Protein AF-A0A1C5WJE6-F1 (afdb_monomer_lite)

pLDDT: mean 83.9, std 11.67, range [37.31, 97.31]

Sequence (686 aa):
MDKIEYWVQIIREYILNNNLNVDKATFLTIVIGQITIYGILLTFYQFVASYQGSEIGINRYLGINIKEFFVKKKIKVFNNFISKKGFGIIVILEILYKPFITIYRAVLPIKTISIMNFIWFGFAITYFVLFVIIFYQCTKSVLVIKMLSDAKTQEFVMEDINRIFLKKTVKDRIKYTNIELLRKDFRCLYYAIKDDDNYGLQEKYDKLISFIFEDYRKQKEHEFSLGKKYNIEFKNQKNWIYNTKKEVSLLQEIIDEKYFRVDKENIEKIMNFYLDVCKQNISRAELEGYDQINYNKYISLSLNENNSIFDASGWKEVLLEIYIKMDDERRQSLIHRLYIEICNRQELYASYCDECLKSFITMEVNDIFKEKRKQKDVIDLFGTIINEENFNDYLTEIIRDRIDYYNKIDIEEILKQLSKQNCTYLFTYIVMYYSLYRFRLEWEFFNIKMLRVLWNYHGDMKSDEEAVIQKIKNTNIGHRFEKKMYTKLMEYIDASPNGNLFNTVCKDGILDAFYIWTIKSSVTNSDEVMYCIYQDDYDMASQIAIINEVSKHDELLECQTIAEWLQYMKYKTFAGQTSFPEKLEISLRCLLLTGMHVLVVIAFMREKSYLRADIFGIYILIKINELSHKVQNQDDIKGIVRNAFIARNMNVDEYIDMIERECSICRSEINYVQKEKMKEYLLKTF

Foldseek 3Di:
DVVVVVVVVVVLCCLQPPPQDCDPVNLVVLLVVLVVLVVVVVVLVVCLVPPPPDPPDQQAFLLDGLSVLVLCVLCVVVCVVCVDPVVVVVSVCLNCLVVVCVVCVVPDDSSRVSNSSVVSVVVSVVSVVVSVVVVVSSVVSVVVSVVCVPPVSSVVSNVVVLCVLLDDDPVNVVPDDLLRVLLVSLVSLQVSCVSSVDPVCVVVSLVSVLVSLVVSLVVLVVVLVVCVPPVDPPPDDDPVLVVVVSVLVSLVCVLVQVRHDDDASNLLSSLVSLLSVVVSVQVVCVVVPAPEEDQDPPDDCPDPPPHDYHYCNSSLVSVVSSLVRYDLVVLLVLLVVLVVLLVPDDGNSNVVSLVSNLVVLLVQVVCLLVVNHDLVSSCVSCVVPCLDPVNLLSNLVSVLVSCVPRVPHDPLVVLLSHAQLSLLLSLLLVQLVCQVCVPPDPDQEDNLVSSQSSLVSHDDLVVSLVVSLVVSCPDPCVVVDDSVLSVLLVVLLPDDQEQVSLVVCVVVSSGDSLSSNLCNQRHNCLPPDVVRHLPDDHDPLVVLVNLQSVLSYLPSLPRPSSVVVLVSQQPPPAQPDQADDPSHDLALLSCLSNVHDLVNLVVVCVVVVNVPLLSNLLSCLLCVVVDDPVVLPDPVNLVSVQVNVVVVVDDLVVVLVVSQVSCVSSVNHDDPVSSVSSSVSNVVSD

Structure (mmCIF, N/CA/C/O backbone):
data_AF-A0A1C5WJE6-F1
#
_entry.id   AF-A0A1C5WJE6-F1
#
loop_
_atom_site.group_PDB
_atom_site.id
_atom_site.type_symbol
_atom_site.label_atom_id
_atom_site.label_alt_id
_atom_site.label_comp_id
_atom_site.label_asym_id
_atom_site.label_entity_id
_atom_site.label_seq_id
_atom_site.pdbx_PDB_ins_code
_atom_site.Cartn_x
_atom_site.Cartn_y
_atom_site.Cartn_z
_atom_site.occupancy
_atom_site.B_iso_or_equiv
_atom_site.auth_seq_id
_atom_site.auth_comp_id
_atom_site.auth_asym_id
_atom_site.auth_atom_id
_atom_site.pdbx_PDB_model_num
ATOM 1 N N . MET A 1 1 ? 60.532 17.793 -57.902 1.00 54.84 1 MET A N 1
ATOM 2 C CA . MET A 1 1 ? 59.578 17.537 -59.000 1.00 54.84 1 MET A CA 1
ATOM 3 C C . MET A 1 1 ? 60.173 16.561 -60.017 1.00 54.84 1 MET A C 1
ATOM 5 O O . MET A 1 1 ? 59.498 15.598 -60.347 1.00 54.84 1 MET A O 1
ATOM 9 N N . ASP A 1 2 ? 61.465 16.674 -60.340 1.00 62.00 2 ASP A N 1
ATOM 10 C CA . ASP A 1 2 ? 62.185 15.874 -61.356 1.00 62.00 2 ASP A CA 1
ATOM 11 C C . ASP A 1 2 ? 62.128 14.342 -61.213 1.00 62.00 2 ASP A C 1
ATOM 13 O O . ASP A 1 2 ? 62.055 13.630 -62.209 1.00 62.00 2 ASP A O 1
ATOM 17 N N . LYS A 1 3 ? 62.107 13.790 -59.989 1.00 61.72 3 LYS A N 1
ATOM 18 C CA . LYS A 1 3 ? 62.003 12.327 -59.803 1.00 61.72 3 LYS A CA 1
ATOM 19 C C . LYS A 1 3 ? 60.645 11.770 -60.235 1.00 61.72 3 LYS A C 1
ATOM 21 O O . LYS A 1 3 ? 60.598 10.678 -60.786 1.00 61.72 3 LYS A O 1
ATOM 26 N N . ILE A 1 4 ? 59.551 12.487 -59.975 1.00 70.31 4 ILE A N 1
ATOM 27 C CA . ILE A 1 4 ? 58.205 12.016 -60.334 1.00 70.31 4 ILE A CA 1
ATOM 28 C C . ILE A 1 4 ? 58.032 12.086 -61.851 1.00 70.31 4 ILE A C 1
ATOM 30 O O . ILE A 1 4 ? 57.545 11.132 -62.445 1.00 70.31 4 ILE A O 1
ATOM 34 N N . GLU A 1 5 ? 58.498 13.164 -62.480 1.00 71.56 5 GLU A N 1
ATOM 35 C CA . GLU A 1 5 ? 58.458 13.332 -63.936 1.00 71.56 5 GLU A CA 1
ATOM 36 C C . GLU A 1 5 ? 59.293 12.270 -64.665 1.00 71.56 5 GLU A C 1
ATOM 38 O O . GLU A 1 5 ? 58.804 11.646 -65.605 1.00 71.56 5 GLU A O 1
ATOM 43 N N . TYR A 1 6 ? 60.491 11.966 -64.155 1.00 76.00 6 TYR A N 1
ATOM 44 C CA . TYR A 1 6 ? 61.347 10.889 -64.659 1.00 76.00 6 TYR A CA 1
ATOM 45 C C . TYR A 1 6 ? 60.674 9.509 -64.575 1.00 76.00 6 TYR A C 1
ATOM 47 O O . TYR A 1 6 ? 60.630 8.770 -65.559 1.00 76.00 6 TYR A O 1
ATOM 55 N N . TRP A 1 7 ? 60.081 9.164 -63.426 1.00 75.50 7 TRP A N 1
ATOM 56 C CA . TRP A 1 7 ? 59.356 7.898 -63.271 1.00 75.50 7 TRP A CA 1
ATOM 57 C C . TRP A 1 7 ? 58.101 7.829 -64.147 1.00 75.50 7 TRP A C 1
ATOM 59 O O . TRP A 1 7 ? 57.821 6.782 -64.728 1.00 75.50 7 TRP A O 1
ATOM 69 N N . VAL A 1 8 ? 57.364 8.933 -64.294 1.00 75.75 8 VAL A N 1
ATOM 70 C CA . VAL A 1 8 ? 56.198 9.012 -65.187 1.00 75.75 8 VAL A CA 1
ATOM 71 C C . VAL A 1 8 ? 56.613 8.815 -66.646 1.00 75.75 8 VAL A C 1
ATOM 73 O O . VAL A 1 8 ? 55.915 8.122 -67.386 1.00 75.75 8 VAL A O 1
ATOM 76 N N . GLN A 1 9 ? 57.758 9.361 -67.057 1.00 76.19 9 GLN A N 1
ATOM 77 C CA . GLN A 1 9 ? 58.284 9.195 -68.409 1.00 76.19 9 GLN A CA 1
ATOM 78 C C . GLN A 1 9 ? 58.709 7.745 -68.685 1.00 76.19 9 GLN A C 1
ATOM 80 O O . GLN A 1 9 ? 58.305 7.187 -69.705 1.00 76.19 9 GLN A O 1
ATOM 85 N N . ILE A 1 10 ? 59.398 7.096 -67.738 1.00 77.81 10 ILE A N 1
ATOM 86 C CA . ILE A 1 10 ? 59.740 5.664 -67.813 1.00 77.81 10 ILE A CA 1
ATOM 87 C C . ILE A 1 10 ? 58.483 4.796 -67.914 1.00 77.81 10 ILE A C 1
ATOM 89 O O . ILE A 1 10 ? 58.397 3.916 -68.769 1.00 77.81 10 ILE A O 1
ATOM 93 N N . ILE A 1 11 ? 57.480 5.047 -67.066 1.00 76.69 11 ILE A N 1
ATOM 94 C CA . ILE A 1 11 ? 56.217 4.297 -67.085 1.00 76.69 11 ILE A CA 1
ATOM 95 C C . ILE A 1 11 ? 55.510 4.488 -68.430 1.00 76.69 11 ILE A C 1
ATOM 97 O O . ILE A 1 11 ? 55.007 3.527 -69.008 1.00 76.69 11 ILE A O 1
ATOM 101 N N . ARG A 1 12 ? 55.496 5.711 -68.967 1.00 76.00 12 ARG A N 1
ATOM 102 C CA . ARG A 1 12 ? 54.870 6.014 -70.258 1.00 76.00 12 ARG A CA 1
ATOM 103 C C . ARG A 1 12 ? 55.561 5.293 -71.415 1.00 76.00 12 ARG A C 1
ATOM 105 O O . ARG A 1 12 ? 54.868 4.748 -72.273 1.00 76.00 12 ARG A O 1
ATOM 112 N N . GLU A 1 13 ? 56.891 5.262 -71.437 1.00 75.94 13 GLU A N 1
ATOM 113 C CA . GLU A 1 13 ? 57.652 4.508 -72.440 1.00 75.94 13 GLU A CA 1
ATOM 114 C C . GLU A 1 13 ? 57.408 3.001 -72.325 1.00 75.94 13 GLU A C 1
ATOM 116 O O . GLU A 1 13 ? 57.184 2.341 -73.341 1.00 75.94 13 GLU A O 1
ATOM 121 N N . TYR A 1 14 ? 57.345 2.473 -71.100 1.00 77.69 14 TYR A N 1
ATOM 122 C CA . TYR A 1 14 ? 57.047 1.065 -70.841 1.00 77.69 14 TYR A CA 1
ATOM 123 C C . TYR A 1 14 ? 55.639 0.669 -71.311 1.00 77.69 14 TYR A C 1
ATOM 125 O O . TYR A 1 14 ? 55.465 -0.365 -71.948 1.00 77.69 14 TYR A O 1
ATOM 133 N N . ILE A 1 15 ? 54.629 1.511 -71.061 1.00 78.00 15 ILE A N 1
ATOM 134 C CA . ILE A 1 15 ? 53.246 1.268 -71.502 1.00 78.00 15 ILE A CA 1
ATOM 135 C C . ILE A 1 15 ? 53.133 1.323 -73.027 1.00 78.00 15 ILE A C 1
ATOM 137 O O . ILE A 1 15 ? 52.407 0.524 -73.607 1.00 78.00 15 ILE A O 1
ATOM 141 N N . LEU A 1 16 ? 53.821 2.249 -73.697 1.00 76.31 16 LEU A N 1
ATOM 142 C CA . LEU A 1 16 ? 53.699 2.416 -75.149 1.00 76.31 16 LEU A CA 1
ATOM 143 C C . LEU A 1 16 ? 54.446 1.332 -75.937 1.00 76.31 16 LEU A C 1
ATOM 145 O O . LEU A 1 16 ? 53.956 0.909 -76.986 1.00 76.31 16 LEU A O 1
ATOM 149 N N . ASN A 1 17 ? 55.581 0.857 -75.418 1.00 75.88 17 ASN A N 1
ATOM 150 C CA . ASN A 1 17 ? 56.476 -0.085 -76.097 1.00 75.88 17 ASN A CA 1
ATOM 151 C C . ASN A 1 17 ? 56.423 -1.508 -75.510 1.00 75.88 17 ASN A C 1
ATOM 153 O O . ASN A 1 17 ? 57.373 -2.275 -75.662 1.00 75.88 17 ASN A O 1
ATOM 157 N N . ASN A 1 18 ? 55.341 -1.872 -74.816 1.00 75.06 18 ASN A N 1
ATOM 158 C CA . ASN A 1 18 ? 55.207 -3.220 -74.274 1.00 75.06 18 ASN A CA 1
ATOM 159 C C . ASN A 1 18 ? 54.992 -4.265 -75.387 1.00 75.06 18 ASN A C 1
ATOM 161 O O . ASN A 1 18 ? 54.355 -4.001 -76.405 1.00 75.06 18 ASN A O 1
ATOM 165 N N . ASN A 1 19 ? 55.484 -5.481 -75.146 1.00 75.00 19 ASN A N 1
ATOM 166 C CA . ASN A 1 19 ? 55.259 -6.644 -76.010 1.00 75.00 19 ASN A CA 1
ATOM 167 C C . ASN A 1 19 ? 54.098 -7.520 -75.504 1.00 75.00 19 ASN A C 1
ATOM 169 O O . ASN A 1 19 ? 54.056 -8.720 -75.781 1.00 75.00 19 ASN A O 1
ATOM 173 N N . LEU A 1 20 ? 53.168 -6.953 -74.724 1.00 78.62 20 LEU A N 1
ATOM 174 C CA . LEU A 1 20 ? 52.038 -7.710 -74.195 1.00 78.62 20 LEU A CA 1
ATOM 175 C C . LEU A 1 20 ? 51.078 -8.020 -75.337 1.00 78.62 20 LEU A C 1
ATOM 177 O O . LEU A 1 20 ? 50.567 -7.126 -76.013 1.00 78.62 20 LEU A O 1
ATOM 181 N N . ASN A 1 21 ? 50.806 -9.305 -75.529 1.00 78.44 21 ASN A N 1
ATOM 182 C CA . ASN A 1 21 ? 49.830 -9.778 -76.491 1.00 78.44 21 ASN A CA 1
ATOM 183 C C . ASN A 1 21 ? 48.831 -10.683 -75.777 1.00 78.44 21 ASN A C 1
ATOM 185 O O . ASN A 1 21 ? 49.199 -11.711 -75.215 1.00 78.44 21 ASN A O 1
ATOM 189 N N . VAL A 1 22 ? 47.558 -10.302 -75.813 1.00 81.19 22 VAL A N 1
ATOM 190 C CA . VAL A 1 22 ? 46.470 -11.121 -75.282 1.00 81.19 22 VAL A CA 1
ATOM 191 C C . VAL A 1 22 ? 46.083 -12.126 -76.362 1.00 81.19 22 VAL A C 1
ATOM 193 O O . VAL A 1 22 ? 45.293 -11.803 -77.248 1.00 81.19 22 VAL A O 1
ATOM 196 N N . ASP A 1 23 ? 46.657 -13.326 -76.366 1.00 82.25 23 ASP A N 1
ATOM 197 C CA . ASP A 1 23 ? 46.247 -14.372 -77.309 1.00 82.25 23 ASP A CA 1
ATOM 198 C C . ASP A 1 23 ? 44.881 -14.991 -76.929 1.00 82.25 23 ASP A C 1
ATOM 200 O O . ASP A 1 23 ? 44.273 -14.651 -75.912 1.00 82.25 23 ASP A O 1
ATOM 204 N N . LYS A 1 24 ? 44.335 -15.858 -77.794 1.00 82.06 24 LYS A N 1
ATOM 205 C CA . LYS A 1 24 ? 43.006 -16.458 -77.565 1.00 82.06 24 LYS A CA 1
ATOM 206 C C . LYS A 1 24 ? 42.977 -17.331 -76.305 1.00 82.06 24 LYS A C 1
ATOM 208 O O . LYS A 1 24 ? 41.982 -17.306 -75.587 1.00 82.06 24 LYS A O 1
ATOM 213 N N . ALA A 1 25 ? 44.050 -18.078 -76.045 1.00 84.12 25 ALA A N 1
ATOM 214 C CA . ALA A 1 25 ? 44.144 -18.987 -74.908 1.00 84.12 25 ALA A CA 1
ATOM 215 C C . ALA A 1 25 ? 44.239 -18.218 -73.582 1.00 84.12 25 ALA A C 1
ATOM 217 O O . ALA A 1 25 ? 43.501 -18.520 -72.647 1.00 84.12 25 ALA A O 1
ATOM 218 N N . THR A 1 26 ? 45.064 -17.173 -73.532 1.00 83.06 26 THR A N 1
ATOM 219 C CA . THR A 1 26 ? 45.252 -16.281 -72.381 1.00 83.06 26 THR A CA 1
ATOM 220 C C . THR A 1 26 ? 43.970 -15.520 -72.075 1.00 83.06 26 THR A C 1
ATOM 222 O O . THR A 1 26 ? 43.536 -15.485 -70.926 1.00 83.06 26 THR A O 1
ATOM 225 N N . PHE A 1 27 ? 43.310 -14.978 -73.105 1.00 86.12 27 PHE A N 1
ATOM 226 C CA . PHE A 1 27 ? 42.017 -14.313 -72.952 1.00 86.12 27 PHE A CA 1
ATOM 227 C C . PHE A 1 27 ? 40.964 -15.244 -72.342 1.00 86.12 27 PHE A C 1
ATOM 229 O O . PHE A 1 27 ? 40.346 -14.906 -71.335 1.00 86.12 27 PHE A O 1
ATOM 236 N N . LEU A 1 28 ? 40.783 -16.429 -72.936 1.00 83.50 28 LEU A N 1
ATOM 237 C CA . LEU A 1 28 ? 39.777 -17.384 -72.485 1.00 83.50 28 LEU A CA 1
ATOM 238 C C . LEU A 1 28 ? 40.074 -17.876 -71.062 1.00 83.50 28 LEU A C 1
ATOM 240 O O . LEU A 1 28 ? 39.167 -17.939 -70.241 1.00 83.50 28 LEU A O 1
ATOM 244 N N . THR A 1 29 ? 41.342 -18.159 -70.751 1.00 85.81 29 THR A N 1
ATOM 245 C CA . THR A 1 29 ? 41.778 -18.586 -69.411 1.00 85.81 29 THR A CA 1
ATOM 246 C C . THR A 1 29 ? 41.467 -17.536 -68.351 1.00 85.81 29 THR A C 1
ATOM 248 O O . THR A 1 29 ? 40.943 -17.873 -67.292 1.00 85.81 29 THR A O 1
ATOM 251 N N . ILE A 1 30 ? 41.741 -16.259 -68.634 1.00 84.81 30 ILE A N 1
ATOM 252 C CA . ILE A 1 30 ? 41.478 -15.166 -67.691 1.00 84.81 30 ILE A CA 1
ATOM 253 C C . ILE A 1 30 ? 39.973 -14.982 -67.490 1.00 84.81 30 ILE A C 1
ATOM 255 O O . ILE A 1 30 ? 39.525 -14.968 -66.347 1.00 84.81 30 ILE A O 1
ATOM 259 N N . VAL A 1 31 ? 39.178 -14.942 -68.564 1.00 82.62 31 VAL A N 1
ATOM 260 C CA . VAL A 1 31 ? 37.714 -14.809 -68.459 1.00 82.62 31 VAL A CA 1
ATOM 261 C C . VAL A 1 31 ? 37.095 -15.994 -67.704 1.00 82.62 31 VAL A C 1
ATOM 263 O O . VAL A 1 31 ? 36.268 -15.789 -66.815 1.00 82.62 31 VAL A O 1
ATOM 266 N N . ILE A 1 32 ? 37.520 -17.231 -67.990 1.00 83.06 32 ILE A N 1
ATOM 267 C CA . ILE A 1 32 ? 37.076 -18.425 -67.248 1.00 83.06 32 ILE A CA 1
ATOM 268 C C . ILE A 1 32 ? 37.486 -18.326 -65.776 1.00 83.06 32 ILE A C 1
ATOM 270 O O . ILE A 1 32 ? 36.668 -18.607 -64.899 1.00 83.06 32 ILE A O 1
ATOM 274 N N . GLY A 1 33 ? 38.717 -17.898 -65.485 1.00 81.50 33 GLY A N 1
ATOM 275 C CA . GLY A 1 33 ? 39.200 -17.693 -64.120 1.00 81.50 33 GLY A CA 1
ATOM 276 C C . GLY A 1 33 ? 38.339 -16.691 -63.349 1.00 81.50 33 GLY A C 1
ATOM 277 O O . GLY A 1 33 ? 37.911 -16.978 -62.234 1.00 81.50 33 GLY A O 1
ATOM 278 N N . GLN A 1 34 ? 37.992 -15.564 -63.971 1.00 79.38 34 GLN A N 1
ATOM 279 C CA . GLN A 1 34 ? 37.118 -14.551 -63.379 1.00 79.38 34 GLN A CA 1
ATOM 280 C C . GLN A 1 34 ? 35.700 -15.074 -63.117 1.00 79.38 34 GLN A C 1
ATOM 282 O O . GLN A 1 34 ? 35.163 -14.878 -62.029 1.00 79.38 34 GLN A O 1
ATOM 287 N N . ILE A 1 35 ? 35.095 -15.797 -64.066 1.00 79.81 35 ILE A N 1
ATOM 288 C CA . ILE A 1 35 ? 33.769 -16.413 -63.877 1.00 79.81 35 ILE A CA 1
ATOM 289 C C . ILE A 1 35 ? 33.807 -17.456 -62.749 1.00 79.81 35 ILE A C 1
ATOM 291 O O . ILE A 1 35 ? 32.922 -17.486 -61.893 1.00 79.81 35 ILE A O 1
ATOM 295 N N . THR A 1 36 ? 34.857 -18.278 -62.705 1.00 80.25 36 THR A N 1
ATOM 296 C CA . THR A 1 36 ? 35.046 -19.314 -61.677 1.00 80.25 36 THR A CA 1
ATOM 297 C C . THR A 1 36 ? 35.133 -18.698 -60.280 1.00 80.25 36 THR A C 1
ATOM 299 O O . THR A 1 36 ? 34.543 -19.217 -59.335 1.00 80.25 36 THR A O 1
ATOM 302 N N . ILE A 1 37 ? 35.797 -17.548 -60.149 1.00 75.75 37 ILE A N 1
ATOM 303 C CA . ILE A 1 37 ? 35.895 -16.785 -58.900 1.00 75.75 37 ILE A CA 1
ATOM 304 C C . ILE A 1 37 ? 34.514 -16.363 -58.377 1.00 75.75 37 ILE A C 1
ATOM 306 O O . ILE A 1 37 ? 34.234 -16.524 -57.185 1.00 75.75 37 ILE A O 1
ATOM 310 N N . TYR A 1 38 ? 33.622 -15.886 -59.251 1.00 73.81 38 TYR A N 1
ATOM 311 C CA . TYR A 1 38 ? 32.235 -15.610 -58.859 1.00 73.81 38 TYR A CA 1
ATOM 312 C C . TYR A 1 38 ? 31.498 -16.873 -58.418 1.00 73.81 38 TYR A C 1
ATOM 314 O O . TYR A 1 38 ? 30.760 -16.824 -57.435 1.00 73.81 38 TYR A O 1
ATOM 322 N N . GLY A 1 39 ? 31.728 -18.000 -59.096 1.00 76.50 39 GLY A N 1
ATOM 323 C CA . GLY A 1 39 ? 31.190 -19.301 -58.697 1.00 76.50 39 GLY A CA 1
ATOM 324 C C . GLY A 1 39 ? 31.624 -19.703 -57.285 1.00 76.50 39 GLY A C 1
ATOM 325 O O . GLY A 1 39 ? 30.785 -20.081 -56.468 1.00 76.50 39 GLY A O 1
ATOM 326 N N . ILE A 1 40 ? 32.909 -19.540 -56.951 1.00 75.56 40 ILE A N 1
ATOM 327 C CA . ILE A 1 40 ? 33.449 -19.814 -55.608 1.00 75.56 40 ILE A CA 1
ATOM 328 C C . ILE A 1 40 ? 32.796 -18.905 -54.560 1.00 75.56 40 ILE A C 1
ATOM 330 O O . ILE A 1 40 ? 32.370 -19.382 -53.508 1.00 75.56 40 ILE A O 1
ATOM 334 N N . LEU A 1 41 ? 32.672 -17.606 -54.843 1.00 74.12 41 LEU A N 1
ATOM 335 C CA . LEU A 1 41 ? 32.044 -16.653 -53.926 1.00 74.12 41 LEU A CA 1
ATOM 336 C C . LEU A 1 41 ? 30.559 -16.9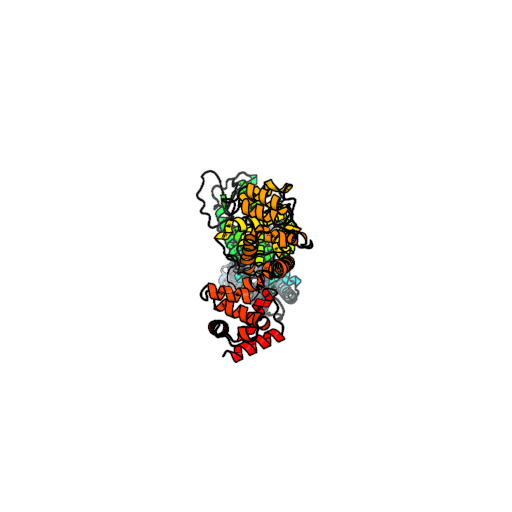72 -53.692 1.00 74.12 41 LEU A C 1
ATOM 338 O O . LEU A 1 41 ? 30.090 -16.932 -52.555 1.00 74.12 41 LEU A O 1
ATOM 342 N N . LEU A 1 42 ? 29.824 -17.307 -54.756 1.00 74.94 42 LEU A N 1
ATOM 343 C CA . LEU A 1 42 ? 28.420 -17.703 -54.673 1.00 74.94 42 LEU A CA 1
ATOM 344 C C . LEU A 1 42 ? 28.262 -18.978 -53.839 1.00 74.94 42 LEU A C 1
ATOM 346 O O . LEU A 1 42 ? 27.409 -19.028 -52.956 1.00 74.94 42 LEU A O 1
ATOM 350 N N . THR A 1 43 ? 29.132 -19.963 -54.063 1.00 77.75 43 THR A N 1
ATOM 351 C CA . THR A 1 43 ? 29.161 -21.218 -53.299 1.00 77.75 43 THR A CA 1
ATOM 352 C C . THR A 1 43 ? 29.466 -20.956 -51.823 1.00 77.75 43 THR A C 1
ATOM 354 O O . THR A 1 43 ? 28.850 -21.557 -50.950 1.00 77.75 43 THR A O 1
ATOM 357 N N . PHE A 1 44 ? 30.359 -20.011 -51.510 1.00 76.69 44 PHE A N 1
ATOM 358 C CA . PHE A 1 44 ? 30.618 -19.592 -50.132 1.00 76.69 44 PHE A CA 1
ATOM 359 C C . PHE A 1 44 ? 29.390 -18.927 -49.486 1.00 76.69 44 PHE A C 1
ATOM 361 O O . PHE A 1 44 ? 29.051 -19.254 -48.350 1.00 76.69 44 PHE A O 1
ATOM 368 N N . TYR A 1 45 ? 28.685 -18.034 -50.189 1.00 71.56 45 TYR A N 1
ATOM 369 C CA . TYR A 1 45 ? 27.443 -17.447 -49.669 1.00 71.56 45 TYR A CA 1
ATOM 370 C C . TYR A 1 45 ? 26.349 -18.499 -49.458 1.00 71.56 45 TYR A C 1
ATOM 372 O O . TYR A 1 45 ? 25.672 -18.467 -48.432 1.00 71.56 45 TYR A O 1
ATOM 380 N N . GLN A 1 46 ? 26.214 -19.453 -50.383 1.00 72.56 46 GLN A N 1
ATOM 381 C CA . GLN A 1 46 ? 25.315 -20.598 -50.235 1.00 72.56 46 GLN A CA 1
ATOM 382 C C . GLN A 1 46 ? 25.705 -21.462 -49.033 1.00 72.56 46 GLN A C 1
ATOM 384 O O . GLN A 1 46 ? 24.837 -21.805 -48.236 1.00 72.56 46 GLN A O 1
ATOM 389 N N . PHE A 1 47 ? 26.999 -21.737 -48.837 1.00 74.81 47 PHE A N 1
ATOM 390 C CA . PHE A 1 47 ? 27.507 -22.440 -47.660 1.00 74.81 47 PHE A CA 1
ATOM 391 C C . PHE A 1 47 ? 27.104 -21.719 -46.370 1.00 74.81 47 PHE A C 1
ATOM 393 O O . PHE A 1 47 ? 26.482 -22.333 -45.511 1.00 74.81 47 PHE A O 1
ATOM 400 N N . VAL A 1 48 ? 27.373 -20.414 -46.254 1.00 68.25 48 VAL A N 1
ATOM 401 C CA . VAL A 1 48 ? 27.006 -19.611 -45.073 1.00 68.25 48 VAL A CA 1
ATOM 402 C C . VAL A 1 48 ? 25.497 -19.636 -44.815 1.00 68.25 48 VAL A C 1
ATOM 404 O O . VAL A 1 48 ? 25.091 -19.789 -43.666 1.00 68.25 48 VAL A O 1
ATOM 407 N N . ALA A 1 49 ? 24.675 -19.518 -45.862 1.00 64.75 49 ALA A N 1
ATOM 408 C CA . ALA A 1 49 ? 23.217 -19.576 -45.748 1.00 64.75 49 ALA A CA 1
ATOM 409 C C . ALA A 1 49 ? 22.710 -20.971 -45.333 1.00 64.75 49 ALA A C 1
ATOM 411 O O . ALA A 1 49 ? 21.757 -21.078 -44.568 1.00 64.75 49 ALA A O 1
ATOM 412 N N . SER A 1 50 ? 23.363 -22.036 -45.811 1.00 66.12 50 SER A N 1
ATOM 413 C CA . SER A 1 50 ? 23.028 -23.432 -45.497 1.00 66.12 50 SER A CA 1
ATOM 414 C C . SER A 1 50 ? 23.584 -23.924 -44.155 1.00 66.12 50 SER A C 1
ATOM 416 O O . SER A 1 50 ? 23.140 -24.951 -43.645 1.00 66.12 50 SER A O 1
ATOM 418 N N . TYR A 1 51 ? 24.554 -23.214 -43.568 1.00 63.81 51 TYR A N 1
ATOM 419 C CA . TYR A 1 51 ? 25.233 -23.625 -42.342 1.00 63.81 51 TYR A CA 1
ATOM 420 C C . TYR A 1 51 ? 24.352 -23.394 -41.102 1.00 63.81 51 TYR A C 1
ATOM 422 O O . TYR A 1 51 ? 24.528 -22.451 -40.325 1.00 63.81 51 TYR A O 1
ATOM 430 N N . GLN A 1 52 ? 23.415 -24.312 -40.876 1.00 54.31 52 GLN A N 1
ATOM 431 C CA . GLN A 1 52 ? 22.674 -24.466 -39.626 1.00 54.31 52 GLN A CA 1
ATOM 432 C C . GLN A 1 52 ? 23.521 -25.257 -38.613 1.00 54.31 52 GLN A C 1
ATOM 434 O O . GLN A 1 52 ? 23.238 -26.403 -38.290 1.00 54.31 52 GLN A O 1
ATOM 439 N N . GLY A 1 53 ? 24.638 -24.690 -38.150 1.00 49.41 53 GLY A N 1
ATOM 440 C CA . GLY A 1 53 ? 25.440 -25.339 -37.103 1.00 49.41 53 GLY A CA 1
ATOM 441 C C . GLY A 1 53 ? 24.637 -25.524 -35.804 1.00 49.41 53 GLY A C 1
ATOM 442 O O . GLY A 1 53 ? 24.098 -24.526 -35.331 1.00 49.41 53 GLY A O 1
ATOM 443 N N . SER A 1 54 ? 24.608 -26.773 -35.305 1.00 46.69 54 SER A N 1
ATOM 444 C CA . SER A 1 54 ? 24.121 -27.327 -34.017 1.00 46.69 54 SER A CA 1
ATOM 445 C C . SER A 1 54 ? 22.930 -26.635 -33.335 1.00 46.69 54 SER A C 1
ATOM 447 O O . SER A 1 54 ? 23.022 -25.470 -32.956 1.00 46.69 54 SER A O 1
ATOM 449 N N . GLU A 1 55 ?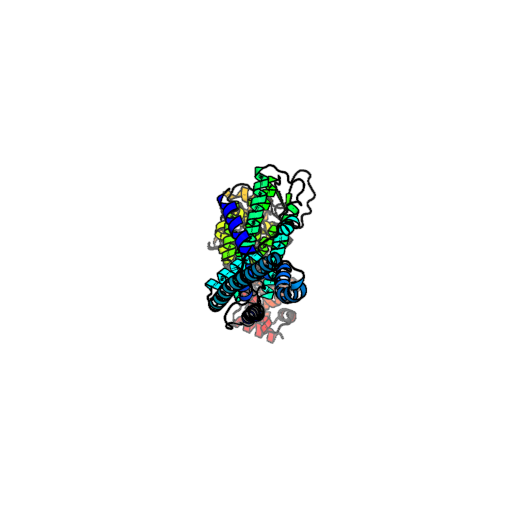 21.883 -27.409 -33.036 1.00 48.66 55 GLU A N 1
ATOM 450 C CA . GLU A 1 55 ? 20.606 -27.033 -32.386 1.00 48.66 55 GLU A CA 1
ATOM 451 C C . GLU A 1 55 ? 20.699 -26.302 -31.023 1.00 48.66 55 GLU A C 1
ATOM 453 O O . GLU A 1 55 ? 19.678 -25.931 -30.461 1.00 48.66 55 GLU A O 1
ATOM 458 N N . ILE A 1 56 ? 21.897 -26.053 -30.485 1.00 49.81 56 ILE A N 1
ATOM 459 C CA . ILE A 1 56 ? 22.113 -25.618 -29.093 1.00 49.81 56 ILE A CA 1
ATOM 460 C C . ILE A 1 56 ? 22.503 -24.118 -28.985 1.00 49.81 56 ILE A C 1
ATOM 462 O O . ILE A 1 56 ? 22.588 -23.575 -27.889 1.00 49.81 56 ILE A O 1
ATOM 466 N N . GLY A 1 57 ? 22.724 -23.400 -30.097 1.00 59.47 57 GLY A N 1
ATOM 467 C CA . GLY A 1 57 ? 23.198 -21.999 -30.087 1.00 59.47 57 GLY A CA 1
ATOM 468 C C . GLY A 1 57 ? 22.157 -20.932 -30.464 1.00 59.47 57 GLY A C 1
ATOM 469 O O . GLY A 1 57 ? 21.294 -21.165 -31.310 1.00 59.47 57 GLY A O 1
ATOM 470 N N . ILE A 1 58 ? 22.290 -19.717 -29.908 1.00 68.06 58 ILE A N 1
ATOM 471 C CA . ILE A 1 58 ? 21.486 -18.540 -30.286 1.00 68.06 58 ILE A CA 1
ATOM 472 C C . ILE A 1 58 ? 21.750 -18.195 -31.762 1.00 68.06 58 ILE A C 1
ATOM 474 O O . ILE A 1 58 ? 22.850 -17.790 -32.138 1.00 68.06 58 ILE A O 1
ATOM 478 N N . ASN A 1 59 ? 20.732 -18.341 -32.612 1.00 74.69 59 ASN A N 1
ATOM 479 C CA . ASN A 1 59 ? 20.855 -18.097 -34.055 1.00 74.69 59 ASN A CA 1
ATOM 480 C C . ASN A 1 59 ? 20.369 -16.700 -34.486 1.00 74.69 59 ASN A C 1
ATOM 482 O O . ASN A 1 59 ? 20.815 -16.190 -35.520 1.00 74.69 59 ASN A O 1
ATOM 486 N N . ARG A 1 60 ? 19.489 -16.066 -33.701 1.00 82.19 60 ARG A N 1
ATOM 487 C CA . ARG A 1 60 ? 18.944 -14.724 -33.954 1.00 82.19 60 ARG A CA 1
ATOM 488 C C . ARG A 1 60 ? 19.055 -13.853 -32.707 1.00 82.19 60 ARG A C 1
ATOM 490 O O . ARG A 1 60 ? 18.976 -14.368 -31.597 1.00 82.19 60 ARG A O 1
ATOM 497 N N . TYR A 1 61 ? 19.303 -12.567 -32.919 1.00 88.44 61 TYR A N 1
ATOM 498 C CA . TYR A 1 61 ? 19.280 -11.543 -31.883 1.00 88.44 61 TYR A CA 1
ATOM 499 C C . TYR A 1 61 ? 18.869 -10.203 -32.499 1.00 88.44 61 TYR A C 1
ATOM 501 O O . TYR A 1 61 ? 19.432 -9.768 -33.509 1.00 88.44 61 TYR A O 1
ATOM 509 N N . LEU A 1 62 ? 17.879 -9.560 -31.891 1.00 88.62 62 LEU A N 1
ATOM 510 C CA . LEU A 1 62 ? 17.156 -8.390 -32.377 1.00 88.62 62 LEU A CA 1
ATOM 511 C C . LEU A 1 62 ? 16.581 -8.555 -33.797 1.00 88.62 62 LEU A C 1
ATOM 513 O O . LEU A 1 62 ? 16.687 -7.652 -34.630 1.00 88.62 62 LEU A O 1
ATOM 517 N N . GLY A 1 63 ? 16.017 -9.727 -34.102 1.00 83.06 63 GLY A N 1
ATOM 518 C CA . GLY A 1 63 ? 15.463 -10.088 -35.411 1.00 83.06 63 GLY A CA 1
ATOM 519 C C . GLY A 1 63 ? 16.524 -10.388 -36.479 1.00 83.06 63 GLY A C 1
ATOM 520 O O . GLY A 1 63 ? 16.194 -10.836 -37.585 1.00 83.06 63 GLY A O 1
ATOM 521 N N . ILE A 1 64 ? 17.809 -10.194 -36.158 1.00 84.56 64 ILE A N 1
ATOM 522 C CA . ILE A 1 64 ? 18.945 -10.357 -37.067 1.00 84.56 64 ILE A CA 1
ATOM 523 C C . ILE A 1 64 ? 19.562 -11.744 -36.889 1.00 84.56 64 ILE A C 1
ATOM 525 O O . ILE A 1 64 ? 19.886 -12.161 -35.780 1.00 84.56 64 ILE A O 1
ATOM 529 N N . ASN A 1 65 ? 19.804 -12.448 -37.998 1.00 82.44 65 ASN A N 1
ATOM 530 C CA . ASN A 1 65 ? 20.606 -13.668 -37.977 1.00 82.44 65 ASN A CA 1
ATOM 531 C C . ASN A 1 65 ? 22.074 -13.325 -37.658 1.00 82.44 65 ASN A C 1
ATOM 533 O O . ASN A 1 65 ? 22.752 -12.648 -38.437 1.00 82.44 65 ASN A O 1
ATOM 537 N N . ILE A 1 66 ? 22.569 -13.802 -36.513 1.00 79.75 66 ILE A N 1
ATOM 538 C CA . ILE A 1 66 ? 23.898 -13.452 -35.981 1.00 79.75 66 ILE A CA 1
ATOM 539 C C . ILE A 1 66 ? 25.011 -13.892 -36.943 1.00 79.75 66 ILE A C 1
ATOM 541 O O . ILE A 1 66 ? 25.963 -13.145 -37.196 1.00 79.75 66 ILE A O 1
ATOM 545 N N . LYS A 1 67 ? 24.876 -15.091 -37.522 1.00 74.25 67 LYS A N 1
ATOM 546 C CA . LYS A 1 67 ? 25.855 -15.672 -38.453 1.00 74.25 67 LYS A CA 1
ATOM 547 C C . LYS A 1 67 ? 25.896 -14.875 -39.757 1.00 74.25 67 LYS A C 1
ATOM 549 O O . LYS A 1 67 ? 26.977 -14.492 -40.209 1.00 74.25 67 LYS A O 1
ATOM 554 N N . GLU A 1 68 ? 24.733 -14.555 -40.324 1.00 74.56 68 GLU A N 1
ATOM 555 C CA . GLU A 1 68 ? 24.638 -13.730 -41.534 1.00 74.56 68 GLU A CA 1
ATOM 556 C C . GLU A 1 68 ? 25.243 -12.338 -41.305 1.00 74.56 68 GLU A C 1
ATOM 558 O O . GLU A 1 68 ? 26.054 -11.855 -42.104 1.00 74.56 68 GLU A O 1
ATOM 563 N N . PHE A 1 69 ? 24.903 -11.707 -40.180 1.00 79.00 69 PHE A N 1
ATOM 564 C CA . PHE A 1 69 ? 25.407 -10.390 -39.816 1.00 79.00 69 PHE A CA 1
ATOM 565 C C . PHE A 1 69 ? 26.934 -10.366 -39.702 1.00 79.00 69 PHE A C 1
ATOM 567 O O . PHE A 1 69 ? 27.586 -9.474 -40.259 1.00 79.00 69 PHE A O 1
ATOM 574 N N . PHE A 1 70 ? 27.520 -11.372 -39.048 1.00 76.88 70 PHE A N 1
ATOM 575 C CA . PHE A 1 70 ? 28.967 -11.502 -38.916 1.00 76.88 70 PHE A CA 1
ATOM 576 C C . PHE A 1 70 ? 29.667 -11.593 -40.282 1.00 76.88 70 PHE A C 1
ATOM 578 O O . PHE A 1 70 ? 30.619 -10.847 -40.552 1.00 76.88 70 PHE A O 1
ATOM 585 N N . VAL A 1 71 ? 29.171 -12.451 -41.182 1.00 72.75 71 VAL A N 1
ATOM 586 C CA . VAL A 1 71 ? 29.743 -12.620 -42.529 1.00 72.75 71 VAL A CA 1
ATOM 587 C C . VAL A 1 71 ? 29.597 -11.348 -43.354 1.00 72.75 71 VAL A C 1
ATOM 589 O O . VAL A 1 71 ? 30.574 -10.871 -43.943 1.00 72.75 71 VAL A O 1
ATOM 592 N N . LYS A 1 72 ? 28.408 -10.737 -43.340 1.00 72.75 72 LYS A N 1
ATOM 593 C CA . LYS A 1 72 ? 28.140 -9.481 -44.046 1.00 72.75 72 LYS A CA 1
ATOM 594 C C . LYS A 1 72 ? 29.052 -8.357 -43.564 1.00 72.75 72 LYS A C 1
ATOM 596 O O . LYS A 1 72 ? 29.519 -7.566 -44.382 1.00 72.75 72 LYS A O 1
ATOM 601 N N . LYS A 1 73 ? 29.355 -8.291 -42.263 1.00 74.94 73 LYS A N 1
ATOM 602 C CA . LYS A 1 73 ? 30.282 -7.302 -41.698 1.00 74.94 73 LYS A CA 1
ATOM 603 C C . LYS A 1 73 ? 31.724 -7.534 -42.159 1.00 74.94 73 LYS A C 1
ATOM 605 O O . LYS A 1 73 ? 32.390 -6.566 -42.522 1.00 74.94 73 LYS A O 1
ATOM 610 N N . LYS A 1 74 ? 32.203 -8.783 -42.189 1.00 72.44 74 LYS A N 1
ATOM 611 C CA . LYS A 1 74 ? 33.578 -9.115 -42.614 1.00 72.44 74 LYS A CA 1
ATOM 612 C C . LYS A 1 74 ? 33.818 -8.879 -44.107 1.00 72.44 74 LYS A C 1
ATOM 614 O O . LYS A 1 74 ? 34.880 -8.385 -44.464 1.00 72.44 74 LYS A O 1
ATOM 619 N N . ILE A 1 75 ? 32.820 -9.138 -44.952 1.00 68.69 75 ILE A N 1
ATOM 620 C CA . ILE A 1 75 ? 32.917 -9.002 -46.420 1.00 68.69 75 ILE A CA 1
ATOM 621 C C . ILE A 1 75 ? 32.355 -7.643 -46.901 1.00 68.69 75 ILE A C 1
ATOM 623 O O . ILE A 1 75 ? 32.265 -7.363 -48.094 1.00 68.69 75 ILE A O 1
ATOM 627 N N . LYS A 1 76 ? 32.002 -6.733 -45.978 1.00 68.00 76 LYS A N 1
ATOM 628 C CA . LYS A 1 76 ? 31.328 -5.451 -46.267 1.00 68.00 76 LYS A CA 1
ATOM 629 C C . LYS A 1 76 ? 32.036 -4.600 -47.323 1.00 68.00 76 LYS A C 1
ATOM 631 O O . LYS A 1 76 ? 31.376 -4.028 -48.185 1.00 68.00 76 LYS A O 1
ATOM 636 N N . VAL A 1 77 ? 33.366 -4.509 -47.252 1.00 62.00 77 VAL A N 1
ATOM 637 C CA . VAL A 1 77 ? 34.181 -3.722 -48.198 1.00 62.00 77 VAL A CA 1
ATOM 638 C C . VAL A 1 77 ? 34.001 -4.241 -49.622 1.00 62.00 77 VAL A C 1
ATOM 640 O O . VAL A 1 77 ? 33.854 -3.458 -50.556 1.00 62.00 77 VAL A O 1
ATOM 643 N N . PHE A 1 78 ? 33.940 -5.559 -49.771 1.00 63.34 78 PHE A N 1
ATOM 644 C CA . PHE A 1 78 ? 33.835 -6.202 -51.064 1.00 63.34 78 PHE A CA 1
ATOM 645 C C . PHE A 1 78 ? 32.404 -6.224 -51.602 1.00 63.34 78 PHE A C 1
ATOM 647 O O . PHE A 1 78 ? 32.193 -5.911 -52.770 1.00 63.34 78 PHE A O 1
ATOM 654 N N . ASN A 1 79 ? 31.406 -6.468 -50.747 1.00 65.38 79 ASN A N 1
ATOM 655 C CA . ASN A 1 79 ? 30.002 -6.353 -51.145 1.00 65.38 79 ASN A CA 1
ATOM 656 C C . ASN A 1 79 ? 29.695 -4.930 -51.650 1.00 65.38 79 ASN A C 1
ATOM 658 O O . ASN A 1 79 ? 29.054 -4.754 -52.680 1.00 65.38 79 ASN A O 1
ATOM 662 N N . ASN A 1 80 ? 30.250 -3.899 -51.003 1.00 67.38 80 ASN A N 1
ATOM 663 C CA . ASN A 1 80 ? 30.143 -2.506 -51.454 1.00 67.38 80 ASN A CA 1
ATOM 664 C C . ASN A 1 80 ? 30.877 -2.208 -52.776 1.00 67.38 80 ASN A C 1
ATOM 666 O O . ASN A 1 80 ? 30.588 -1.188 -53.404 1.00 67.38 80 ASN A O 1
ATOM 670 N N . PHE A 1 81 ? 31.843 -3.037 -53.173 1.00 67.06 81 PHE A N 1
ATOM 671 C CA . PHE A 1 81 ? 32.573 -2.902 -54.432 1.00 67.06 81 PHE A CA 1
ATOM 672 C C . PHE A 1 81 ? 31.858 -3.644 -55.569 1.00 67.06 81 PHE A C 1
ATOM 674 O O . PHE A 1 81 ? 31.563 -3.025 -56.589 1.00 67.06 81 PHE A O 1
ATOM 681 N N . ILE A 1 82 ? 31.479 -4.913 -55.355 1.00 65.19 82 ILE A N 1
ATOM 682 C CA . ILE A 1 82 ? 30.720 -5.722 -56.324 1.00 65.19 82 ILE A CA 1
ATOM 683 C C . ILE A 1 82 ? 29.352 -5.112 -56.630 1.00 65.19 82 ILE A C 1
ATOM 685 O O . ILE A 1 82 ? 28.945 -5.060 -57.787 1.00 65.19 82 ILE A O 1
ATOM 689 N N . SER A 1 83 ? 28.616 -4.671 -55.605 1.00 64.12 83 SER A N 1
ATOM 690 C CA . SER A 1 83 ? 27.224 -4.213 -55.761 1.00 64.12 83 SER A CA 1
ATOM 691 C C . SER A 1 83 ? 27.081 -2.911 -56.552 1.00 64.12 83 SER A C 1
ATOM 693 O O . SER A 1 83 ? 25.970 -2.512 -56.910 1.00 64.12 83 SER A O 1
ATOM 695 N N . LYS A 1 84 ? 28.190 -2.226 -56.853 1.00 76.75 84 LYS A N 1
ATOM 696 C CA . LYS A 1 84 ? 28.170 -1.025 -57.684 1.00 76.75 84 LYS A CA 1
ATOM 697 C C . LYS A 1 84 ? 28.041 -1.409 -59.152 1.00 76.75 84 LYS A C 1
ATOM 699 O O . LYS A 1 84 ? 28.849 -2.162 -59.683 1.00 76.75 84 LYS A O 1
ATOM 704 N N . LYS A 1 85 ? 27.104 -0.759 -59.850 1.00 72.75 85 LYS A N 1
ATOM 705 C CA . LYS A 1 85 ? 26.901 -0.910 -61.305 1.00 72.75 85 LYS A CA 1
ATOM 706 C C . LYS A 1 85 ? 28.197 -0.760 -62.119 1.00 72.75 85 LYS A C 1
ATOM 708 O O . LYS A 1 85 ? 28.363 -1.437 -63.125 1.00 72.75 85 LYS A O 1
ATOM 713 N N . GLY A 1 86 ? 29.129 0.079 -61.657 1.00 71.56 86 GLY A N 1
ATOM 714 C CA . GLY A 1 86 ? 30.433 0.278 -62.297 1.00 71.56 86 GLY A CA 1
ATOM 715 C C . GLY A 1 86 ? 31.295 -0.985 -62.373 1.00 71.56 86 GLY A C 1
ATOM 716 O O . GLY A 1 86 ? 31.991 -1.172 -63.362 1.00 71.56 86 GLY A O 1
ATOM 717 N N . PHE A 1 87 ? 31.213 -1.885 -61.392 1.00 73.19 87 PHE A N 1
ATOM 718 C CA . PHE A 1 87 ? 31.980 -3.129 -61.410 1.00 73.19 87 PHE A CA 1
ATOM 719 C C . PHE A 1 87 ? 31.478 -4.095 -62.492 1.00 73.19 87 PHE A C 1
ATOM 721 O O . PHE A 1 87 ? 32.279 -4.635 -63.249 1.00 73.19 87 PHE A O 1
ATOM 728 N N . GLY A 1 88 ? 30.155 -4.226 -62.650 1.00 72.69 88 GLY A N 1
ATOM 729 C CA . GLY A 1 88 ? 29.567 -5.001 -63.749 1.00 72.69 88 GLY A CA 1
ATOM 730 C C . GLY A 1 88 ? 29.953 -4.456 -65.129 1.00 72.69 88 GLY A C 1
ATOM 731 O O . GLY A 1 88 ? 30.265 -5.228 -66.029 1.00 72.69 88 GLY A O 1
ATOM 732 N N . ILE A 1 89 ? 30.015 -3.128 -65.279 1.00 76.88 89 ILE A N 1
ATOM 733 C CA . ILE A 1 89 ? 30.476 -2.482 -66.518 1.00 76.88 89 ILE A CA 1
ATOM 734 C C . ILE A 1 89 ? 31.945 -2.824 -66.804 1.00 76.88 89 ILE A C 1
ATOM 736 O O . ILE A 1 89 ? 32.271 -3.161 -67.938 1.00 76.88 89 ILE A O 1
ATOM 740 N N . ILE A 1 90 ? 32.817 -2.788 -65.791 1.00 76.31 90 ILE A N 1
ATOM 741 C CA . ILE A 1 90 ? 34.241 -3.137 -65.939 1.00 76.31 90 ILE A CA 1
ATOM 742 C C . ILE A 1 90 ? 34.398 -4.586 -66.420 1.00 76.31 90 ILE A C 1
ATOM 744 O O . ILE A 1 90 ? 35.130 -4.831 -67.373 1.00 76.31 90 ILE A O 1
ATOM 748 N N . VAL A 1 91 ? 33.654 -5.526 -65.831 1.00 76.88 91 VAL A N 1
ATOM 749 C CA . VAL A 1 91 ? 33.692 -6.948 -66.219 1.00 76.88 91 VAL A CA 1
ATOM 750 C C . VAL A 1 91 ? 33.183 -7.156 -67.651 1.00 76.88 91 VAL A C 1
ATOM 752 O O . VAL A 1 91 ? 33.785 -7.897 -68.422 1.00 76.88 91 VAL A O 1
ATOM 755 N N . ILE A 1 92 ? 32.106 -6.470 -68.050 1.00 81.00 92 ILE A N 1
ATOM 756 C CA . ILE A 1 92 ? 31.588 -6.535 -69.427 1.00 81.00 92 ILE A CA 1
ATOM 757 C C . ILE A 1 92 ? 32.621 -5.994 -70.424 1.00 81.00 92 ILE A C 1
ATOM 759 O O . ILE A 1 92 ? 32.849 -6.611 -71.464 1.00 81.00 92 ILE A O 1
ATOM 763 N N . LEU A 1 93 ? 33.272 -4.870 -70.112 1.00 79.25 93 LEU A N 1
ATOM 764 C CA . LEU A 1 93 ? 34.331 -4.301 -70.953 1.00 79.25 93 LEU A CA 1
ATOM 765 C C . LEU A 1 93 ? 35.525 -5.254 -71.087 1.00 79.25 93 LEU A C 1
ATOM 767 O O . LEU A 1 93 ? 36.116 -5.349 -72.162 1.00 79.25 93 LEU A O 1
ATOM 771 N N . GLU A 1 94 ? 35.845 -5.996 -70.029 1.00 80.44 94 GLU A N 1
ATOM 772 C CA . GLU A 1 94 ? 36.916 -6.988 -70.032 1.00 80.44 94 GLU A CA 1
ATOM 773 C C . GLU A 1 94 ? 36.595 -8.194 -70.930 1.00 80.44 94 GLU A C 1
ATOM 775 O O . GLU A 1 94 ? 37.461 -8.639 -71.683 1.00 80.44 94 GLU A O 1
ATOM 780 N N . ILE A 1 95 ? 35.341 -8.663 -70.929 1.00 83.00 95 ILE A N 1
ATOM 781 C CA . ILE A 1 95 ? 34.849 -9.750 -71.796 1.00 83.00 95 ILE A CA 1
ATOM 782 C C . ILE A 1 95 ? 34.754 -9.301 -73.264 1.00 83.00 95 ILE A C 1
ATOM 784 O O . ILE A 1 95 ? 35.058 -10.059 -74.184 1.00 83.00 95 ILE A O 1
ATOM 788 N N . LEU A 1 96 ? 34.346 -8.058 -73.520 1.00 83.81 96 LEU A N 1
ATOM 789 C CA . LEU A 1 96 ? 34.225 -7.535 -74.885 1.00 83.81 96 LEU A CA 1
ATOM 790 C C . LEU A 1 96 ? 35.570 -7.116 -75.493 1.00 83.81 96 LEU A C 1
ATOM 792 O O . LEU A 1 96 ? 35.657 -6.918 -76.708 1.00 83.81 96 LEU A O 1
ATOM 796 N N . TYR A 1 97 ? 36.627 -7.040 -74.681 1.00 86.19 97 TYR A N 1
ATOM 797 C CA . TYR A 1 97 ? 37.954 -6.588 -75.081 1.00 86.19 97 TYR A CA 1
ATOM 798 C C . TYR A 1 97 ? 38.522 -7.330 -76.300 1.00 86.19 97 TYR A C 1
ATOM 800 O O . TYR A 1 97 ? 38.854 -6.719 -77.318 1.00 86.19 97 TYR A O 1
ATOM 808 N N . LYS A 1 98 ? 38.642 -8.661 -76.224 1.00 83.94 98 LYS A N 1
ATOM 809 C CA . LYS A 1 98 ? 39.275 -9.449 -77.291 1.00 83.94 98 LYS A CA 1
ATOM 810 C C . LYS A 1 98 ? 38.439 -9.493 -78.576 1.00 83.94 98 LYS A C 1
ATOM 812 O O . LYS A 1 98 ? 39.041 -9.336 -79.645 1.00 83.94 98 LYS A O 1
ATOM 817 N N . PRO A 1 99 ? 37.101 -9.654 -78.526 1.00 83.81 99 PRO A N 1
ATOM 818 C CA . PRO A 1 99 ? 36.242 -9.457 -79.693 1.00 83.81 99 PRO A CA 1
ATOM 819 C C . PRO A 1 99 ? 36.450 -8.088 -80.354 1.00 83.81 99 PRO A C 1
ATOM 821 O O . PRO A 1 99 ? 36.656 -8.019 -81.564 1.00 83.81 99 PRO A O 1
ATOM 824 N N . PHE A 1 100 ? 36.502 -7.014 -79.560 1.00 84.25 100 PHE A N 1
ATOM 825 C CA . PHE A 1 100 ? 36.710 -5.652 -80.052 1.00 84.25 100 PHE A CA 1
ATOM 826 C C . PHE A 1 100 ? 38.065 -5.484 -80.756 1.00 84.25 100 PHE A C 1
ATOM 828 O O . PHE A 1 100 ? 38.115 -5.063 -81.911 1.00 84.25 100 PHE A O 1
ATOM 835 N N . ILE A 1 101 ? 39.166 -5.889 -80.112 1.00 83.94 101 ILE A N 1
ATOM 836 C CA . ILE A 1 101 ? 40.506 -5.816 -80.716 1.00 83.94 101 ILE A CA 1
ATOM 837 C C . ILE A 1 101 ? 40.600 -6.673 -81.980 1.00 83.94 101 ILE A C 1
ATOM 839 O O . ILE A 1 101 ? 41.311 -6.302 -82.905 1.00 83.94 101 ILE A O 1
ATOM 843 N N . THR A 1 102 ? 39.891 -7.803 -82.050 1.00 82.25 102 THR A N 1
ATOM 844 C CA . THR A 1 102 ? 39.919 -8.686 -83.228 1.00 82.25 102 THR A CA 1
ATOM 845 C C . THR A 1 102 ? 39.229 -8.049 -84.436 1.00 82.25 102 THR A C 1
ATOM 847 O O . THR A 1 102 ? 39.754 -8.152 -85.541 1.00 82.25 102 THR A O 1
ATOM 850 N N . ILE A 1 103 ? 38.104 -7.357 -84.232 1.00 83.31 103 ILE A N 1
ATOM 851 C CA . ILE A 1 103 ? 37.349 -6.686 -85.304 1.00 83.31 103 ILE A CA 1
ATOM 852 C C . ILE A 1 103 ? 38.064 -5.411 -85.773 1.00 83.31 103 ILE A C 1
ATOM 854 O O . ILE A 1 103 ? 38.211 -5.182 -86.970 1.00 83.31 103 ILE A O 1
ATOM 858 N N . TYR A 1 104 ? 38.552 -4.592 -84.838 1.00 80.19 104 TYR A N 1
ATOM 859 C CA . TYR A 1 104 ? 39.085 -3.257 -85.135 1.00 80.19 104 TYR A CA 1
ATOM 860 C C . TYR A 1 104 ? 40.615 -3.203 -85.267 1.00 80.19 104 TYR A C 1
ATOM 862 O O . TYR A 1 104 ? 41.187 -2.120 -85.409 1.00 80.19 104 TYR A O 1
ATOM 870 N N . ARG A 1 105 ? 41.300 -4.357 -85.265 1.00 77.94 105 ARG A N 1
ATOM 871 C CA . ARG A 1 105 ? 42.773 -4.443 -85.323 1.00 77.94 105 ARG A CA 1
ATOM 872 C C . ARG A 1 105 ? 43.386 -3.694 -86.503 1.00 77.94 105 ARG A C 1
ATOM 874 O O . ARG A 1 105 ? 44.472 -3.150 -86.366 1.00 77.94 105 ARG A O 1
ATOM 881 N N . ALA A 1 106 ? 42.704 -3.703 -87.650 1.00 75.44 106 ALA A N 1
ATOM 882 C CA . ALA A 1 106 ? 43.175 -3.078 -88.885 1.00 75.44 106 ALA A CA 1
ATOM 883 C C . ALA A 1 106 ? 43.057 -1.542 -88.875 1.00 75.44 106 ALA A C 1
ATOM 885 O O . ALA A 1 106 ? 43.701 -0.879 -89.680 1.00 75.44 106 ALA A O 1
ATOM 886 N N . VAL A 1 107 ? 42.240 -0.983 -87.975 1.00 79.69 107 VAL A N 1
ATOM 887 C CA . VAL A 1 107 ? 41.931 0.456 -87.903 1.00 79.69 107 VAL A CA 1
ATOM 888 C C . VAL A 1 107 ? 42.676 1.136 -86.748 1.00 79.69 107 VAL A C 1
ATOM 890 O O . VAL A 1 107 ? 42.970 2.327 -86.806 1.00 79.69 107 VAL A O 1
ATOM 893 N N . LEU A 1 108 ? 42.997 0.395 -85.685 1.00 81.81 108 LEU A N 1
ATOM 894 C CA . LEU A 1 108 ? 43.620 0.947 -84.483 1.00 81.81 108 LEU A CA 1
ATOM 895 C C . LEU A 1 108 ? 45.156 1.030 -84.598 1.00 81.81 108 LEU A C 1
ATOM 897 O O . LEU A 1 108 ? 45.797 0.044 -84.966 1.00 81.81 108 LEU A O 1
ATOM 901 N N . PRO A 1 109 ? 45.784 2.154 -84.196 1.00 83.50 109 PRO A N 1
ATOM 902 C CA . PRO A 1 109 ? 47.239 2.257 -84.124 1.00 83.50 109 PRO A CA 1
ATOM 903 C C . PRO A 1 109 ? 47.850 1.237 -83.154 1.00 83.50 109 PRO A C 1
ATOM 905 O O . PRO A 1 109 ? 47.324 1.005 -82.064 1.00 83.50 109 PRO A O 1
ATOM 908 N N . ILE A 1 110 ? 49.031 0.708 -83.493 1.00 78.94 110 ILE A N 1
ATOM 909 C CA . ILE A 1 110 ? 49.774 -0.264 -82.664 1.00 78.94 110 ILE A CA 1
ATOM 910 C C . ILE A 1 110 ? 50.004 0.269 -81.239 1.00 78.94 110 ILE A C 1
ATOM 912 O O . ILE A 1 110 ? 49.812 -0.461 -80.268 1.00 78.94 110 ILE A O 1
ATOM 916 N N . LYS A 1 111 ? 50.327 1.563 -81.095 1.00 79.31 111 LYS A N 1
ATOM 917 C CA . LYS A 1 111 ? 50.498 2.222 -79.786 1.00 79.31 111 LYS A CA 1
ATOM 918 C C . LYS A 1 111 ? 49.213 2.206 -78.948 1.00 79.31 111 LYS A C 1
ATOM 920 O O . LYS A 1 111 ? 49.277 2.017 -77.739 1.00 79.31 111 LYS A O 1
ATOM 925 N N . THR A 1 112 ? 48.048 2.353 -79.579 1.00 80.44 112 THR A N 1
ATOM 926 C CA . THR A 1 112 ? 46.744 2.286 -78.903 1.00 80.44 112 THR A CA 1
ATOM 927 C C . THR A 1 112 ? 46.440 0.864 -78.441 1.00 80.44 112 THR A C 1
ATOM 929 O O . THR A 1 112 ? 46.013 0.671 -77.306 1.00 80.44 112 THR A O 1
ATOM 932 N N . ILE A 1 113 ? 46.726 -0.140 -79.277 1.00 80.69 113 ILE A N 1
ATOM 933 C CA . ILE A 1 113 ? 46.580 -1.560 -78.917 1.00 80.69 113 ILE A CA 1
ATOM 934 C C . ILE A 1 113 ? 47.496 -1.913 -77.734 1.00 80.69 113 ILE A C 1
ATOM 936 O O . ILE A 1 113 ? 47.057 -2.581 -76.803 1.00 80.69 113 ILE A O 1
ATOM 940 N N . SER A 1 114 ? 48.732 -1.408 -77.734 1.00 81.06 114 SER A N 1
ATOM 941 C CA . SER A 1 114 ? 49.717 -1.586 -76.659 1.00 81.06 114 SER A CA 1
ATOM 942 C C . SER A 1 114 ? 49.223 -1.030 -75.312 1.00 81.06 114 SER A C 1
ATOM 944 O O . SER A 1 114 ? 49.225 -1.747 -74.310 1.00 81.06 114 SER A O 1
ATOM 946 N N . ILE A 1 115 ? 48.682 0.198 -75.294 1.00 82.81 115 ILE A N 1
ATOM 947 C CA . ILE A 1 115 ? 48.054 0.793 -74.098 1.00 82.81 115 ILE A CA 1
ATOM 948 C C . ILE A 1 115 ? 46.856 -0.046 -73.638 1.00 82.81 115 ILE A C 1
ATOM 950 O O . ILE A 1 115 ? 46.705 -0.337 -72.455 1.00 82.81 115 ILE A O 1
ATOM 954 N N . MET A 1 116 ? 45.997 -0.445 -74.574 1.00 83.25 116 MET A N 1
ATOM 955 C CA . MET A 1 116 ? 44.799 -1.228 -74.287 1.00 83.25 116 MET A CA 1
ATOM 956 C C . MET A 1 116 ? 45.132 -2.612 -73.704 1.00 83.25 116 MET A C 1
ATOM 958 O O . MET A 1 116 ? 44.476 -3.031 -72.754 1.00 83.25 116 MET A O 1
ATOM 962 N N . ASN A 1 117 ? 46.155 -3.299 -74.228 1.00 85.19 117 ASN A N 1
ATOM 963 C CA . ASN A 1 117 ? 46.656 -4.570 -73.688 1.00 85.19 117 ASN A CA 1
ATOM 964 C C . ASN A 1 117 ? 47.196 -4.374 -72.265 1.00 85.19 117 ASN A C 1
ATOM 966 O O . ASN A 1 117 ? 46.866 -5.150 -71.372 1.00 85.19 117 ASN A O 1
ATOM 970 N N . PHE A 1 118 ? 47.987 -3.319 -72.039 1.00 84.94 118 PHE A N 1
ATOM 971 C CA . PHE A 1 118 ? 48.534 -3.001 -70.719 1.00 84.94 118 PHE A CA 1
ATOM 972 C C . PHE A 1 118 ? 47.432 -2.745 -69.685 1.00 84.94 118 PHE A C 1
ATOM 974 O O . PHE A 1 118 ? 47.470 -3.301 -68.590 1.00 84.94 118 PHE A O 1
ATOM 981 N N . ILE A 1 119 ? 46.421 -1.947 -70.044 1.00 84.19 119 ILE A N 1
ATOM 982 C CA . ILE A 1 119 ? 45.265 -1.667 -69.185 1.00 84.19 119 ILE A CA 1
ATOM 983 C C . ILE A 1 119 ? 44.502 -2.958 -68.871 1.00 84.19 119 ILE A C 1
ATOM 985 O O . ILE A 1 119 ? 44.168 -3.199 -67.713 1.00 84.19 119 ILE A O 1
ATOM 989 N N . TRP A 1 120 ? 44.259 -3.804 -69.874 1.00 87.31 120 TRP A N 1
ATOM 990 C CA . TRP A 1 120 ? 43.546 -5.068 -69.690 1.00 87.31 120 TRP A CA 1
ATOM 991 C C . TRP A 1 120 ? 44.301 -6.026 -68.756 1.00 87.31 120 TRP A C 1
ATOM 993 O O . TRP A 1 120 ? 43.721 -6.524 -67.795 1.00 87.31 120 TRP A O 1
ATOM 1003 N N . PHE A 1 121 ? 45.614 -6.204 -68.951 1.00 85.31 121 PHE A N 1
ATOM 1004 C CA . PHE A 1 121 ? 46.447 -6.988 -68.030 1.00 85.31 121 PHE A CA 1
ATOM 1005 C C . PHE A 1 121 ? 46.487 -6.382 -66.621 1.00 85.31 121 PHE A C 1
ATOM 1007 O O . PHE A 1 121 ? 46.421 -7.119 -65.639 1.00 85.31 121 PHE A O 1
ATOM 1014 N N . GLY A 1 122 ? 46.548 -5.053 -66.501 1.00 83.50 122 GLY A N 1
ATOM 1015 C CA . GLY A 1 122 ? 46.487 -4.365 -65.212 1.00 83.50 122 GLY A CA 1
ATOM 1016 C C . GLY A 1 122 ? 45.178 -4.632 -64.464 1.00 83.50 122 GLY A C 1
ATOM 1017 O O . GLY A 1 122 ? 45.202 -4.901 -63.259 1.00 83.50 122 GLY A O 1
ATOM 1018 N N . PHE A 1 123 ? 44.044 -4.632 -65.171 1.00 82.88 123 PHE A N 1
ATOM 1019 C CA . PHE A 1 123 ? 42.748 -5.000 -64.599 1.00 82.88 123 PHE A CA 1
ATOM 1020 C C . PHE A 1 123 ? 42.696 -6.471 -64.194 1.00 82.88 123 PHE A C 1
ATOM 1022 O O . PHE A 1 123 ? 42.326 -6.748 -63.053 1.00 82.88 123 PHE A O 1
ATOM 1029 N N . ALA A 1 124 ? 43.143 -7.388 -65.055 1.00 83.50 124 ALA A N 1
ATOM 1030 C CA . ALA A 1 124 ? 43.175 -8.815 -64.750 1.00 83.50 124 ALA A CA 1
ATOM 1031 C C . ALA A 1 124 ? 44.017 -9.110 -63.493 1.00 83.50 124 ALA A C 1
ATOM 1033 O O . ALA A 1 124 ? 43.552 -9.782 -62.573 1.00 83.50 124 ALA A O 1
ATOM 1034 N N . ILE A 1 125 ? 45.228 -8.547 -63.393 1.00 84.88 125 ILE A N 1
ATOM 1035 C CA . ILE A 1 125 ? 46.096 -8.703 -62.212 1.00 84.88 125 ILE A CA 1
ATOM 1036 C C . ILE A 1 125 ? 45.415 -8.138 -60.962 1.00 84.88 125 ILE A C 1
ATOM 1038 O O . ILE A 1 125 ? 45.359 -8.810 -59.932 1.00 84.88 125 ILE A O 1
ATOM 1042 N N . THR A 1 126 ? 44.860 -6.925 -61.048 1.00 82.12 126 THR A N 1
ATOM 1043 C CA . THR A 1 126 ? 44.144 -6.297 -59.925 1.00 82.12 126 THR A CA 1
ATOM 1044 C C . THR A 1 126 ? 42.969 -7.163 -59.467 1.00 82.12 126 THR A C 1
ATOM 1046 O O . THR A 1 126 ? 42.776 -7.355 -58.266 1.00 82.12 126 THR A O 1
ATOM 1049 N N . TYR A 1 127 ? 42.216 -7.734 -60.409 1.00 81.44 127 TYR A N 1
ATOM 1050 C CA . TYR A 1 127 ? 41.100 -8.631 -60.129 1.00 81.44 127 TYR A CA 1
ATOM 1051 C C . TYR A 1 127 ? 41.557 -9.890 -59.376 1.00 81.44 127 TYR A C 1
ATOM 1053 O O . TYR A 1 127 ? 40.977 -10.227 -58.343 1.00 81.44 127 TYR A O 1
ATOM 1061 N N . PHE A 1 128 ? 42.631 -10.552 -59.821 1.00 83.06 128 PHE A N 1
ATOM 1062 C CA . PHE A 1 128 ? 43.160 -11.742 -59.142 1.00 83.06 128 PHE A CA 1
ATOM 1063 C C . PHE A 1 128 ? 43.760 -11.433 -57.763 1.00 83.06 128 PHE A C 1
ATOM 1065 O O . PHE A 1 128 ? 43.568 -12.211 -56.829 1.00 83.06 128 PHE A O 1
ATOM 1072 N N . VAL A 1 129 ? 44.428 -10.288 -57.583 1.00 83.88 129 VAL A N 1
ATOM 1073 C CA . VAL A 1 129 ? 44.911 -9.854 -56.257 1.00 83.88 129 VAL A CA 1
ATOM 1074 C C . VAL A 1 129 ? 43.739 -9.627 -55.302 1.00 83.88 129 VAL A C 1
ATOM 1076 O O . VAL A 1 129 ? 43.758 -10.121 -54.172 1.00 83.88 129 VAL A O 1
ATOM 1079 N N . LEU A 1 130 ? 42.692 -8.929 -55.756 1.00 77.19 130 LEU A N 1
ATOM 1080 C CA . LEU A 1 130 ? 41.468 -8.756 -54.975 1.00 77.19 130 LEU A CA 1
ATOM 1081 C C . LEU A 1 130 ? 40.854 -10.114 -54.622 1.00 77.19 130 LEU A C 1
ATOM 1083 O O . LEU A 1 130 ? 40.495 -10.328 -53.464 1.00 77.19 130 LEU A O 1
ATOM 1087 N N . PHE A 1 131 ? 40.802 -11.048 -55.576 1.00 79.44 131 PHE A N 1
ATOM 1088 C CA . PHE A 1 131 ? 40.319 -12.408 -55.345 1.00 79.44 131 PHE A CA 1
ATOM 1089 C C . PHE A 1 131 ? 41.076 -13.134 -54.235 1.00 79.44 131 PHE A C 1
ATOM 1091 O O . PHE A 1 131 ? 40.434 -13.665 -53.332 1.00 79.44 131 PHE A O 1
ATOM 1098 N N . VAL A 1 132 ? 42.411 -13.125 -54.244 1.00 82.25 132 VAL A N 1
ATOM 1099 C CA . VAL A 1 132 ? 43.208 -13.774 -53.189 1.00 82.25 132 VAL A CA 1
ATOM 1100 C C . VAL A 1 132 ? 42.865 -13.201 -51.810 1.00 82.25 132 VAL A C 1
ATOM 1102 O O . VAL A 1 132 ? 42.686 -13.956 -50.852 1.00 82.25 132 VAL A O 1
ATOM 1105 N N . ILE A 1 133 ? 42.687 -11.879 -51.708 1.00 79.69 133 ILE A N 1
ATOM 1106 C CA . ILE A 1 133 ? 42.275 -11.219 -50.460 1.00 79.69 133 ILE A CA 1
ATOM 1107 C C . ILE A 1 133 ? 40.886 -11.703 -50.018 1.00 79.69 133 ILE A C 1
ATOM 1109 O O . ILE A 1 133 ? 40.686 -12.019 -48.843 1.00 79.69 133 ILE A O 1
ATOM 1113 N N . ILE A 1 134 ? 39.927 -11.785 -50.941 1.00 75.75 134 ILE A N 1
ATOM 1114 C CA . ILE A 1 134 ? 38.558 -12.239 -50.651 1.00 75.75 134 ILE A CA 1
ATOM 1115 C C . ILE A 1 134 ? 38.547 -13.701 -50.242 1.00 75.75 134 ILE A C 1
ATOM 1117 O O . ILE A 1 134 ? 37.891 -14.049 -49.266 1.00 75.75 134 ILE A O 1
ATOM 1121 N N . PHE A 1 135 ? 39.282 -14.552 -50.951 1.00 78.50 135 PHE A N 1
ATOM 1122 C CA . PHE A 1 135 ? 39.382 -15.969 -50.648 1.00 78.50 135 PHE A CA 1
ATOM 1123 C C . PHE A 1 135 ? 39.972 -16.183 -49.252 1.00 78.50 135 PHE A C 1
ATOM 1125 O O . PHE A 1 135 ? 39.422 -16.948 -48.457 1.00 78.50 135 PHE A O 1
ATOM 1132 N N . TYR A 1 136 ? 41.026 -15.438 -48.902 1.00 80.50 136 TYR A N 1
ATOM 1133 C CA . TYR A 1 136 ? 41.593 -15.448 -47.555 1.00 80.50 136 TYR A CA 1
ATOM 1134 C C . TYR A 1 136 ? 40.574 -14.997 -46.497 1.00 80.50 136 TYR A C 1
ATOM 1136 O O . TYR A 1 136 ? 40.422 -15.651 -45.464 1.00 80.50 136 TYR A O 1
ATOM 1144 N N . GLN A 1 137 ? 39.825 -13.918 -46.754 1.00 76.25 137 GLN A N 1
ATOM 1145 C CA . GLN A 1 137 ? 38.769 -13.447 -45.852 1.00 76.25 137 GLN A CA 1
ATOM 1146 C C . GLN A 1 137 ? 37.631 -14.464 -45.701 1.00 76.25 137 GLN A C 1
ATOM 1148 O O . GLN A 1 137 ? 37.210 -14.720 -44.577 1.00 76.25 137 GLN A O 1
ATOM 1153 N N . CYS A 1 138 ? 37.166 -15.075 -46.794 1.00 74.88 138 CYS A N 1
ATOM 1154 C CA . CYS A 1 138 ? 36.120 -16.096 -46.781 1.00 74.88 138 CYS A CA 1
ATOM 1155 C C . CYS A 1 138 ? 36.580 -17.334 -46.007 1.00 74.88 138 CYS A C 1
ATOM 1157 O O . CYS A 1 138 ? 35.869 -17.796 -45.121 1.00 74.88 138 CYS A O 1
ATOM 1159 N N . THR A 1 139 ? 37.804 -17.811 -46.253 1.00 75.88 139 THR A N 1
ATOM 1160 C CA . THR A 1 139 ? 38.402 -18.951 -45.537 1.00 75.88 139 THR A CA 1
ATOM 1161 C C . THR A 1 139 ? 38.524 -18.664 -44.040 1.00 75.88 139 THR A C 1
ATOM 1163 O O . THR A 1 139 ? 38.097 -19.468 -43.211 1.00 75.88 139 THR A O 1
ATOM 1166 N N . LYS A 1 140 ? 39.023 -17.475 -43.674 1.00 75.56 140 LYS A N 1
ATOM 1167 C CA . LYS A 1 140 ? 39.069 -17.016 -42.280 1.00 75.56 140 LYS A CA 1
ATOM 1168 C C . LYS A 1 140 ? 37.669 -16.946 -41.666 1.00 75.56 140 LYS A C 1
ATOM 1170 O O . LYS A 1 140 ? 37.489 -17.347 -40.522 1.00 75.56 140 LYS A O 1
ATOM 1175 N N . SER A 1 141 ? 36.675 -16.476 -42.417 1.00 71.88 141 SER A N 1
ATOM 1176 C CA . SER A 1 141 ? 35.281 -16.453 -41.979 1.00 71.88 141 SER A CA 1
ATOM 1177 C C . SER A 1 141 ? 34.710 -17.855 -41.767 1.00 71.88 141 SER A C 1
ATOM 1179 O O . SER A 1 141 ? 34.064 -18.043 -40.748 1.00 71.88 141 SER A O 1
ATOM 1181 N N . VAL A 1 142 ? 34.981 -18.852 -42.624 1.00 71.88 142 VAL A N 1
ATOM 1182 C CA . VAL A 1 142 ? 34.554 -20.252 -42.382 1.00 71.88 142 VAL A CA 1
ATOM 1183 C C . VAL A 1 142 ? 35.120 -20.777 -41.061 1.00 71.88 142 VAL A C 1
ATOM 1185 O O . VAL A 1 142 ? 34.387 -21.361 -40.265 1.00 71.88 142 VAL A O 1
ATOM 1188 N N . LEU A 1 143 ? 36.413 -20.547 -40.808 1.00 68.56 143 LEU A N 1
ATOM 1189 C CA . LEU A 1 143 ? 37.069 -20.982 -39.571 1.00 68.56 143 LEU A CA 1
ATOM 1190 C C . LEU A 1 143 ? 36.442 -20.324 -38.336 1.00 68.56 143 LEU A C 1
ATOM 1192 O O . LEU A 1 143 ? 36.170 -21.002 -37.350 1.00 68.56 143 LEU A O 1
ATOM 1196 N N . VAL A 1 144 ? 36.146 -19.024 -38.404 1.00 67.94 144 VAL A N 1
ATOM 1197 C CA . VAL A 1 144 ? 35.525 -18.297 -37.286 1.00 67.94 144 VAL A CA 1
ATOM 1198 C C . VAL A 1 144 ? 34.033 -18.621 -37.136 1.00 67.94 144 VAL A C 1
ATOM 1200 O O . VAL A 1 144 ? 33.537 -18.639 -36.019 1.00 67.94 144 VAL A O 1
ATOM 1203 N N . ILE A 1 145 ? 33.311 -18.955 -38.211 1.00 69.00 145 ILE A N 1
ATOM 1204 C CA . ILE A 1 145 ? 31.919 -19.440 -38.135 1.00 69.00 145 ILE A CA 1
ATOM 1205 C C . ILE A 1 145 ? 31.834 -20.774 -37.387 1.00 69.00 145 ILE A C 1
ATOM 1207 O O . ILE A 1 145 ? 30.869 -21.002 -36.663 1.00 69.00 145 ILE A O 1
ATOM 1211 N N . LYS A 1 146 ? 32.858 -21.629 -37.486 1.00 63.84 146 LYS A N 1
ATOM 1212 C CA . LYS A 1 146 ? 32.968 -22.818 -36.628 1.00 63.84 146 LYS A CA 1
ATOM 1213 C C . LYS A 1 146 ? 33.249 -22.466 -35.163 1.00 63.84 146 LYS A C 1
ATOM 1215 O O . LYS A 1 146 ? 32.803 -23.193 -34.290 1.00 63.84 146 LYS A O 1
ATOM 1220 N N . MET A 1 147 ? 33.936 -21.352 -34.899 1.00 60.97 147 MET A N 1
ATOM 1221 C CA . MET A 1 147 ? 34.176 -20.820 -33.548 1.00 60.97 147 MET A CA 1
ATOM 1222 C C . MET A 1 147 ? 33.008 -19.986 -32.997 1.00 60.97 147 MET A C 1
ATOM 1224 O O . MET A 1 147 ? 33.000 -19.684 -31.814 1.00 60.97 147 MET A O 1
ATOM 1228 N N . LEU A 1 148 ? 31.996 -19.638 -33.800 1.00 61.09 148 LEU A N 1
ATOM 1229 C CA . LEU A 1 148 ? 30.784 -18.929 -33.355 1.00 61.09 148 LEU A CA 1
ATOM 1230 C C . LEU A 1 148 ? 29.885 -19.783 -32.436 1.00 61.09 148 LEU A C 1
ATOM 1232 O O . LEU A 1 148 ? 28.825 -19.313 -32.038 1.00 61.09 148 LEU A O 1
ATOM 1236 N N . SER A 1 149 ? 30.284 -21.012 -32.096 1.00 57.62 149 SER A N 1
ATOM 1237 C CA . SER A 1 149 ? 29.742 -21.789 -30.973 1.00 57.62 149 SER A CA 1
ATOM 1238 C C . SER A 1 149 ? 30.310 -21.362 -29.611 1.00 57.62 149 SER A C 1
ATOM 1240 O O . SER A 1 149 ? 29.790 -21.780 -28.584 1.00 57.62 149 SER A O 1
ATOM 1242 N N . ASP A 1 150 ? 31.378 -20.559 -29.587 1.00 65.25 150 ASP A N 1
ATOM 1243 C CA . ASP A 1 150 ? 31.947 -19.973 -28.373 1.00 65.25 150 ASP A CA 1
ATOM 1244 C C . ASP A 1 150 ? 31.119 -18.760 -27.918 1.00 65.25 150 ASP A C 1
ATOM 1246 O O . ASP A 1 150 ? 30.947 -17.785 -28.661 1.00 65.25 150 ASP A O 1
ATOM 1250 N N . ALA A 1 151 ? 30.637 -18.809 -26.674 1.00 65.81 151 ALA A N 1
ATOM 1251 C CA . ALA A 1 151 ? 29.773 -17.795 -26.074 1.00 65.81 151 ALA A CA 1
ATOM 1252 C C . ALA A 1 151 ? 30.398 -16.388 -26.108 1.00 65.81 151 ALA A C 1
ATOM 1254 O O . ALA A 1 151 ? 29.710 -15.402 -26.378 1.00 65.81 151 ALA A O 1
ATOM 1255 N N . LYS A 1 152 ? 31.721 -16.286 -25.923 1.00 69.38 152 LYS A N 1
ATOM 1256 C CA . LYS A 1 152 ? 32.433 -14.999 -25.901 1.00 69.38 152 LYS A CA 1
ATOM 1257 C C . LYS A 1 152 ? 32.447 -14.315 -27.269 1.00 69.38 152 LYS A C 1
ATOM 1259 O O . LYS A 1 152 ? 32.327 -13.094 -27.375 1.00 69.38 152 LYS A O 1
ATOM 1264 N N . THR A 1 153 ? 32.577 -15.104 -28.333 1.00 71.12 153 THR A N 1
ATOM 1265 C CA . THR A 1 153 ? 32.556 -14.593 -29.708 1.00 71.12 153 THR A CA 1
ATOM 1266 C C . THR A 1 153 ? 31.144 -14.169 -30.118 1.00 71.12 153 THR A C 1
ATOM 1268 O O . THR A 1 153 ? 30.990 -13.152 -30.796 1.00 71.12 153 THR A O 1
ATOM 1271 N N . GLN A 1 154 ? 30.111 -14.896 -29.678 1.00 74.56 154 GLN A N 1
ATOM 1272 C CA . GLN A 1 154 ? 28.714 -14.508 -29.898 1.00 74.56 154 GLN A CA 1
ATOM 1273 C C . GLN A 1 154 ? 28.373 -13.179 -29.216 1.00 74.56 154 GLN A C 1
ATOM 1275 O O . GLN A 1 154 ? 27.763 -12.313 -29.844 1.00 74.56 154 GLN A O 1
ATOM 1280 N N . GLU A 1 155 ? 28.825 -12.980 -27.978 1.00 79.69 155 GLU A N 1
ATOM 1281 C CA . GLU A 1 155 ? 28.566 -11.753 -27.223 1.00 79.69 155 GLU A CA 1
ATOM 1282 C C . GLU A 1 155 ? 29.126 -10.503 -27.919 1.00 79.69 155 GLU A C 1
ATOM 1284 O O . GLU A 1 155 ? 28.409 -9.517 -28.080 1.00 79.69 155 GLU A O 1
ATOM 1289 N N . PHE A 1 156 ? 30.351 -10.563 -28.451 1.00 81.06 156 PHE A N 1
ATOM 1290 C CA . PHE A 1 156 ? 30.929 -9.449 -29.216 1.00 81.06 156 PHE A CA 1
ATOM 1291 C C . PHE A 1 156 ? 30.086 -9.077 -30.451 1.00 81.06 156 PHE A C 1
ATOM 1293 O O . PHE A 1 156 ? 29.917 -7.901 -30.783 1.00 81.06 156 PHE A O 1
ATOM 1300 N N . VAL A 1 157 ? 29.531 -10.077 -31.146 1.00 82.62 157 VAL A N 1
ATOM 1301 C CA . VAL A 1 157 ? 28.666 -9.835 -32.311 1.00 82.62 157 VAL A CA 1
ATOM 1302 C C . VAL A 1 157 ? 27.330 -9.224 -31.886 1.00 82.62 157 VAL A C 1
ATOM 1304 O O . VAL A 1 157 ? 26.835 -8.322 -32.563 1.00 82.62 157 VAL A O 1
ATOM 1307 N N . MET A 1 158 ? 26.767 -9.655 -30.757 1.00 86.25 158 MET A N 1
ATOM 1308 C CA . MET A 1 158 ? 25.554 -9.058 -30.191 1.00 86.25 158 MET A CA 1
ATOM 1309 C C . MET A 1 158 ? 25.775 -7.599 -29.769 1.00 86.25 158 MET A C 1
ATOM 1311 O O . MET A 1 158 ? 24.920 -6.756 -30.029 1.00 86.25 158 MET A O 1
ATOM 1315 N N . GLU A 1 159 ? 26.932 -7.253 -29.203 1.00 86.56 159 GLU A N 1
ATOM 1316 C CA . GLU A 1 159 ? 27.274 -5.859 -28.880 1.00 86.56 159 GLU A CA 1
ATOM 1317 C C . GLU A 1 159 ? 27.363 -4.968 -30.129 1.00 86.56 159 GLU A C 1
ATOM 1319 O O . GLU A 1 159 ? 26.908 -3.819 -30.132 1.00 86.56 159 GLU A O 1
ATOM 1324 N N . ASP A 1 160 ? 27.900 -5.500 -31.227 1.00 86.81 160 ASP A N 1
ATOM 1325 C CA . ASP A 1 160 ? 27.899 -4.814 -32.519 1.00 86.81 160 ASP A CA 1
ATOM 1326 C C . ASP A 1 160 ? 26.479 -4.604 -33.069 1.00 86.81 160 ASP A C 1
ATOM 1328 O O . ASP A 1 160 ? 26.189 -3.548 -33.646 1.00 86.81 160 ASP A O 1
ATOM 1332 N N . ILE A 1 161 ? 25.601 -5.597 -32.891 1.00 89.50 161 ILE A N 1
ATOM 1333 C CA . ILE A 1 161 ? 24.180 -5.510 -33.244 1.00 89.50 161 ILE A CA 1
ATOM 1334 C C . ILE A 1 161 ? 23.498 -4.426 -32.396 1.00 89.50 161 ILE A C 1
ATOM 1336 O O . ILE A 1 161 ? 22.862 -3.541 -32.968 1.00 89.50 161 ILE A O 1
ATOM 1340 N N . ASN A 1 162 ? 23.725 -4.401 -31.078 1.00 91.62 162 ASN A N 1
ATOM 1341 C CA . ASN A 1 162 ? 23.218 -3.361 -30.172 1.00 91.62 162 ASN A CA 1
ATOM 1342 C C . ASN A 1 162 ? 23.633 -1.959 -30.629 1.00 91.62 162 ASN A C 1
ATOM 1344 O O . ASN A 1 162 ? 22.806 -1.054 -30.730 1.00 91.62 162 ASN A O 1
ATOM 1348 N N . ARG A 1 163 ? 24.911 -1.770 -30.984 1.00 88.38 163 ARG A N 1
ATOM 1349 C CA . ARG A 1 163 ? 25.413 -0.475 -31.467 1.00 88.38 163 ARG A CA 1
ATOM 1350 C C . ARG A 1 163 ? 24.697 -0.010 -32.734 1.00 88.38 163 ARG A C 1
ATOM 1352 O O . ARG A 1 163 ? 24.507 1.188 -32.925 1.00 88.38 163 ARG A O 1
ATOM 1359 N N . ILE A 1 164 ? 24.351 -0.933 -33.628 1.00 87.12 164 ILE A N 1
ATOM 1360 C CA . ILE A 1 164 ? 23.626 -0.613 -34.861 1.00 87.12 164 ILE A CA 1
ATOM 1361 C C . ILE A 1 164 ? 22.154 -0.346 -34.573 1.00 87.12 164 ILE A C 1
ATOM 1363 O O . ILE A 1 164 ? 21.613 0.599 -35.142 1.00 87.12 164 ILE A O 1
ATOM 1367 N N . PHE A 1 165 ? 21.545 -1.118 -33.675 1.00 88.62 165 PHE A N 1
ATOM 1368 C CA . PHE A 1 165 ? 20.171 -0.927 -33.228 1.00 88.62 165 PHE A CA 1
ATOM 1369 C C . PHE A 1 165 ? 19.961 0.479 -32.645 1.00 88.62 165 PHE A C 1
ATOM 1371 O O . PHE A 1 165 ? 19.065 1.199 -33.074 1.00 88.62 165 PHE A O 1
ATOM 1378 N N . LEU A 1 166 ? 20.860 0.922 -31.759 1.00 87.25 166 LEU A N 1
ATOM 1379 C CA . LEU A 1 166 ? 20.797 2.244 -31.121 1.00 87.25 166 LEU A CA 1
ATOM 1380 C C . LEU A 1 166 ? 21.216 3.399 -32.048 1.00 87.25 166 LEU A C 1
ATOM 1382 O O . LEU A 1 166 ? 21.062 4.577 -31.714 1.00 87.25 166 LEU A O 1
ATOM 1386 N N . LYS A 1 167 ? 21.772 3.106 -33.230 1.00 87.69 167 LYS A N 1
ATOM 1387 C CA . LYS A 1 167 ? 22.323 4.138 -34.109 1.00 87.69 167 LYS A CA 1
ATOM 1388 C C . LYS A 1 167 ? 21.215 4.984 -34.736 1.00 87.69 167 LYS A C 1
ATOM 1390 O O . LYS A 1 167 ? 20.553 4.579 -35.687 1.00 87.69 167 LYS A O 1
ATOM 1395 N N . LYS A 1 168 ? 21.112 6.238 -34.296 1.00 85.06 168 LYS A N 1
ATOM 1396 C CA . LYS A 1 168 ? 20.214 7.240 -34.890 1.00 85.06 168 LYS A CA 1
ATOM 1397 C C . LYS A 1 168 ? 20.821 7.881 -36.134 1.00 85.06 168 LYS A C 1
ATOM 1399 O O . LYS A 1 168 ? 21.988 8.281 -36.125 1.00 85.06 168 LYS A O 1
ATOM 1404 N N . THR A 1 169 ? 20.035 8.031 -37.200 1.00 80.94 169 THR A N 1
ATOM 1405 C CA . THR A 1 169 ? 20.472 8.803 -38.373 1.00 80.94 169 THR A CA 1
ATOM 1406 C C . THR A 1 169 ? 20.320 10.305 -38.129 1.00 80.94 169 THR A C 1
ATOM 1408 O O . THR A 1 169 ? 19.481 10.735 -37.339 1.00 80.94 169 THR A O 1
ATOM 1411 N N . VAL A 1 170 ? 21.095 11.131 -38.844 1.00 76.44 170 VAL A N 1
ATOM 1412 C CA . VAL A 1 170 ? 20.931 12.600 -38.805 1.00 76.44 170 VAL A CA 1
ATOM 1413 C C . VAL A 1 170 ? 19.500 12.998 -39.185 1.00 76.44 170 VAL A C 1
ATOM 1415 O O . VAL A 1 170 ? 18.902 13.854 -38.545 1.00 76.44 170 VAL A O 1
ATOM 1418 N N . LYS A 1 171 ? 18.911 12.307 -40.169 1.00 80.50 171 LYS A N 1
ATOM 1419 C CA . LYS A 1 171 ? 17.520 12.510 -40.586 1.00 80.50 171 LYS A CA 1
ATOM 1420 C C . LYS A 1 171 ? 16.522 12.209 -39.462 1.00 80.50 171 LYS A C 1
ATOM 1422 O O . LYS A 1 171 ? 15.562 12.957 -39.308 1.00 80.50 171 LYS A O 1
ATOM 1427 N N . ASP A 1 172 ? 16.739 11.145 -38.684 1.00 81.44 172 ASP A N 1
ATOM 1428 C CA . ASP A 1 172 ? 15.882 10.819 -37.535 1.00 81.44 172 ASP A CA 1
ATOM 1429 C C . ASP A 1 172 ? 15.952 11.911 -36.461 1.00 81.44 172 ASP A C 1
ATOM 1431 O O . ASP A 1 172 ? 14.908 12.347 -35.984 1.00 81.44 172 ASP A O 1
ATOM 1435 N N . ARG A 1 173 ? 17.161 12.397 -36.142 1.00 79.44 173 ARG A N 1
ATOM 1436 C CA . ARG A 1 173 ? 17.384 13.460 -35.144 1.00 79.44 173 ARG A CA 1
ATOM 1437 C C . ARG A 1 173 ? 16.775 14.810 -35.533 1.00 79.44 173 ARG A C 1
ATOM 1439 O O . ARG A 1 173 ? 16.454 15.599 -34.660 1.00 79.44 173 ARG A O 1
ATOM 1446 N N . ILE A 1 174 ? 16.617 15.078 -36.830 1.00 77.12 174 ILE A N 1
ATOM 1447 C CA . ILE A 1 174 ? 15.952 16.295 -37.324 1.00 77.12 174 ILE A CA 1
ATOM 1448 C C . ILE A 1 174 ? 14.424 16.154 -37.271 1.00 77.12 174 ILE A C 1
ATOM 1450 O O . ILE A 1 174 ? 13.716 17.133 -37.059 1.00 77.12 174 ILE A O 1
ATOM 1454 N N . LYS A 1 175 ? 13.901 14.947 -37.510 1.00 82.88 175 LYS A N 1
ATOM 1455 C CA . LYS A 1 175 ? 12.462 14.721 -37.699 1.00 82.88 175 LYS A CA 1
ATOM 1456 C C . LYS A 1 175 ? 11.700 14.481 -36.393 1.00 82.88 175 LYS A C 1
ATOM 1458 O O . LYS A 1 175 ? 10.522 14.824 -36.324 1.00 82.88 175 LYS A O 1
ATOM 1463 N N . TYR A 1 176 ? 12.331 13.848 -35.411 1.00 83.88 176 TYR A N 1
ATOM 1464 C CA . TYR A 1 176 ? 11.676 13.371 -34.194 1.00 83.88 176 TYR A CA 1
ATOM 1465 C C . TYR A 1 176 ? 12.293 14.010 -32.951 1.00 83.88 176 TYR A C 1
ATOM 1467 O O . TYR A 1 176 ? 13.501 14.219 -32.890 1.00 83.88 176 TYR A O 1
ATOM 1475 N N . THR A 1 177 ? 11.461 14.278 -31.945 1.00 84.56 177 THR A N 1
ATOM 1476 C CA . THR A 1 177 ? 11.923 14.635 -30.592 1.00 84.56 177 THR A CA 1
ATOM 1477 C C . THR A 1 177 ? 12.618 13.447 -29.921 1.00 84.56 177 THR A C 1
ATOM 1479 O O . THR A 1 177 ? 12.360 12.296 -30.281 1.00 84.56 177 THR A O 1
ATOM 1482 N N . ASN A 1 178 ? 13.453 13.694 -28.906 1.00 86.94 178 ASN A N 1
ATOM 1483 C CA . ASN A 1 178 ? 14.145 12.615 -28.188 1.00 86.94 178 ASN A CA 1
ATOM 1484 C C . ASN A 1 178 ? 13.160 11.593 -27.601 1.00 86.94 178 ASN A C 1
ATOM 1486 O O . ASN A 1 178 ? 13.389 10.392 -27.713 1.00 86.94 178 ASN A O 1
ATOM 1490 N N . ILE A 1 179 ? 12.024 12.043 -27.052 1.00 90.31 179 ILE A N 1
ATOM 1491 C CA . ILE A 1 179 ? 11.003 11.139 -26.502 1.00 90.31 179 ILE A CA 1
ATOM 1492 C C . ILE A 1 179 ? 10.310 10.303 -27.592 1.00 90.31 179 ILE A C 1
ATOM 1494 O O . ILE A 1 179 ? 10.022 9.123 -27.397 1.00 90.31 179 ILE A O 1
ATOM 1498 N N . GLU A 1 180 ? 10.093 10.866 -28.786 1.00 89.75 180 GLU A N 1
ATOM 1499 C CA . GLU A 1 180 ? 9.584 10.111 -29.939 1.00 89.75 180 GLU A CA 1
ATOM 1500 C C . GLU A 1 180 ? 10.617 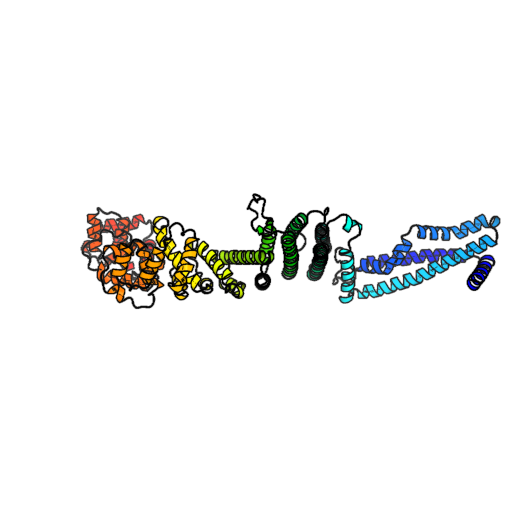9.085 -30.441 1.00 89.75 180 GLU A C 1
ATOM 1502 O O . GLU A 1 180 ? 10.240 7.984 -30.850 1.00 89.75 180 GLU A O 1
ATOM 1507 N N . LEU A 1 181 ? 11.916 9.410 -30.382 1.00 90.62 181 LEU A N 1
ATOM 1508 C CA . LEU A 1 181 ? 13.002 8.482 -30.710 1.00 90.62 181 LEU A CA 1
ATOM 1509 C C . LEU A 1 181 ? 13.130 7.348 -29.692 1.00 90.62 181 LEU A C 1
ATOM 1511 O O . LEU A 1 181 ? 13.328 6.211 -30.116 1.00 90.62 181 LEU A O 1
ATOM 1515 N N . LEU A 1 182 ? 12.980 7.641 -28.399 1.00 93.56 182 LEU A N 1
ATOM 1516 C CA . LEU A 1 182 ? 12.966 6.648 -27.326 1.00 93.56 182 LEU A CA 1
ATOM 1517 C C . LEU A 1 182 ? 11.794 5.676 -27.503 1.00 93.56 182 LEU A C 1
ATOM 1519 O O . LEU A 1 182 ? 11.965 4.460 -27.520 1.00 93.56 182 LEU A O 1
ATOM 1523 N N . ARG A 1 183 ? 10.591 6.210 -27.740 1.00 93.88 183 ARG A N 1
ATOM 1524 C CA . ARG A 1 183 ? 9.405 5.392 -28.016 1.00 93.88 183 ARG A CA 1
ATOM 1525 C C . ARG A 1 183 ? 9.576 4.522 -29.265 1.00 93.88 183 ARG A C 1
ATOM 1527 O O . ARG A 1 183 ? 9.103 3.388 -29.302 1.00 93.88 183 ARG A O 1
ATOM 1534 N N . LYS A 1 184 ? 10.256 5.036 -30.296 1.00 92.25 184 LYS A N 1
ATOM 1535 C CA . LYS A 1 184 ? 10.606 4.257 -31.493 1.00 92.25 184 LYS A CA 1
ATOM 1536 C C . LYS A 1 184 ? 11.552 3.102 -31.153 1.00 92.25 184 LYS A C 1
ATOM 1538 O O . LYS A 1 184 ? 11.337 2.022 -31.692 1.00 92.25 184 LYS A O 1
ATOM 1543 N N . ASP A 1 185 ? 12.532 3.292 -30.267 1.00 93.75 185 ASP A N 1
ATOM 1544 C CA . ASP A 1 185 ? 13.432 2.208 -29.843 1.00 93.75 185 ASP A CA 1
ATOM 1545 C C . ASP A 1 185 ? 12.680 1.084 -29.157 1.00 93.75 185 ASP A C 1
ATOM 1547 O O . ASP A 1 185 ? 12.838 -0.066 -29.554 1.00 93.75 185 ASP A O 1
ATOM 1551 N N . PHE A 1 186 ? 11.800 1.405 -28.209 1.00 95.50 186 PHE A N 1
ATOM 1552 C CA . PHE A 1 186 ? 10.987 0.388 -27.543 1.00 95.50 186 PHE A CA 1
ATOM 1553 C C . PHE A 1 186 ? 10.048 -0.336 -28.505 1.00 95.50 186 PHE A C 1
ATOM 1555 O O . PHE A 1 186 ? 9.877 -1.550 -28.415 1.00 95.50 186 PHE A O 1
ATOM 1562 N N . ARG A 1 187 ? 9.493 0.369 -29.496 1.00 93.88 187 ARG A N 1
ATOM 1563 C CA . ARG A 1 187 ? 8.664 -0.259 -30.530 1.00 93.88 187 ARG A CA 1
ATOM 1564 C C . ARG A 1 187 ? 9.472 -1.181 -31.446 1.00 93.88 187 ARG A C 1
ATOM 1566 O O . ARG A 1 187 ? 8.982 -2.241 -31.818 1.00 93.88 187 ARG A O 1
ATOM 1573 N N . CYS A 1 188 ? 10.692 -0.791 -31.814 1.00 92.31 188 CYS A N 1
ATOM 1574 C CA . CYS A 1 188 ? 11.611 -1.655 -32.555 1.00 92.31 188 CYS A CA 1
ATOM 1575 C C . CYS A 1 188 ? 12.021 -2.869 -31.715 1.00 92.31 188 CYS A C 1
ATOM 1577 O O . CYS A 1 188 ? 12.049 -3.975 -32.243 1.00 92.31 188 CYS A O 1
ATOM 1579 N N . LEU A 1 189 ? 12.292 -2.668 -30.422 1.00 93.88 189 LEU A N 1
ATOM 1580 C CA . LEU A 1 189 ? 12.667 -3.724 -29.487 1.00 93.88 189 LEU A CA 1
ATOM 1581 C C . LEU A 1 189 ? 11.542 -4.752 -29.351 1.00 93.88 189 LEU A C 1
ATOM 1583 O O . LEU A 1 189 ? 11.806 -5.940 -29.465 1.00 93.88 189 LEU A O 1
ATOM 1587 N N . TYR A 1 190 ? 10.293 -4.301 -29.220 1.00 93.88 190 TYR A N 1
ATOM 1588 C CA . TYR A 1 190 ? 9.114 -5.169 -29.185 1.00 93.88 190 TYR A CA 1
ATOM 1589 C C . TYR A 1 190 ? 9.047 -6.125 -30.385 1.00 93.88 190 TYR A C 1
ATOM 1591 O O . TYR A 1 190 ? 8.929 -7.338 -30.216 1.00 93.88 190 TYR A O 1
ATOM 1599 N N . TYR A 1 191 ? 9.155 -5.593 -31.609 1.00 92.56 191 TYR A N 1
ATOM 1600 C CA . TYR A 1 191 ? 9.136 -6.434 -32.809 1.00 92.56 191 TYR A CA 1
ATOM 1601 C C . TYR A 1 191 ? 10.347 -7.367 -32.868 1.00 92.56 191 TYR A C 1
ATOM 1603 O O . TYR A 1 191 ? 10.209 -8.521 -33.253 1.00 92.56 191 TYR A O 1
ATOM 1611 N N . ALA A 1 192 ? 11.512 -6.886 -32.442 1.00 90.56 192 ALA A N 1
ATOM 1612 C CA . ALA A 1 192 ? 12.749 -7.648 -32.461 1.00 90.56 192 ALA A CA 1
ATOM 1613 C C . ALA A 1 192 ? 12.729 -8.836 -31.478 1.00 90.56 192 ALA A C 1
ATOM 1615 O O . ALA A 1 192 ? 13.113 -9.937 -31.859 1.00 90.56 192 ALA A O 1
ATOM 1616 N N . ILE A 1 193 ? 12.220 -8.635 -30.256 1.00 90.31 193 ILE A N 1
ATOM 1617 C CA . ILE A 1 193 ? 12.013 -9.698 -29.257 1.00 90.31 193 ILE A CA 1
ATOM 1618 C C . ILE A 1 193 ? 11.029 -10.742 -29.796 1.00 90.31 193 ILE A C 1
ATOM 1620 O O . ILE A 1 193 ? 11.271 -11.942 -29.692 1.00 90.31 193 ILE A O 1
ATOM 1624 N N . LYS A 1 194 ? 9.934 -10.287 -30.419 1.00 89.06 194 LYS A N 1
ATOM 1625 C CA . LYS A 1 194 ? 8.935 -11.175 -31.021 1.00 89.06 194 LYS A CA 1
ATOM 1626 C C . LYS A 1 194 ? 9.506 -12.009 -32.174 1.00 89.06 194 LYS A C 1
ATOM 1628 O O . LYS A 1 194 ? 9.140 -13.169 -32.312 1.00 89.06 194 LYS A O 1
ATOM 1633 N N . ASP A 1 195 ? 10.381 -11.427 -32.991 1.00 87.25 195 ASP A N 1
ATOM 1634 C CA . ASP A 1 195 ? 11.015 -12.110 -34.126 1.00 87.25 195 ASP A CA 1
ATOM 1635 C C . ASP A 1 195 ? 12.095 -13.121 -33.702 1.00 87.25 195 ASP A C 1
ATOM 1637 O O . ASP A 1 195 ? 12.379 -14.064 -34.449 1.00 87.25 195 ASP A O 1
ATOM 1641 N N . ASP A 1 196 ? 12.730 -12.905 -32.547 1.00 86.75 196 ASP A N 1
ATOM 1642 C CA . ASP A 1 196 ? 13.752 -13.801 -32.002 1.00 86.75 196 ASP A CA 1
ATOM 1643 C C . ASP A 1 196 ? 13.153 -15.066 -31.365 1.00 86.75 196 ASP A C 1
ATOM 1645 O O . ASP A 1 196 ? 13.792 -16.116 -31.442 1.00 86.75 196 ASP A O 1
ATOM 1649 N N . ASP A 1 197 ? 11.961 -14.960 -30.757 1.00 82.50 197 ASP A N 1
ATOM 1650 C CA . ASP A 1 197 ? 11.199 -16.053 -30.117 1.00 82.50 197 ASP A CA 1
ATOM 1651 C C . ASP A 1 197 ? 12.060 -16.955 -29.206 1.00 82.50 197 ASP A C 1
ATOM 1653 O O . ASP A 1 197 ? 12.067 -18.183 -29.305 1.00 82.50 197 ASP A O 1
ATOM 1657 N N . ASN A 1 198 ? 12.874 -16.334 -28.342 1.00 81.75 198 ASN A N 1
ATOM 1658 C CA . ASN A 1 198 ? 13.823 -17.043 -27.484 1.00 81.75 198 ASN A CA 1
ATOM 1659 C C . ASN A 1 198 ? 13.901 -16.437 -26.074 1.00 81.75 198 ASN A C 1
ATOM 1661 O O . ASN A 1 198 ? 14.522 -15.397 -25.855 1.00 81.75 198 ASN A O 1
ATOM 1665 N N . TYR A 1 199 ? 13.343 -17.151 -25.095 1.00 77.00 199 TYR A N 1
ATOM 1666 C CA . TYR A 1 199 ? 13.344 -16.747 -23.684 1.00 77.00 199 TYR A CA 1
ATOM 1667 C C . TYR A 1 199 ? 14.744 -16.660 -23.054 1.00 77.00 199 TYR A C 1
ATOM 1669 O O . TYR A 1 199 ? 14.939 -15.903 -22.108 1.00 77.00 199 TYR A O 1
ATOM 1677 N N . GLY A 1 200 ? 15.739 -17.380 -23.584 1.00 81.12 200 GLY A N 1
ATOM 1678 C CA . GLY A 1 200 ? 17.122 -17.337 -23.094 1.00 81.12 200 GLY A CA 1
ATOM 1679 C C . GLY A 1 200 ? 17.854 -16.019 -23.380 1.00 81.12 200 GLY A C 1
ATOM 1680 O O . GLY A 1 200 ? 18.980 -15.838 -22.926 1.00 81.12 200 GLY A O 1
ATOM 1681 N N . LEU A 1 201 ? 17.238 -15.098 -24.131 1.00 87.00 201 LEU A N 1
ATOM 1682 C CA . LEU A 1 201 ? 17.794 -13.781 -24.453 1.00 87.00 201 LEU A CA 1
ATOM 1683 C C . LEU A 1 201 ? 17.367 -12.668 -23.490 1.00 87.00 201 LEU A C 1
ATOM 1685 O O . LEU A 1 201 ? 17.843 -11.544 -23.646 1.00 87.00 201 LEU A O 1
ATOM 1689 N N . GLN A 1 202 ? 16.523 -12.969 -22.497 1.00 87.00 202 GLN A N 1
ATOM 1690 C CA . GLN A 1 202 ? 15.947 -11.973 -21.588 1.00 87.00 202 GLN A CA 1
ATOM 1691 C C . GLN A 1 202 ? 17.013 -11.064 -20.951 1.00 87.00 202 GLN A C 1
ATOM 1693 O O . GLN A 1 202 ? 16.968 -9.852 -21.141 1.00 87.00 202 GLN A O 1
ATOM 1698 N N . GLU A 1 203 ? 18.062 -11.641 -20.353 1.00 87.81 203 GLU A N 1
ATOM 1699 C CA . GLU A 1 203 ? 19.174 -10.887 -19.745 1.00 87.81 203 GLU A CA 1
ATOM 1700 C C . GLU A 1 203 ? 19.861 -9.933 -20.750 1.00 87.81 203 GLU A C 1
ATOM 1702 O O . GLU A 1 203 ? 20.255 -8.807 -20.427 1.00 87.81 203 GLU A O 1
ATOM 1707 N N . LYS A 1 204 ? 19.984 -10.355 -22.018 1.00 89.25 204 LYS A N 1
ATOM 1708 C CA . LYS A 1 204 ? 20.583 -9.532 -23.081 1.00 89.25 204 LYS A CA 1
ATOM 1709 C C . LYS A 1 204 ? 19.664 -8.375 -23.474 1.00 89.25 204 LYS A C 1
ATOM 1711 O O . LYS A 1 204 ? 20.162 -7.266 -23.690 1.00 89.25 204 LYS A O 1
ATOM 1716 N N . TYR A 1 205 ? 18.349 -8.598 -23.523 1.00 91.44 205 TYR A N 1
ATOM 1717 C CA . TYR A 1 205 ? 17.375 -7.527 -23.731 1.00 91.44 205 TYR A CA 1
ATOM 1718 C C . TYR A 1 205 ? 17.371 -6.542 -22.567 1.00 91.44 205 TYR A C 1
ATOM 1720 O O . TYR A 1 205 ? 17.421 -5.337 -22.806 1.00 91.44 205 TYR A O 1
ATOM 1728 N N . ASP A 1 206 ? 17.422 -7.018 -21.325 1.00 90.62 206 ASP A N 1
ATOM 1729 C CA . ASP A 1 206 ? 17.433 -6.146 -20.152 1.00 90.62 206 ASP A CA 1
ATOM 1730 C C . ASP A 1 206 ? 18.700 -5.280 -20.094 1.00 90.62 206 ASP A C 1
ATOM 1732 O O . ASP A 1 206 ? 18.639 -4.111 -19.705 1.00 90.62 206 ASP A O 1
ATOM 1736 N N . LYS A 1 207 ? 19.853 -5.800 -20.542 1.00 90.69 207 LYS A N 1
ATOM 1737 C CA . LYS A 1 207 ? 21.081 -5.004 -20.727 1.00 90.69 207 LYS A CA 1
ATOM 1738 C C . LYS A 1 207 ? 20.913 -3.930 -21.810 1.00 90.69 207 LYS A C 1
ATOM 1740 O O . LYS A 1 207 ? 21.373 -2.802 -21.637 1.00 90.69 207 LYS A O 1
ATOM 1745 N N . LEU A 1 208 ? 20.248 -4.247 -22.924 1.00 93.12 208 LEU A N 1
ATOM 1746 C CA . LEU A 1 208 ? 19.954 -3.270 -23.976 1.00 93.12 208 LEU A CA 1
ATOM 1747 C C . LEU A 1 208 ? 18.974 -2.188 -23.502 1.00 93.12 208 LEU A C 1
ATOM 1749 O O . LEU A 1 208 ? 19.187 -1.015 -23.802 1.00 93.12 208 LEU A O 1
ATOM 1753 N N . ILE A 1 209 ? 17.949 -2.556 -22.732 1.00 94.31 209 ILE A N 1
ATOM 1754 C CA . ILE A 1 209 ? 16.998 -1.619 -22.120 1.00 94.31 209 ILE A CA 1
ATOM 1755 C C . ILE A 1 209 ? 17.743 -0.617 -21.228 1.00 94.31 209 ILE A C 1
ATOM 1757 O O . ILE A 1 209 ? 17.511 0.586 -21.349 1.00 94.31 209 ILE A O 1
ATOM 1761 N N . SER A 1 210 ? 18.707 -1.073 -20.416 1.00 92.25 210 SER A N 1
ATOM 1762 C CA . SER A 1 210 ? 19.574 -0.170 -19.644 1.00 92.25 210 SER A CA 1
ATOM 1763 C C . SER A 1 210 ? 20.315 0.835 -20.527 1.00 92.25 210 SER A C 1
ATOM 1765 O O . SER A 1 210 ? 20.348 2.018 -20.196 1.00 92.25 210 SER A O 1
ATOM 1767 N N . PHE A 1 211 ? 20.870 0.405 -21.666 1.00 92.25 211 PHE A N 1
ATOM 1768 C CA . PHE A 1 211 ? 21.544 1.322 -22.593 1.00 92.25 211 PHE A CA 1
ATOM 1769 C C . PHE A 1 211 ? 20.584 2.326 -23.241 1.00 92.25 211 PHE A C 1
ATOM 1771 O O . PHE A 1 211 ? 20.955 3.486 -23.416 1.00 92.25 211 PHE A O 1
ATOM 1778 N N . ILE A 1 212 ? 19.361 1.904 -23.582 1.00 94.44 212 ILE A N 1
ATOM 1779 C CA . ILE A 1 212 ? 18.316 2.788 -24.119 1.00 94.44 212 ILE A CA 1
ATOM 1780 C C . ILE A 1 212 ? 17.966 3.877 -23.091 1.00 94.44 212 ILE A C 1
ATOM 1782 O O . ILE A 1 212 ? 17.938 5.062 -23.431 1.00 94.44 212 ILE A O 1
ATOM 1786 N N . PHE A 1 213 ? 17.747 3.492 -21.830 1.00 94.94 213 PHE A N 1
ATOM 1787 C CA . PHE A 1 213 ? 17.478 4.435 -20.743 1.00 94.94 213 PHE A CA 1
ATOM 1788 C C . PHE A 1 213 ? 18.651 5.389 -20.491 1.00 94.94 213 PHE A C 1
ATOM 1790 O O . PHE A 1 213 ? 18.445 6.597 -20.363 1.00 94.94 213 PHE A O 1
ATOM 1797 N N . GLU A 1 214 ? 19.883 4.877 -20.463 1.00 92.81 214 GLU A N 1
ATOM 1798 C CA . GLU A 1 214 ? 21.080 5.684 -20.219 1.00 92.81 214 GLU A CA 1
ATOM 1799 C C . GLU A 1 214 ? 21.335 6.707 -21.339 1.00 92.81 214 GLU A C 1
ATOM 1801 O O . GLU A 1 214 ? 21.676 7.857 -21.049 1.00 92.81 214 GLU A O 1
ATOM 1806 N N . ASP A 1 215 ? 21.151 6.324 -22.609 1.00 91.12 215 ASP A N 1
ATOM 1807 C CA . ASP A 1 215 ? 21.293 7.237 -23.753 1.00 91.12 215 ASP A CA 1
ATOM 1808 C C . ASP A 1 215 ? 20.287 8.393 -23.665 1.00 91.12 215 ASP A C 1
ATOM 1810 O O . ASP A 1 215 ? 20.670 9.558 -23.801 1.00 91.12 215 ASP A O 1
ATOM 1814 N N . TYR A 1 216 ? 19.021 8.094 -23.350 1.00 93.06 216 TYR A N 1
ATOM 1815 C CA . TYR A 1 216 ? 18.001 9.126 -23.166 1.00 93.06 216 TYR A CA 1
ATOM 1816 C C . TYR A 1 216 ? 18.318 10.053 -21.990 1.00 93.06 216 TYR A C 1
ATOM 1818 O O . TYR A 1 216 ? 18.255 11.276 -22.130 1.00 93.06 216 TYR A O 1
ATOM 1826 N N . ARG A 1 217 ? 18.714 9.488 -20.841 1.00 91.81 217 ARG A N 1
ATOM 1827 C CA . ARG A 1 217 ? 19.076 10.264 -19.648 1.00 91.81 217 ARG A CA 1
ATOM 1828 C C . ARG A 1 217 ? 20.219 11.235 -19.938 1.00 91.81 217 ARG A C 1
ATOM 1830 O O . ARG A 1 217 ? 20.110 12.408 -19.594 1.00 91.81 217 ARG A O 1
ATOM 1837 N N . LYS A 1 218 ? 21.281 10.778 -20.614 1.00 89.81 218 LYS A N 1
ATOM 1838 C CA . LYS A 1 218 ? 22.425 11.625 -21.004 1.00 89.81 218 LYS A CA 1
ATOM 1839 C C . LYS A 1 218 ? 22.013 12.751 -21.948 1.00 89.81 218 LYS A C 1
ATOM 1841 O O . LYS A 1 218 ? 22.493 13.874 -21.810 1.00 89.81 218 LYS A O 1
ATOM 1846 N N . GLN A 1 219 ? 21.131 12.468 -22.908 1.00 85.94 219 GLN A N 1
ATOM 1847 C CA . GLN A 1 219 ? 20.615 13.489 -23.825 1.00 85.94 219 GLN A CA 1
ATOM 1848 C C . GLN A 1 219 ? 19.815 14.557 -23.073 1.00 85.94 219 GLN A C 1
ATOM 1850 O O . GLN A 1 219 ? 20.046 15.748 -23.275 1.00 85.94 219 GLN A O 1
ATOM 1855 N N . LYS A 1 220 ? 18.930 14.139 -22.165 1.00 86.31 220 LYS A N 1
ATOM 1856 C CA . LYS A 1 220 ? 18.107 15.045 -21.357 1.00 86.31 220 LYS A CA 1
ATOM 1857 C C . LYS A 1 220 ? 18.944 15.877 -20.379 1.00 86.31 220 LYS A C 1
ATOM 1859 O O . LYS A 1 220 ? 18.742 17.083 -20.278 1.00 86.31 220 LYS A O 1
ATOM 1864 N N . GLU A 1 221 ? 19.937 15.273 -19.730 1.00 84.44 221 GLU A N 1
ATOM 1865 C CA . GLU A 1 221 ? 20.889 15.975 -18.859 1.00 84.44 221 GLU A CA 1
ATOM 1866 C C . GLU A 1 221 ? 21.695 17.027 -19.635 1.00 84.44 221 GLU A C 1
ATOM 1868 O O . GLU A 1 221 ? 21.860 18.162 -19.182 1.00 84.44 221 GLU 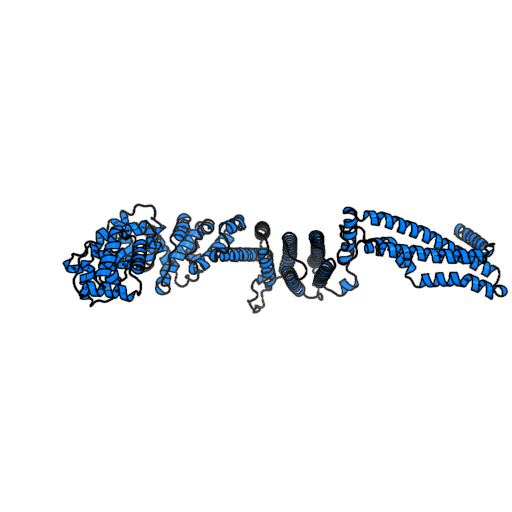A O 1
ATOM 1873 N N . HIS A 1 222 ? 22.138 16.691 -20.850 1.00 82.50 222 HIS A N 1
ATOM 1874 C CA . HIS A 1 222 ? 22.801 17.644 -21.732 1.00 82.50 222 HIS A CA 1
ATOM 1875 C C . HIS A 1 222 ? 21.873 18.818 -22.096 1.00 82.50 222 HIS A C 1
ATOM 1877 O O . HIS A 1 222 ? 22.289 19.972 -21.992 1.00 82.50 222 HIS A O 1
ATOM 1883 N N . GLU A 1 223 ? 20.614 18.561 -22.468 1.00 77.44 223 GLU A N 1
ATOM 1884 C CA . GLU A 1 223 ? 19.615 19.614 -22.731 1.00 77.44 223 GLU A CA 1
ATOM 1885 C C . GLU A 1 223 ? 19.380 20.514 -21.510 1.00 77.44 223 GLU A C 1
ATOM 1887 O O . GLU A 1 223 ? 19.379 21.741 -21.633 1.00 77.44 223 GLU A O 1
ATOM 1892 N N . PHE A 1 224 ? 19.252 19.916 -20.326 1.00 72.94 224 PHE A N 1
ATOM 1893 C CA . PHE A 1 224 ? 19.082 20.632 -19.065 1.00 72.94 224 PHE A CA 1
ATOM 1894 C C . PHE A 1 224 ? 20.298 21.515 -18.732 1.00 72.94 224 PHE A C 1
ATOM 1896 O O . PHE A 1 224 ? 20.151 22.697 -18.414 1.00 72.94 224 PHE A O 1
ATOM 1903 N N . SER A 1 225 ? 21.516 20.979 -18.874 1.00 74.75 225 SER A N 1
ATOM 1904 C CA . SER A 1 225 ? 22.760 21.715 -18.606 1.00 74.75 225 SER A CA 1
ATOM 1905 C C . SER A 1 225 ? 22.962 22.917 -19.539 1.00 74.75 225 SER A C 1
ATOM 1907 O O . SER A 1 225 ? 23.432 23.970 -19.100 1.00 74.75 225 SER A O 1
ATOM 1909 N N . LEU A 1 226 ? 22.560 22.797 -20.811 1.00 69.56 226 LEU A N 1
ATOM 1910 C CA . LEU A 1 226 ? 22.589 23.899 -21.772 1.00 69.56 226 LEU A CA 1
ATOM 1911 C C . LEU A 1 226 ? 21.612 25.016 -21.391 1.00 69.56 226 LEU A C 1
ATOM 1913 O O . LEU A 1 226 ? 21.983 26.188 -21.476 1.00 69.56 226 LEU A O 1
ATOM 1917 N N . GLY A 1 227 ? 20.406 24.663 -20.933 1.00 64.81 227 GLY A N 1
ATOM 1918 C CA . GLY A 1 227 ? 19.428 25.628 -20.423 1.00 64.81 227 GLY A CA 1
ATOM 1919 C C . GLY A 1 227 ? 19.972 26.430 -19.237 1.00 64.81 227 GLY A C 1
ATOM 1920 O O . GLY A 1 227 ? 19.926 27.658 -19.251 1.00 64.81 227 GLY A O 1
ATOM 1921 N N . LYS A 1 228 ? 20.596 25.747 -18.265 1.00 64.00 228 LYS A N 1
ATOM 1922 C CA . LYS A 1 228 ? 21.159 26.367 -17.051 1.00 64.00 228 LYS A CA 1
ATOM 1923 C C . LYS A 1 228 ? 22.350 27.297 -17.324 1.00 64.00 228 LYS A C 1
ATOM 1925 O O . LYS A 1 228 ? 22.532 28.282 -16.618 1.00 64.00 228 LYS A O 1
ATOM 1930 N N . LYS A 1 229 ? 23.193 26.982 -18.316 1.00 60.75 229 LYS A N 1
ATOM 1931 C CA . LYS A 1 229 ? 24.472 27.685 -18.541 1.00 60.75 229 LYS A CA 1
ATOM 1932 C C . LYS A 1 229 ? 24.360 28.944 -19.403 1.00 60.75 229 LYS A C 1
ATOM 1934 O O . LYS A 1 229 ? 25.192 29.836 -19.260 1.00 60.75 229 LYS A O 1
ATOM 1939 N N . TYR A 1 230 ? 23.382 29.016 -20.304 1.00 54.53 230 TYR A N 1
ATOM 1940 C CA . TYR A 1 230 ? 23.340 30.076 -21.316 1.00 54.53 230 TYR A CA 1
ATOM 1941 C C . TYR A 1 230 ? 22.139 31.021 -21.210 1.00 54.53 230 TYR A C 1
ATOM 1943 O O . TYR A 1 230 ? 22.060 31.944 -22.016 1.00 54.53 230 TYR A O 1
ATOM 1951 N N . ASN A 1 231 ? 21.218 30.825 -20.252 1.00 51.22 231 ASN A N 1
ATOM 1952 C CA . ASN A 1 231 ? 19.964 31.596 -20.162 1.00 51.22 231 ASN A CA 1
ATOM 1953 C C . ASN A 1 231 ? 19.232 31.682 -21.519 1.00 51.22 231 ASN A C 1
ATOM 1955 O O . ASN A 1 231 ? 18.576 32.670 -21.849 1.00 51.22 231 ASN A O 1
ATOM 1959 N N . ILE A 1 232 ? 19.393 30.649 -22.353 1.00 46.22 232 ILE A N 1
ATOM 1960 C CA . ILE A 1 232 ? 18.724 30.569 -23.644 1.00 46.22 232 ILE A CA 1
ATOM 1961 C C . ILE A 1 232 ? 17.313 30.083 -23.347 1.00 46.22 232 ILE A C 1
ATOM 1963 O O . ILE A 1 232 ? 17.077 28.887 -23.180 1.00 46.22 232 ILE A O 1
ATOM 1967 N N . GLU A 1 233 ? 16.364 31.016 -23.307 1.00 45.16 233 GLU A N 1
ATOM 1968 C CA . GLU A 1 233 ? 14.972 30.684 -23.579 1.00 45.16 233 GLU A CA 1
ATOM 1969 C C . GLU A 1 233 ? 14.933 30.038 -24.965 1.00 45.16 233 GLU A C 1
ATOM 1971 O O . GLU A 1 233 ? 15.160 30.696 -25.988 1.00 45.16 233 GLU A O 1
ATOM 1976 N N . PHE A 1 234 ? 14.679 28.732 -25.022 1.00 46.12 234 PHE A N 1
ATOM 1977 C CA . PHE A 1 234 ? 14.461 28.036 -26.284 1.00 46.12 234 PHE A CA 1
ATOM 1978 C C . PHE A 1 234 ? 13.123 28.495 -26.872 1.00 46.12 234 PHE A C 1
ATOM 1980 O O . PHE A 1 234 ? 12.117 27.796 -26.798 1.00 46.12 234 PHE A O 1
ATOM 1987 N N . LYS A 1 235 ? 13.125 29.677 -27.495 1.00 38.59 235 LYS A N 1
ATOM 1988 C CA . LYS A 1 235 ? 11.951 30.376 -28.032 1.00 38.59 235 LYS A CA 1
ATOM 1989 C C . LYS A 1 235 ? 11.176 29.617 -29.117 1.00 38.59 235 LYS A C 1
ATOM 1991 O O . LYS A 1 235 ? 10.191 30.157 -29.590 1.00 38.59 235 LYS A O 1
ATOM 1996 N N . ASN A 1 236 ? 11.589 28.408 -29.525 1.00 37.31 236 ASN A N 1
ATOM 1997 C CA . ASN A 1 236 ? 10.944 27.627 -30.595 1.00 37.31 236 ASN A CA 1
ATOM 1998 C C . ASN A 1 236 ? 11.184 26.093 -30.548 1.00 37.31 236 ASN A C 1
ATOM 2000 O O . ASN A 1 236 ? 11.188 25.437 -31.589 1.00 37.31 236 ASN A O 1
ATOM 2004 N N . GLN A 1 237 ? 11.366 25.472 -29.376 1.00 45.25 237 GLN A N 1
ATOM 2005 C CA . GLN A 1 237 ? 11.280 24.001 -29.251 1.00 45.25 237 GLN A CA 1
ATOM 2006 C C . GLN A 1 237 ? 9.892 23.607 -28.723 1.00 45.25 237 GLN A C 1
ATOM 2008 O O . GLN A 1 237 ? 9.317 24.346 -27.928 1.00 45.25 237 GLN A O 1
ATOM 2013 N N . LYS A 1 238 ? 9.321 22.469 -29.165 1.00 52.72 238 LYS A N 1
ATOM 2014 C CA . LYS A 1 238 ? 8.065 21.936 -28.591 1.00 52.72 238 LYS A CA 1
ATOM 2015 C C . LYS A 1 238 ? 8.156 22.007 -27.058 1.00 52.72 238 LYS A C 1
ATOM 2017 O O . LYS A 1 238 ? 9.155 21.561 -26.501 1.00 52.72 238 LYS A O 1
ATOM 2022 N N . ASN A 1 239 ? 7.128 22.572 -26.420 1.00 68.94 239 ASN A N 1
ATOM 2023 C CA . ASN A 1 239 ? 7.075 22.817 -24.977 1.00 68.94 239 ASN A CA 1
ATOM 2024 C C . ASN A 1 239 ? 7.535 21.563 -24.202 1.00 68.94 239 ASN A C 1
ATOM 2026 O O . ASN A 1 239 ? 6.998 20.483 -24.421 1.00 68.94 239 ASN A O 1
ATOM 2030 N N . TRP A 1 240 ? 8.527 21.665 -23.318 1.00 77.50 240 TRP A N 1
ATOM 2031 C CA . TRP A 1 240 ? 9.048 20.525 -22.548 1.00 77.50 240 TRP A CA 1
ATOM 2032 C C . TRP A 1 240 ? 7.975 19.858 -21.673 1.00 77.50 240 TRP A C 1
ATOM 2034 O O . TRP A 1 240 ? 8.060 18.661 -21.407 1.00 77.50 240 TRP A O 1
ATOM 2044 N N . ILE A 1 241 ? 6.909 20.587 -21.331 1.00 80.38 241 ILE A N 1
ATOM 2045 C CA . ILE A 1 241 ? 5.698 20.048 -20.700 1.00 80.38 241 ILE A CA 1
ATOM 2046 C C . ILE A 1 241 ? 5.025 19.004 -21.609 1.00 80.38 241 ILE A C 1
ATOM 2048 O O . ILE A 1 241 ? 4.525 17.984 -21.140 1.00 80.38 241 ILE A O 1
ATOM 2052 N N . TYR A 1 242 ? 5.040 19.192 -22.933 1.00 82.12 242 TYR A N 1
ATOM 2053 C CA . TYR A 1 242 ? 4.582 18.162 -23.872 1.00 82.12 242 TYR A CA 1
ATOM 2054 C C . TYR A 1 242 ? 5.458 16.905 -23.789 1.00 82.12 242 TYR A C 1
ATOM 2056 O O . TYR A 1 242 ? 4.927 15.793 -23.794 1.00 82.12 242 TYR A O 1
ATOM 2064 N N . ASN A 1 243 ? 6.780 17.065 -23.669 1.00 85.50 243 ASN A N 1
ATOM 2065 C CA . ASN A 1 243 ? 7.693 15.931 -23.526 1.00 85.50 243 ASN A CA 1
ATOM 2066 C C . ASN A 1 243 ? 7.462 15.194 -22.199 1.00 85.50 243 ASN A C 1
ATOM 2068 O O . ASN A 1 243 ? 7.363 13.973 -22.230 1.00 85.50 243 ASN A O 1
ATOM 2072 N N . THR A 1 244 ? 7.258 15.908 -21.083 1.00 88.94 244 THR A N 1
ATOM 2073 C CA . THR A 1 244 ? 6.952 15.293 -19.775 1.00 88.94 244 THR A CA 1
ATOM 2074 C C . THR A 1 244 ? 5.698 14.419 -19.844 1.00 88.94 244 THR A C 1
ATOM 2076 O O . THR A 1 244 ? 5.703 13.267 -19.420 1.00 88.94 244 THR A O 1
ATOM 2079 N N . LYS A 1 245 ? 4.633 14.898 -20.506 1.00 88.88 245 LYS A N 1
ATOM 2080 C CA . LYS A 1 245 ? 3.400 14.113 -20.700 1.00 88.88 245 LYS A CA 1
ATOM 2081 C C . LYS A 1 245 ? 3.630 12.865 -21.557 1.00 88.88 245 LYS A C 1
ATOM 2083 O O . LYS A 1 245 ? 3.006 11.829 -21.333 1.00 88.88 245 LYS A O 1
ATOM 2088 N N . LYS A 1 246 ? 4.519 12.944 -22.553 1.00 91.75 246 LYS A N 1
ATOM 2089 C CA . LYS A 1 246 ? 4.903 11.789 -23.378 1.00 91.75 246 LYS A CA 1
ATOM 2090 C C . LYS A 1 246 ? 5.800 10.802 -22.633 1.00 91.75 246 LYS A C 1
ATOM 2092 O O . LYS A 1 246 ? 5.682 9.612 -22.904 1.00 91.75 246 LYS A O 1
ATOM 2097 N N . GLU A 1 247 ? 6.639 11.268 -21.713 1.00 95.12 247 GLU A N 1
ATOM 2098 C CA . GLU A 1 247 ? 7.448 10.422 -20.827 1.00 95.12 247 GLU A CA 1
ATOM 2099 C C . GLU A 1 247 ? 6.561 9.610 -19.886 1.00 95.12 247 GLU A C 1
ATOM 2101 O O . GLU A 1 247 ? 6.671 8.388 -19.884 1.00 95.12 247 GLU A O 1
ATOM 2106 N N . VAL A 1 248 ? 5.611 10.255 -19.198 1.00 94.94 248 VAL A N 1
ATOM 2107 C CA . VAL A 1 248 ? 4.602 9.566 -18.372 1.00 94.94 248 VAL A CA 1
ATOM 2108 C C . VAL A 1 248 ? 3.848 8.520 -19.194 1.00 94.94 248 VAL A C 1
ATOM 2110 O O . VAL A 1 248 ? 3.776 7.358 -18.810 1.00 94.94 248 VAL A O 1
ATOM 2113 N N . SER A 1 249 ? 3.340 8.905 -20.372 1.00 95.75 249 SER A N 1
ATOM 2114 C CA . SER A 1 249 ? 2.636 7.978 -21.269 1.00 95.75 249 SER A CA 1
ATOM 2115 C C . SER A 1 249 ? 3.507 6.798 -21.702 1.00 95.75 249 SER A C 1
ATOM 2117 O O . SER A 1 249 ? 2.988 5.696 -21.842 1.00 95.75 249 SER A O 1
ATOM 2119 N N . LEU A 1 250 ? 4.800 7.009 -21.956 1.00 96.81 250 LEU A N 1
ATOM 2120 C CA . LEU A 1 250 ? 5.709 5.936 -22.348 1.00 96.81 250 LEU A CA 1
ATOM 2121 C C . LEU A 1 250 ? 6.002 4.995 -21.177 1.00 96.81 250 LEU A C 1
ATOM 2123 O O . LEU A 1 250 ? 5.994 3.785 -21.372 1.00 96.81 250 LEU A O 1
ATOM 2127 N N . LEU A 1 251 ? 6.254 5.538 -19.986 1.00 97.31 251 LEU A N 1
ATOM 2128 C CA . LEU A 1 251 ? 6.483 4.744 -18.782 1.00 97.31 251 LEU A CA 1
ATOM 2129 C C . LEU A 1 251 ? 5.261 3.888 -18.457 1.00 97.31 251 LEU A C 1
ATOM 2131 O O . LEU A 1 251 ? 5.415 2.690 -18.254 1.00 97.31 251 LEU A O 1
ATOM 2135 N N . GLN A 1 252 ? 4.057 4.461 -18.533 1.00 96.81 252 GLN A N 1
ATOM 2136 C CA . GLN A 1 252 ? 2.815 3.705 -18.388 1.00 96.81 252 GLN A CA 1
ATOM 2137 C C . GLN A 1 252 ? 2.736 2.562 -19.408 1.00 96.81 252 GLN A C 1
ATOM 2139 O O . GLN A 1 252 ? 2.459 1.426 -19.056 1.00 96.81 252 GLN A O 1
ATOM 2144 N N . GLU A 1 253 ? 3.050 2.822 -20.681 1.00 97.19 253 GLU A N 1
ATOM 2145 C CA . GLU A 1 253 ? 3.062 1.774 -21.709 1.00 97.19 253 GLU A CA 1
ATOM 2146 C C . GLU A 1 253 ? 4.104 0.669 -21.447 1.00 97.19 253 GLU A C 1
ATOM 2148 O O . GLU A 1 253 ? 3.878 -0.475 -21.842 1.00 97.19 253 GLU A O 1
ATOM 2153 N N . ILE A 1 254 ? 5.231 0.997 -20.806 1.00 96.44 254 ILE A N 1
ATOM 2154 C CA . ILE A 1 254 ? 6.242 0.022 -20.373 1.00 96.44 254 ILE A CA 1
ATOM 2155 C C . ILE A 1 254 ? 5.705 -0.823 -19.210 1.00 96.44 254 ILE A C 1
ATOM 2157 O O . ILE A 1 254 ? 5.826 -2.043 -19.254 1.00 96.44 254 ILE A O 1
ATOM 2161 N N . ILE A 1 255 ? 5.084 -0.197 -18.207 1.00 96.06 255 ILE A N 1
ATOM 2162 C CA . ILE A 1 255 ? 4.496 -0.879 -17.041 1.00 96.06 255 ILE A CA 1
ATOM 2163 C C . ILE A 1 255 ? 3.304 -1.765 -17.425 1.00 96.06 255 ILE A C 1
ATOM 2165 O O . ILE A 1 255 ? 3.167 -2.870 -16.895 1.00 96.06 255 ILE A O 1
ATOM 2169 N N . ASP A 1 256 ? 2.525 -1.343 -18.423 1.00 95.50 256 ASP A N 1
ATOM 2170 C CA . ASP A 1 256 ? 1.474 -2.126 -19.088 1.00 95.50 256 ASP A CA 1
ATOM 2171 C C . ASP A 1 256 ? 2.028 -3.300 -19.931 1.00 95.50 256 ASP A C 1
ATOM 2173 O O . ASP A 1 256 ? 1.264 -3.984 -20.613 1.00 95.50 256 ASP A O 1
ATOM 2177 N N . GLU A 1 257 ? 3.350 -3.507 -19.957 1.00 94.56 257 GLU A N 1
ATOM 2178 C CA . GLU A 1 257 ? 4.042 -4.573 -20.696 1.00 94.56 257 GLU A CA 1
ATOM 2179 C C . GLU A 1 257 ? 3.798 -4.542 -22.218 1.00 94.56 257 GLU A C 1
ATOM 2181 O O . GLU A 1 257 ? 3.877 -5.560 -22.907 1.00 94.56 257 GLU A O 1
ATOM 2186 N N . LYS A 1 258 ? 3.541 -3.358 -22.801 1.00 95.25 258 LYS A N 1
ATOM 2187 C CA . LYS A 1 258 ? 3.278 -3.231 -24.253 1.00 95.25 258 LYS A CA 1
ATOM 2188 C C . LYS A 1 258 ? 4.507 -3.485 -25.121 1.00 95.25 258 LYS A C 1
ATOM 2190 O O . LYS A 1 258 ? 4.358 -3.745 -26.314 1.00 95.25 258 LYS A O 1
ATOM 2195 N N . TYR A 1 259 ? 5.704 -3.355 -24.550 1.00 93.38 259 TYR A N 1
ATOM 2196 C CA . TYR A 1 259 ? 6.969 -3.471 -25.279 1.00 93.38 259 TYR A CA 1
ATOM 2197 C C . TYR A 1 259 ? 7.763 -4.725 -24.914 1.00 93.38 259 TYR A C 1
ATOM 2199 O O . TYR A 1 259 ? 8.362 -5.344 -25.790 1.00 93.38 259 TYR A O 1
ATOM 2207 N N . PHE A 1 260 ? 7.780 -5.088 -23.636 1.00 92.06 260 PHE A N 1
ATOM 2208 C CA . PHE A 1 260 ? 8.469 -6.255 -23.095 1.00 92.06 260 PHE A CA 1
ATOM 2209 C C . PHE A 1 260 ? 7.850 -6.607 -21.738 1.00 92.06 260 PHE A C 1
ATOM 2211 O O . PHE A 1 260 ? 7.195 -5.767 -21.119 1.00 92.06 260 PHE A O 1
ATOM 2218 N N . ARG A 1 261 ? 8.051 -7.849 -21.289 1.00 90.75 261 ARG A N 1
ATOM 2219 C CA . ARG A 1 261 ? 7.579 -8.306 -19.979 1.00 90.75 261 ARG A CA 1
ATOM 2220 C C . ARG A 1 261 ? 8.374 -7.617 -18.874 1.00 90.75 261 ARG A C 1
ATOM 2222 O O . ARG A 1 261 ? 9.603 -7.602 -18.923 1.00 90.75 261 ARG A O 1
ATOM 2229 N N . VAL A 1 262 ? 7.675 -7.097 -17.872 1.00 92.38 262 VAL A N 1
ATOM 2230 C CA . VAL A 1 262 ? 8.301 -6.523 -16.682 1.00 92.38 262 VAL A CA 1
ATOM 2231 C C . VAL A 1 262 ? 8.547 -7.642 -15.670 1.00 92.38 262 VAL A C 1
ATOM 2233 O O . VAL A 1 262 ? 7.628 -8.363 -15.283 1.00 92.38 262 VAL A O 1
ATOM 2236 N N . ASP A 1 263 ? 9.801 -7.817 -15.274 1.00 89.12 263 ASP A N 1
ATOM 2237 C CA . ASP A 1 263 ? 10.255 -8.828 -14.327 1.00 89.12 263 ASP A CA 1
ATOM 2238 C C . ASP A 1 263 ? 11.070 -8.203 -13.185 1.00 89.12 263 ASP A C 1
ATOM 2240 O O . ASP A 1 263 ? 11.210 -6.983 -13.071 1.00 89.12 263 ASP A O 1
ATOM 2244 N N . LYS A 1 264 ? 11.591 -9.056 -12.299 1.00 84.88 264 LYS A N 1
ATOM 2245 C CA . LYS A 1 264 ? 12.342 -8.625 -11.118 1.00 84.88 264 LYS A CA 1
ATOM 2246 C C . LYS A 1 264 ? 13.629 -7.869 -11.460 1.00 84.88 264 LYS A C 1
ATOM 2248 O O . LYS A 1 264 ? 14.047 -7.023 -10.676 1.00 84.88 264 LYS A O 1
ATOM 2253 N N . GLU A 1 265 ? 14.285 -8.163 -12.577 1.00 85.06 265 GLU A N 1
ATOM 2254 C CA . GLU A 1 265 ? 15.548 -7.508 -12.919 1.00 85.06 265 GLU A CA 1
ATOM 2255 C C . GLU A 1 265 ? 15.296 -6.161 -13.600 1.00 85.06 265 GLU A C 1
ATOM 2257 O O . GLU A 1 265 ? 15.925 -5.150 -13.270 1.00 85.06 265 GLU A O 1
ATOM 2262 N N . ASN A 1 266 ? 14.347 -6.112 -14.536 1.00 90.94 266 ASN A N 1
ATOM 2263 C CA . ASN A 1 266 ? 14.111 -4.897 -15.301 1.00 90.94 266 ASN A CA 1
ATOM 2264 C C . ASN A 1 266 ? 13.224 -3.864 -14.595 1.00 90.94 266 ASN A C 1
ATOM 2266 O O . ASN A 1 266 ? 13.373 -2.675 -14.887 1.00 90.94 266 ASN A O 1
ATOM 2270 N N . ILE A 1 267 ? 12.411 -4.249 -13.602 1.00 94.25 267 ILE A N 1
ATOM 2271 C CA . ILE A 1 267 ? 11.645 -3.287 -12.792 1.00 94.25 267 ILE A CA 1
ATOM 2272 C C . ILE A 1 267 ? 12.561 -2.304 -12.051 1.00 94.25 267 ILE A C 1
ATOM 2274 O O . ILE A 1 267 ? 12.244 -1.120 -11.950 1.00 94.25 267 ILE A O 1
ATOM 2278 N N . GLU A 1 268 ? 13.736 -2.751 -11.597 1.00 92.19 268 GLU A N 1
ATOM 2279 C CA . GLU A 1 268 ? 14.712 -1.874 -10.944 1.00 92.19 268 GLU A CA 1
ATOM 2280 C C . GLU A 1 268 ? 15.305 -0.868 -11.938 1.00 92.19 268 GLU A C 1
ATOM 2282 O O . GLU A 1 268 ? 15.422 0.321 -11.642 1.00 92.19 268 GLU A O 1
ATOM 2287 N N . LYS A 1 269 ? 15.607 -1.318 -13.162 1.00 93.25 269 LYS A N 1
ATOM 2288 C CA . LYS A 1 269 ? 16.090 -0.456 -14.253 1.00 93.25 269 LYS A CA 1
ATOM 2289 C C . LYS A 1 269 ? 15.037 0.592 -14.634 1.00 93.25 269 LYS A C 1
ATOM 2291 O O . LYS A 1 269 ? 15.391 1.755 -14.829 1.00 93.25 269 LYS A O 1
ATOM 2296 N N . ILE A 1 270 ? 13.761 0.201 -14.696 1.00 96.12 270 ILE A N 1
ATOM 2297 C CA . ILE A 1 270 ? 12.633 1.105 -14.963 1.00 96.12 270 ILE A CA 1
ATOM 2298 C C . ILE A 1 270 ? 12.474 2.124 -13.830 1.00 96.12 270 ILE A C 1
ATOM 2300 O O . ILE A 1 270 ? 12.334 3.311 -14.108 1.00 96.12 270 ILE A O 1
ATOM 2304 N N . MET A 1 271 ? 12.549 1.692 -12.570 1.00 95.81 271 MET A N 1
ATOM 2305 C CA . MET A 1 271 ? 12.468 2.583 -11.409 1.00 95.81 271 MET A CA 1
ATOM 2306 C C . MET A 1 271 ? 13.622 3.591 -11.369 1.00 95.81 271 MET A C 1
ATOM 2308 O O . MET A 1 271 ? 13.382 4.778 -11.166 1.00 95.81 271 MET A O 1
ATOM 2312 N N . ASN A 1 272 ? 14.855 3.165 -11.649 1.00 93.81 272 ASN A N 1
ATOM 2313 C CA . ASN A 1 272 ? 16.004 4.073 -11.736 1.00 93.81 272 ASN A CA 1
ATOM 2314 C C . ASN A 1 272 ? 15.791 5.136 -12.820 1.00 93.81 272 ASN A C 1
ATOM 2316 O O . ASN A 1 272 ? 15.967 6.328 -12.578 1.00 93.81 272 ASN A O 1
ATOM 2320 N N . PHE A 1 273 ? 15.359 4.703 -14.006 1.00 95.75 273 PHE A N 1
ATOM 2321 C CA . PHE A 1 273 ? 15.051 5.606 -15.108 1.00 95.75 273 PHE A CA 1
ATOM 2322 C C . PHE A 1 273 ? 13.916 6.579 -14.759 1.00 95.75 273 PHE A C 1
ATOM 2324 O O . PHE A 1 273 ? 14.019 7.771 -15.043 1.00 95.75 273 PHE A O 1
ATOM 2331 N N . TYR A 1 274 ? 12.860 6.086 -14.110 1.00 96.38 274 TYR A N 1
ATOM 2332 C CA . TYR A 1 274 ? 11.744 6.890 -13.627 1.00 96.38 274 TYR A CA 1
ATOM 2333 C C . TYR A 1 274 ? 12.223 8.012 -12.697 1.00 96.38 274 TYR A C 1
ATOM 2335 O O . TYR A 1 274 ? 11.921 9.180 -12.950 1.00 96.38 274 TYR A O 1
ATOM 2343 N N . LEU A 1 275 ? 12.982 7.668 -11.649 1.00 95.12 275 LEU A N 1
ATOM 2344 C CA . LEU A 1 275 ? 13.436 8.628 -10.639 1.00 95.12 275 LEU A CA 1
ATOM 2345 C C . LEU A 1 275 ? 14.331 9.700 -11.268 1.00 95.12 275 LEU A C 1
ATOM 2347 O O . LEU A 1 275 ? 14.107 10.889 -11.048 1.00 95.12 275 LEU A O 1
ATOM 2351 N N . ASP A 1 276 ? 15.275 9.291 -12.120 1.00 92.75 276 ASP A N 1
ATOM 2352 C CA . ASP A 1 276 ? 16.187 10.205 -12.811 1.00 92.75 276 ASP A CA 1
ATOM 2353 C C . ASP A 1 276 ? 15.428 11.219 -13.685 1.00 92.75 276 ASP A C 1
ATOM 2355 O O . ASP A 1 276 ? 15.676 12.426 -13.621 1.00 92.75 276 ASP A O 1
ATOM 2359 N N . VAL A 1 277 ? 14.487 10.746 -14.509 1.00 93.62 277 VAL A N 1
ATOM 2360 C CA . VAL A 1 277 ? 13.741 11.609 -15.438 1.00 93.62 277 VAL A CA 1
ATOM 2361 C C . VAL A 1 277 ? 12.747 12.501 -14.692 1.00 93.62 277 VAL A C 1
ATOM 2363 O O . VAL A 1 277 ? 12.627 13.683 -15.026 1.00 93.62 277 VAL A O 1
ATOM 2366 N N . CYS A 1 278 ? 12.063 11.968 -13.676 1.00 93.94 278 CYS A N 1
ATOM 2367 C CA . CYS A 1 278 ? 11.129 12.724 -12.843 1.00 93.94 278 CYS A CA 1
ATOM 2368 C C . CYS A 1 278 ? 11.847 13.866 -12.110 1.00 93.94 278 CYS A C 1
ATOM 2370 O O . CYS A 1 278 ? 11.437 15.024 -12.234 1.00 93.94 278 CYS A O 1
ATOM 2372 N N . LYS A 1 279 ? 12.983 13.571 -11.459 1.00 91.94 279 LYS A N 1
ATOM 2373 C CA . LYS A 1 279 ? 13.825 14.570 -10.785 1.00 91.94 279 LYS A CA 1
ATOM 2374 C C . LYS A 1 279 ? 14.237 15.687 -11.737 1.00 91.94 279 LYS A C 1
ATOM 2376 O O . LYS A 1 279 ? 14.012 16.855 -11.446 1.00 91.94 279 LYS A O 1
ATOM 2381 N N . GLN A 1 280 ? 14.748 15.343 -12.922 1.00 89.06 280 GLN A N 1
ATOM 2382 C CA . GLN A 1 280 ? 15.142 16.335 -13.930 1.00 89.06 280 GLN A CA 1
ATOM 2383 C C . GLN A 1 280 ? 13.978 17.233 -14.380 1.00 89.06 280 GLN A C 1
ATOM 2385 O O . GLN A 1 280 ? 14.176 18.426 -14.607 1.00 89.06 280 GLN A O 1
ATOM 2390 N N . ASN A 1 281 ? 12.770 16.681 -14.524 1.00 90.31 281 ASN A N 1
ATOM 2391 C CA . ASN A 1 281 ? 11.589 17.459 -14.900 1.00 90.31 281 ASN A CA 1
ATOM 2392 C C . ASN A 1 281 ? 11.136 18.409 -13.791 1.00 90.31 281 ASN A C 1
ATOM 2394 O O . ASN A 1 281 ? 10.811 19.557 -14.086 1.00 90.31 281 ASN A O 1
ATOM 2398 N N . ILE A 1 282 ? 11.138 17.953 -12.539 1.00 90.00 282 ILE A N 1
ATOM 2399 C CA . ILE A 1 282 ? 10.742 18.780 -11.397 1.00 90.00 282 ILE A CA 1
ATOM 2400 C C . ILE A 1 282 ? 11.783 19.877 -11.145 1.00 90.00 282 ILE A C 1
ATOM 2402 O O . ILE A 1 282 ? 11.409 21.040 -11.026 1.00 90.00 282 ILE A O 1
ATOM 2406 N N . SER A 1 283 ? 13.082 19.564 -11.205 1.00 87.00 283 SER A N 1
ATOM 2407 C CA . SER A 1 283 ? 14.143 20.580 -11.125 1.00 87.00 283 SER A CA 1
ATOM 2408 C C . SER A 1 283 ? 14.068 21.596 -12.269 1.00 87.00 283 SER A C 1
ATOM 2410 O O . SER A 1 283 ? 14.427 22.758 -12.099 1.00 87.00 283 SER A O 1
ATOM 2412 N N . ARG A 1 284 ? 13.603 21.189 -13.458 1.00 84.06 284 ARG A N 1
ATOM 2413 C CA . ARG A 1 284 ? 13.344 22.126 -14.558 1.00 84.06 284 ARG A CA 1
ATOM 2414 C C . ARG A 1 284 ? 12.149 23.027 -14.276 1.00 84.06 284 ARG A C 1
ATOM 2416 O O . ARG A 1 284 ? 12.243 24.216 -14.556 1.00 84.06 284 ARG A O 1
ATOM 2423 N N . ALA A 1 285 ? 11.062 22.480 -13.737 1.00 85.75 285 ALA A N 1
ATOM 2424 C CA . ALA A 1 285 ? 9.907 23.272 -13.330 1.00 85.75 285 ALA A CA 1
ATOM 2425 C C . ALA A 1 285 ? 10.327 24.344 -12.311 1.00 85.75 285 ALA A C 1
ATOM 2427 O O . ALA A 1 285 ? 10.044 25.521 -12.497 1.00 85.75 285 ALA A O 1
ATOM 2428 N N . GLU A 1 286 ? 11.102 23.965 -11.300 1.00 85.19 286 GLU A N 1
ATOM 2429 C CA . GLU A 1 286 ? 11.617 24.891 -10.289 1.00 85.19 286 GLU A CA 1
ATOM 2430 C C . GLU A 1 286 ? 12.477 26.015 -10.902 1.00 85.19 286 GLU A C 1
ATOM 2432 O O . GLU A 1 286 ? 12.280 27.189 -10.593 1.00 85.19 286 GLU A O 1
ATOM 2437 N N . LEU A 1 287 ? 13.362 25.695 -11.859 1.00 82.00 287 LEU A N 1
ATOM 2438 C CA . LEU A 1 287 ? 14.144 26.704 -12.597 1.00 82.00 287 LEU A CA 1
ATOM 2439 C C . LEU A 1 287 ? 13.287 27.656 -13.443 1.00 82.00 287 LEU A C 1
ATOM 2441 O O . LEU A 1 287 ? 13.672 28.805 -13.646 1.00 82.00 287 LEU A O 1
ATOM 2445 N N . GLU A 1 288 ? 12.156 27.181 -13.963 1.00 79.19 288 GLU A N 1
ATOM 2446 C CA . GLU A 1 288 ? 11.208 27.984 -14.742 1.00 79.19 288 GLU A CA 1
ATOM 2447 C C . GLU A 1 288 ? 10.184 28.720 -13.851 1.00 79.19 288 GLU A C 1
ATOM 2449 O O . GLU A 1 288 ? 9.245 29.326 -14.365 1.00 79.19 288 GLU A O 1
ATOM 2454 N N . GLY A 1 289 ? 10.379 28.710 -12.525 1.00 79.69 289 GLY A N 1
ATOM 2455 C CA . GLY A 1 289 ? 9.610 29.497 -11.561 1.00 79.69 289 GLY A CA 1
ATOM 2456 C C . GLY A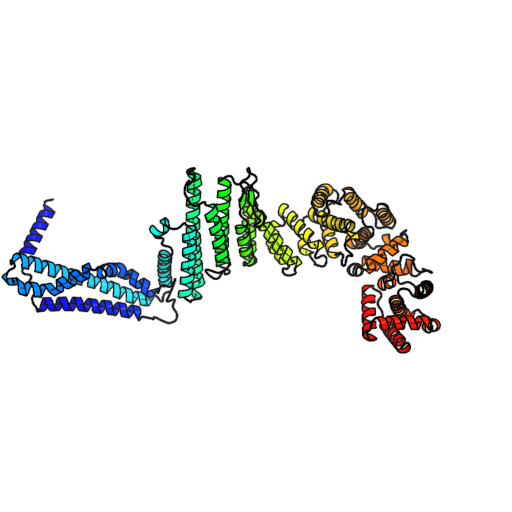 1 289 ? 8.342 28.821 -11.041 1.00 79.69 289 GLY A C 1
ATOM 2457 O O . GLY A 1 289 ? 7.473 29.510 -10.521 1.00 79.69 289 GLY A O 1
ATOM 2458 N N . TYR A 1 290 ? 8.197 27.503 -11.195 1.00 83.31 290 TYR A N 1
ATOM 2459 C CA . TYR A 1 290 ? 7.114 26.749 -10.559 1.00 83.31 290 TYR A CA 1
ATOM 2460 C C . TYR A 1 290 ? 7.417 26.553 -9.071 1.00 83.31 290 TYR A C 1
ATOM 2462 O O . TYR A 1 290 ? 8.491 26.069 -8.720 1.00 83.31 290 TYR A O 1
ATOM 2470 N N . ASP A 1 291 ? 6.464 26.896 -8.210 1.00 84.44 291 ASP A N 1
ATOM 2471 C CA . ASP A 1 291 ? 6.598 26.838 -6.748 1.00 84.44 291 ASP A CA 1
ATOM 2472 C C . ASP A 1 291 ? 5.718 25.753 -6.102 1.00 84.44 291 ASP A C 1
ATOM 2474 O O . ASP A 1 291 ? 5.848 25.467 -4.912 1.00 84.44 291 ASP A O 1
ATOM 2478 N N . GLN A 1 292 ? 4.828 25.127 -6.881 1.00 85.88 292 GLN A N 1
ATOM 2479 C CA . GLN A 1 292 ? 3.869 24.127 -6.411 1.00 85.88 292 GLN A CA 1
ATOM 2480 C C . GLN A 1 292 ? 3.740 22.947 -7.380 1.00 85.88 292 GLN A C 1
ATOM 2482 O O . GLN A 1 292 ? 3.906 23.086 -8.594 1.00 85.88 292 GLN A O 1
ATOM 2487 N N . ILE A 1 293 ? 3.374 21.778 -6.844 1.00 87.75 293 ILE A N 1
ATOM 2488 C CA . ILE A 1 293 ? 3.062 20.572 -7.621 1.00 87.75 293 ILE A CA 1
ATOM 2489 C C . ILE A 1 293 ? 1.584 20.211 -7.460 1.00 87.75 293 ILE A C 1
ATOM 2491 O O . ILE A 1 293 ? 1.056 20.176 -6.351 1.00 87.75 293 ILE A O 1
ATOM 2495 N N . ASN A 1 294 ? 0.930 19.868 -8.571 1.00 86.25 294 ASN A N 1
ATOM 2496 C CA . ASN A 1 294 ? -0.347 19.171 -8.554 1.00 86.25 294 ASN A CA 1
ATOM 2497 C C . ASN A 1 294 ? -0.128 17.653 -8.558 1.00 86.25 294 ASN A C 1
ATOM 2499 O O . ASN A 1 294 ? 0.467 17.096 -9.483 1.00 86.25 294 ASN A O 1
ATOM 2503 N N . TYR A 1 295 ? -0.682 16.988 -7.550 1.00 84.81 295 TYR A N 1
ATOM 2504 C CA . TYR A 1 295 ? -0.640 15.536 -7.387 1.00 84.81 295 TYR A CA 1
ATOM 2505 C C . TYR A 1 295 ? -1.935 14.841 -7.827 1.00 84.81 295 TYR A C 1
ATOM 2507 O O . TYR A 1 295 ? -1.958 13.617 -7.945 1.00 84.81 295 TYR A O 1
ATOM 2515 N N . ASN A 1 296 ? -3.019 15.596 -8.053 1.00 78.50 296 ASN A N 1
ATOM 2516 C CA . ASN A 1 296 ? -4.356 15.059 -8.284 1.00 78.50 296 ASN A CA 1
ATOM 2517 C C . ASN A 1 296 ? -4.860 15.371 -9.700 1.00 78.50 296 ASN A C 1
ATOM 2519 O O . ASN A 1 296 ? -5.043 16.523 -10.094 1.00 78.50 296 ASN A O 1
ATOM 2523 N N . LYS A 1 297 ? -5.169 14.309 -10.442 1.00 70.81 297 LYS A N 1
ATOM 2524 C CA . LYS A 1 297 ? -5.694 14.357 -11.811 1.00 70.81 297 LYS A CA 1
ATOM 2525 C C . LYS A 1 297 ? -7.100 14.958 -11.920 1.00 70.81 297 LYS A C 1
ATOM 2527 O O . LYS A 1 297 ? -7.486 15.410 -12.994 1.00 70.81 297 LYS A O 1
ATOM 2532 N N . TYR A 1 298 ? -7.864 14.951 -10.825 1.00 59.81 298 TYR A N 1
ATOM 2533 C CA . TYR A 1 298 ? -9.257 15.406 -10.768 1.00 59.81 298 TYR A CA 1
ATOM 2534 C C . TYR A 1 298 ? -9.414 16.856 -10.298 1.00 59.81 298 TYR A C 1
ATOM 2536 O O . TYR A 1 298 ? -10.518 17.396 -10.362 1.00 59.81 298 TYR A O 1
ATOM 2544 N N . ILE A 1 299 ? -8.338 17.504 -9.843 1.00 61.00 299 ILE A N 1
ATOM 2545 C CA . ILE A 1 299 ? -8.374 18.933 -9.533 1.00 61.00 299 ILE A CA 1
ATOM 2546 C C . ILE A 1 299 ? -8.289 19.692 -10.858 1.00 61.00 299 ILE A C 1
ATOM 2548 O O . ILE A 1 299 ? -7.237 19.749 -11.497 1.00 61.00 299 ILE A O 1
ATOM 2552 N N . SER A 1 300 ? -9.410 20.278 -11.288 1.00 50.88 300 SER A N 1
ATOM 2553 C CA . SER A 1 300 ? -9.394 21.267 -12.362 1.00 50.88 300 SER A CA 1
ATOM 2554 C C . SER A 1 300 ? -8.631 22.490 -11.862 1.00 50.88 300 SER A C 1
ATOM 2556 O O . SER A 1 300 ? -9.087 23.157 -10.933 1.00 50.88 300 SER A O 1
ATOM 2558 N N . LEU A 1 301 ? -7.478 22.782 -12.463 1.00 55.91 301 LEU A N 1
ATOM 2559 C CA . LEU A 1 301 ? -6.719 23.999 -12.187 1.00 55.91 301 LEU A CA 1
ATOM 2560 C C . LEU A 1 301 ? -7.547 25.213 -12.643 1.00 55.91 301 LEU A C 1
ATOM 2562 O O . LEU A 1 301 ? -7.448 25.646 -13.791 1.00 55.91 301 LEU A O 1
ATOM 2566 N N . SER A 1 302 ? -8.395 25.757 -11.767 1.00 47.28 302 SER A N 1
ATOM 2567 C CA . SER A 1 302 ? -8.869 27.131 -11.913 1.00 47.28 302 SER A CA 1
ATOM 2568 C C . SER A 1 302 ? -7.654 28.022 -11.679 1.00 47.28 302 SER A C 1
ATOM 2570 O O . SER A 1 302 ? -7.182 28.148 -10.551 1.00 47.28 302 SER A O 1
ATOM 2572 N N . LEU A 1 303 ? -7.092 28.533 -12.772 1.00 44.94 303 LEU A N 1
ATOM 2573 C CA . LEU A 1 303 ? -5.899 29.372 -12.798 1.00 44.94 303 LEU A CA 1
ATOM 2574 C C . LEU A 1 303 ? -6.089 30.584 -11.874 1.00 44.94 303 LEU A C 1
ATOM 2576 O O . LEU A 1 303 ? -6.769 31.538 -12.239 1.00 44.94 303 LEU A O 1
ATOM 2580 N N . ASN A 1 304 ? -5.472 30.558 -10.694 1.00 41.44 304 ASN A N 1
ATOM 2581 C CA . ASN A 1 304 ? -5.114 31.796 -10.016 1.00 41.44 304 ASN A CA 1
ATOM 2582 C C . ASN A 1 304 ? -3.907 32.358 -10.771 1.00 41.44 304 ASN A C 1
ATOM 2584 O O . ASN A 1 304 ? -2.883 31.689 -10.875 1.00 41.44 304 ASN A O 1
ATOM 2588 N N . GLU A 1 305 ? -4.037 33.568 -11.311 1.00 46.12 305 GLU A N 1
ATOM 2589 C CA . GLU A 1 305 ? -3.097 34.206 -12.252 1.00 46.12 305 GLU A CA 1
ATOM 2590 C C . GLU A 1 305 ? -1.664 34.428 -11.710 1.00 46.12 305 GLU A C 1
ATOM 2592 O O . GLU A 1 305 ? -0.812 34.908 -12.451 1.00 46.12 305 GLU A O 1
ATOM 2597 N N . ASN A 1 306 ? -1.369 34.039 -10.461 1.00 50.81 306 ASN A N 1
ATOM 2598 C CA . ASN A 1 306 ? -0.113 34.356 -9.774 1.00 50.81 306 ASN A CA 1
ATOM 2599 C C . ASN A 1 306 ? 0.782 33.154 -9.394 1.00 50.81 306 ASN A C 1
ATOM 2601 O O . ASN A 1 306 ? 1.950 33.398 -9.105 1.00 50.81 306 ASN A O 1
ATOM 2605 N N . ASN A 1 307 ? 0.308 31.894 -9.429 1.00 53.84 307 ASN A N 1
ATOM 2606 C CA . ASN A 1 307 ? 1.130 30.718 -9.067 1.00 53.84 307 ASN A CA 1
ATOM 2607 C C . ASN A 1 307 ? 1.188 29.687 -10.210 1.00 53.84 307 ASN A C 1
ATOM 2609 O O . ASN A 1 307 ? 0.158 29.187 -10.671 1.00 53.84 307 ASN A O 1
ATOM 2613 N N . SER A 1 308 ? 2.395 29.338 -10.656 1.00 76.31 308 SER A N 1
ATOM 2614 C CA . SER A 1 308 ? 2.661 28.301 -11.661 1.00 76.31 308 SER A CA 1
ATOM 2615 C C . SER A 1 308 ? 2.738 26.919 -11.002 1.00 76.31 308 SER A C 1
ATOM 2617 O O . SER A 1 308 ? 3.702 26.585 -10.320 1.00 76.31 308 SER A O 1
ATOM 2619 N N . ILE A 1 309 ? 1.726 26.078 -11.244 1.00 83.44 309 ILE A N 1
ATOM 2620 C CA . ILE A 1 309 ? 1.622 24.721 -10.679 1.00 83.44 309 ILE A CA 1
ATOM 2621 C C . ILE A 1 309 ? 2.103 23.676 -11.698 1.00 83.44 309 ILE A C 1
ATOM 2623 O O . ILE A 1 309 ? 1.602 23.621 -12.824 1.00 83.44 309 ILE A O 1
ATOM 2627 N N . PHE A 1 310 ? 3.056 22.823 -11.310 1.00 86.88 310 PHE A N 1
ATOM 2628 C CA . PHE A 1 310 ? 3.558 21.729 -12.146 1.00 86.88 310 PHE A CA 1
ATOM 2629 C C . PHE A 1 310 ? 2.716 20.467 -11.939 1.00 86.88 310 PHE A C 1
ATOM 2631 O O . PHE A 1 310 ? 2.583 19.973 -10.825 1.00 86.88 310 PHE A O 1
ATOM 2638 N N . ASP A 1 311 ? 2.145 19.912 -13.005 1.00 87.75 311 ASP A N 1
ATOM 2639 C CA . ASP A 1 311 ? 1.327 18.697 -12.919 1.00 87.75 311 ASP A CA 1
ATOM 2640 C C . ASP A 1 311 ? 2.191 17.425 -12.884 1.00 87.75 311 ASP A C 1
ATOM 2642 O O . ASP A 1 311 ? 2.718 16.988 -13.911 1.00 87.75 311 ASP A O 1
ATOM 2646 N N . ALA A 1 312 ? 2.303 16.818 -11.699 1.00 91.00 312 ALA A N 1
ATOM 2647 C CA . ALA A 1 312 ? 3.002 15.555 -11.463 1.00 91.00 312 ALA A CA 1
ATOM 2648 C C . ALA A 1 312 ? 2.047 14.382 -11.168 1.00 91.00 312 ALA A C 1
ATOM 2650 O O . ALA A 1 312 ? 2.501 13.305 -10.774 1.00 91.00 312 ALA A O 1
ATOM 2651 N N . SER A 1 313 ? 0.736 14.555 -11.375 1.00 90.12 313 SER A N 1
ATOM 2652 C CA . SER A 1 313 ? -0.271 13.525 -11.083 1.00 90.12 313 SER A CA 1
ATOM 2653 C C . SER A 1 313 ? 0.004 12.212 -11.827 1.00 90.12 313 SER A C 1
ATOM 2655 O O . SER A 1 313 ? 0.064 11.148 -11.217 1.00 90.12 313 SER A O 1
ATOM 2657 N N . GLY A 1 314 ? 0.280 12.284 -13.132 1.00 91.50 314 GLY A N 1
ATOM 2658 C CA . GLY A 1 314 ? 0.607 11.104 -13.937 1.00 91.50 314 GLY A CA 1
ATOM 2659 C C . GLY A 1 314 ? 1.948 10.454 -13.573 1.00 91.50 314 GLY A C 1
ATOM 2660 O O . GLY A 1 314 ? 2.083 9.239 -13.668 1.00 91.50 314 GLY A O 1
ATOM 2661 N N . TRP A 1 315 ? 2.928 11.237 -13.111 1.00 95.44 315 TRP A N 1
ATOM 2662 C CA . TRP A 1 315 ? 4.186 10.701 -12.580 1.00 95.44 315 TRP A CA 1
ATOM 2663 C C . TRP A 1 315 ? 3.904 9.858 -11.327 1.00 95.44 315 TRP A C 1
ATOM 2665 O O . TRP A 1 315 ? 4.247 8.679 -11.274 1.00 95.44 315 TRP A O 1
ATOM 2675 N N . LYS A 1 316 ? 3.177 10.428 -10.359 1.00 95.38 316 LYS A N 1
ATOM 2676 C CA . LYS A 1 316 ? 2.751 9.733 -9.135 1.00 95.38 316 LYS A CA 1
ATOM 2677 C C . LYS A 1 316 ? 1.980 8.432 -9.426 1.00 95.38 316 LYS A C 1
ATOM 2679 O O . LYS A 1 316 ? 2.270 7.423 -8.789 1.00 95.38 316 LYS A O 1
ATOM 2684 N N . GLU A 1 317 ? 1.048 8.436 -10.387 1.00 94.44 317 GLU A N 1
ATOM 2685 C CA . GLU A 1 317 ? 0.310 7.229 -10.818 1.00 94.44 317 GLU A CA 1
ATOM 2686 C C . GLU A 1 317 ? 1.270 6.118 -11.283 1.00 94.44 317 GLU A C 1
ATOM 2688 O O . GLU A 1 317 ? 1.223 5.002 -10.766 1.00 94.44 317 GLU A O 1
ATOM 2693 N N . VAL A 1 318 ? 2.205 6.440 -12.182 1.00 96.62 318 VAL A N 1
ATOM 2694 C CA . VAL A 1 318 ? 3.197 5.479 -12.694 1.00 96.62 318 VAL A CA 1
ATOM 2695 C C . VAL A 1 318 ? 4.079 4.918 -11.573 1.00 96.62 318 VAL A C 1
ATOM 2697 O O . VAL A 1 318 ? 4.357 3.719 -11.548 1.00 96.62 318 VAL A O 1
ATOM 2700 N N . LEU A 1 319 ? 4.523 5.756 -10.629 1.00 97.31 319 LEU A N 1
ATOM 2701 C CA . LEU A 1 319 ? 5.361 5.299 -9.518 1.00 97.31 319 LEU A CA 1
ATOM 2702 C C . LEU A 1 319 ? 4.623 4.326 -8.590 1.00 97.31 319 LEU A C 1
ATOM 2704 O O . LEU A 1 319 ? 5.224 3.360 -8.118 1.00 97.31 319 LEU A O 1
ATOM 2708 N N . LEU A 1 320 ? 3.330 4.553 -8.347 1.00 96.31 320 LEU A N 1
ATOM 2709 C CA . LEU A 1 320 ? 2.495 3.634 -7.572 1.00 96.31 320 LEU A CA 1
ATOM 2710 C C . LEU A 1 320 ? 2.387 2.267 -8.255 1.00 96.31 320 LEU A C 1
ATOM 2712 O O . LEU A 1 320 ? 2.515 1.240 -7.592 1.00 96.31 320 LEU A O 1
ATOM 2716 N N . GLU A 1 321 ? 2.224 2.227 -9.576 1.00 96.25 321 GLU A N 1
ATOM 2717 C CA . GLU A 1 321 ? 2.184 0.957 -10.306 1.00 96.25 321 GLU A CA 1
ATOM 2718 C C . GLU A 1 321 ? 3.535 0.231 -10.320 1.00 96.25 321 GLU A C 1
ATOM 2720 O O . GLU A 1 321 ? 3.579 -0.995 -10.170 1.00 96.25 321 GLU A O 1
ATOM 2725 N N . ILE A 1 322 ? 4.640 0.978 -10.441 1.00 97.19 322 ILE A N 1
ATOM 2726 C CA . ILE A 1 322 ? 5.996 0.441 -10.261 1.00 97.19 322 ILE A CA 1
ATOM 2727 C C . ILE A 1 322 ? 6.111 -0.211 -8.879 1.00 97.19 322 ILE A C 1
ATOM 2729 O O . ILE A 1 322 ? 6.524 -1.365 -8.783 1.00 97.19 322 ILE A O 1
ATOM 2733 N N . TYR A 1 323 ? 5.703 0.499 -7.822 1.00 96.75 323 TYR A N 1
ATOM 2734 C CA . TYR A 1 323 ? 5.747 0.012 -6.443 1.00 96.75 323 TYR A CA 1
ATOM 2735 C C . TYR A 1 323 ? 4.928 -1.275 -6.255 1.00 96.75 323 TYR A C 1
ATOM 2737 O O . TYR A 1 323 ? 5.409 -2.242 -5.661 1.00 96.75 323 TYR A O 1
ATOM 2745 N N . ILE A 1 324 ? 3.713 -1.331 -6.814 1.00 94.62 324 ILE A N 1
ATOM 2746 C CA . ILE A 1 324 ? 2.831 -2.505 -6.723 1.00 94.62 324 ILE A CA 1
ATOM 2747 C C . ILE A 1 324 ? 3.483 -3.744 -7.350 1.00 94.62 324 ILE A C 1
ATOM 2749 O O . ILE A 1 324 ? 3.400 -4.825 -6.766 1.00 94.62 324 ILE A O 1
ATOM 2753 N N . LYS A 1 325 ? 4.160 -3.599 -8.499 1.00 94.44 325 LYS A N 1
ATOM 2754 C CA . LYS A 1 325 ? 4.836 -4.706 -9.204 1.00 94.44 325 LYS A CA 1
ATOM 2755 C C . LYS A 1 325 ? 6.151 -5.165 -8.549 1.00 94.44 325 LYS A C 1
ATOM 2757 O O . LYS A 1 325 ? 6.676 -6.208 -8.937 1.00 94.44 325 LYS A O 1
ATOM 2762 N N . MET A 1 326 ? 6.698 -4.415 -7.591 1.00 95.19 326 MET A N 1
ATOM 2763 C CA . MET A 1 326 ? 7.934 -4.768 -6.881 1.00 95.19 326 MET A CA 1
ATOM 2764 C C . MET A 1 326 ? 7.703 -5.772 -5.745 1.00 95.19 326 MET A C 1
ATOM 2766 O O . MET A 1 326 ? 6.628 -5.814 -5.152 1.00 95.19 326 MET A O 1
ATOM 2770 N N . ASP A 1 327 ? 8.745 -6.539 -5.409 1.00 94.00 327 ASP A N 1
ATOM 2771 C CA . ASP A 1 327 ? 8.816 -7.275 -4.143 1.00 94.00 327 ASP A CA 1
ATOM 2772 C C . ASP A 1 327 ? 9.346 -6.392 -3.001 1.00 94.00 327 ASP A C 1
ATOM 2774 O O . ASP A 1 327 ? 9.860 -5.294 -3.225 1.00 94.00 327 ASP A O 1
ATOM 2778 N N . ASP A 1 328 ? 9.196 -6.870 -1.765 1.00 93.88 328 ASP A N 1
ATOM 2779 C CA . ASP A 1 328 ? 9.425 -6.066 -0.559 1.00 93.88 328 ASP A CA 1
ATOM 2780 C C . ASP A 1 328 ? 10.864 -5.544 -0.429 1.00 93.88 328 ASP A C 1
ATOM 2782 O O . ASP A 1 328 ? 11.058 -4.400 -0.027 1.00 93.88 328 ASP A O 1
ATOM 2786 N N . GLU A 1 329 ? 11.865 -6.312 -0.869 1.00 93.06 329 GLU A N 1
ATOM 2787 C CA . GLU A 1 329 ? 13.268 -5.870 -0.903 1.00 93.06 329 GLU A CA 1
ATOM 2788 C C . GLU A 1 329 ? 13.448 -4.619 -1.784 1.00 93.06 329 GLU A C 1
ATOM 2790 O O . GLU A 1 329 ? 14.067 -3.628 -1.385 1.00 93.06 329 GLU A O 1
ATOM 2795 N N . ARG A 1 330 ? 12.847 -4.616 -2.981 1.00 94.25 330 ARG A N 1
ATOM 2796 C CA . ARG A 1 330 ? 12.913 -3.471 -3.903 1.00 94.25 330 ARG A CA 1
ATOM 2797 C C . ARG A 1 330 ? 12.047 -2.307 -3.443 1.00 94.25 330 ARG A C 1
ATOM 2799 O O . ARG A 1 330 ? 12.468 -1.159 -3.591 1.00 94.25 330 ARG A O 1
ATOM 2806 N N . ARG A 1 331 ? 10.875 -2.578 -2.857 1.00 95.88 331 ARG A N 1
ATOM 2807 C CA . ARG A 1 331 ? 10.024 -1.547 -2.239 1.00 95.88 331 ARG A CA 1
ATOM 2808 C C . ARG A 1 331 ? 10.780 -0.820 -1.134 1.00 95.88 331 ARG A C 1
ATOM 2810 O O . ARG A 1 331 ? 10.787 0.406 -1.128 1.00 95.88 331 ARG A O 1
ATOM 2817 N N . GLN A 1 332 ? 11.476 -1.553 -0.266 1.00 94.50 332 GLN A N 1
ATOM 2818 C CA . GLN A 1 332 ? 12.297 -0.975 0.797 1.00 94.50 332 GLN A CA 1
ATOM 2819 C C . GLN A 1 332 ? 13.438 -0.112 0.231 1.00 94.50 332 GLN A C 1
ATOM 2821 O O . GLN A 1 332 ? 13.669 0.999 0.709 1.00 94.50 332 GLN A O 1
ATOM 2826 N N . SER A 1 333 ? 14.105 -0.569 -0.837 1.00 93.25 333 SER A N 1
ATOM 2827 C CA . SER A 1 333 ? 15.133 0.219 -1.538 1.00 93.25 333 SER A CA 1
ATOM 2828 C C . SER A 1 333 ? 14.579 1.529 -2.117 1.00 93.25 333 SER A C 1
ATOM 2830 O O . SER A 1 333 ? 15.180 2.592 -1.945 1.00 93.25 333 SER A O 1
ATOM 2832 N N . LEU A 1 334 ? 13.408 1.480 -2.762 1.00 96.06 334 LEU A N 1
ATOM 2833 C CA . LEU A 1 334 ? 12.725 2.663 -3.291 1.00 96.06 334 LEU A CA 1
ATOM 2834 C C . LEU A 1 334 ? 12.337 3.635 -2.170 1.00 96.06 334 LEU A C 1
ATOM 2836 O O . LEU A 1 334 ? 12.631 4.825 -2.264 1.00 96.06 334 LEU A O 1
ATOM 2840 N N . ILE A 1 335 ? 11.730 3.122 -1.100 1.00 96.25 335 ILE A N 1
ATOM 2841 C CA . ILE A 1 335 ? 11.345 3.892 0.084 1.00 96.25 335 ILE A CA 1
ATOM 2842 C C . ILE A 1 335 ? 12.562 4.638 0.661 1.00 96.25 335 ILE A C 1
ATOM 2844 O O . ILE A 1 335 ? 12.506 5.851 0.864 1.00 96.25 335 ILE A O 1
ATOM 2848 N N . HIS A 1 336 ? 13.690 3.945 0.838 1.00 93.75 336 HIS A N 1
ATOM 2849 C CA . HIS A 1 336 ? 14.924 4.542 1.350 1.00 93.75 336 HIS A CA 1
ATOM 2850 C C . HIS A 1 336 ? 15.476 5.648 0.438 1.00 93.75 336 HIS A C 1
ATOM 2852 O O . HIS A 1 336 ? 15.899 6.698 0.919 1.00 93.75 336 HIS A O 1
ATOM 2858 N N . ARG A 1 337 ? 15.443 5.452 -0.885 1.00 93.00 337 ARG A N 1
ATOM 2859 C CA . ARG A 1 337 ? 15.905 6.461 -1.851 1.00 93.00 337 ARG A CA 1
ATOM 2860 C C . ARG A 1 337 ? 15.049 7.719 -1.837 1.00 93.00 337 ARG A C 1
ATOM 2862 O O . ARG A 1 337 ? 15.603 8.812 -1.844 1.00 93.00 337 ARG A O 1
ATOM 2869 N N . LEU A 1 338 ? 13.724 7.572 -1.797 1.00 94.56 338 LEU A N 1
ATOM 2870 C CA . LEU A 1 338 ? 12.819 8.717 -1.686 1.00 94.56 338 LEU A CA 1
ATOM 2871 C C . LEU A 1 338 ? 13.047 9.462 -0.369 1.00 94.56 338 LEU A C 1
ATOM 2873 O O . LEU A 1 338 ? 13.089 10.686 -0.366 1.00 94.56 338 LEU A O 1
ATOM 2877 N N . TYR A 1 339 ? 13.268 8.736 0.729 1.00 93.31 339 TYR A N 1
ATOM 2878 C CA . TYR A 1 339 ? 13.553 9.341 2.027 1.00 93.31 339 TYR A CA 1
ATOM 2879 C C . TYR A 1 339 ? 14.846 10.167 2.035 1.00 93.31 339 TYR A C 1
ATOM 2881 O O . TYR A 1 339 ? 14.843 11.297 2.515 1.00 93.31 339 TYR A O 1
ATOM 2889 N N . ILE A 1 340 ? 15.930 9.664 1.427 1.00 91.75 340 ILE A N 1
ATOM 2890 C CA . ILE A 1 340 ? 17.185 10.426 1.279 1.00 91.75 340 ILE A CA 1
ATOM 2891 C C . ILE A 1 340 ? 16.943 11.761 0.561 1.00 91.75 340 ILE A C 1
ATOM 2893 O O . ILE A 1 340 ? 17.513 12.779 0.948 1.00 91.75 340 ILE A O 1
ATOM 2897 N N . GLU A 1 341 ? 16.104 11.766 -0.475 1.00 91.50 341 GLU A N 1
ATOM 2898 C CA . GLU A 1 341 ? 15.782 12.983 -1.228 1.00 91.50 341 GLU A CA 1
ATOM 2899 C C . GLU A 1 341 ? 14.955 13.981 -0.405 1.00 91.50 341 GLU A C 1
ATOM 2901 O O . GLU A 1 341 ? 15.107 15.181 -0.599 1.00 91.50 341 GLU A O 1
ATOM 2906 N N . ILE A 1 342 ? 14.151 13.514 0.556 1.00 91.19 342 ILE A N 1
ATOM 2907 C CA . ILE A 1 342 ? 13.397 14.369 1.493 1.00 91.19 342 ILE A CA 1
ATOM 2908 C C . ILE A 1 342 ? 14.313 15.007 2.541 1.00 91.19 342 ILE A C 1
ATOM 2910 O O . ILE A 1 342 ? 14.105 16.155 2.926 1.00 91.19 342 ILE A O 1
ATOM 2914 N N . CYS A 1 343 ? 15.331 14.281 3.013 1.00 86.50 343 CYS A N 1
ATOM 2915 C CA . CYS A 1 343 ? 16.309 14.819 3.964 1.00 86.50 343 CYS A CA 1
ATOM 2916 C C . CYS A 1 343 ? 17.203 15.907 3.342 1.00 86.50 343 CYS A C 1
ATOM 2918 O O . CYS A 1 343 ? 17.790 16.722 4.061 1.00 86.50 343 CYS A O 1
ATOM 2920 N N . ASN A 1 344 ? 17.324 15.928 2.014 1.00 76.38 344 ASN A N 1
ATOM 2921 C CA . ASN A 1 344 ? 17.974 17.012 1.290 1.00 76.38 344 ASN A CA 1
ATOM 2922 C C . ASN A 1 344 ? 17.025 18.234 1.253 1.00 76.38 344 ASN A C 1
ATOM 2924 O O . ASN A 1 344 ? 15.814 18.078 1.198 1.00 76.38 344 ASN A O 1
ATOM 2928 N N . ARG A 1 345 ? 17.576 19.453 1.383 1.00 69.44 345 ARG A N 1
ATOM 2929 C CA . ARG A 1 345 ? 16.864 20.732 1.650 1.00 69.44 345 ARG A CA 1
ATOM 2930 C C . ARG A 1 345 ? 15.623 20.993 0.767 1.00 69.44 345 ARG A C 1
ATOM 2932 O O . ARG A 1 345 ? 15.460 20.375 -0.269 1.00 69.44 345 ARG A O 1
ATOM 2939 N N . GLN A 1 346 ? 14.815 21.991 1.163 1.00 60.72 346 GLN A N 1
ATOM 2940 C CA . GLN A 1 346 ? 13.582 22.467 0.501 1.00 60.72 346 GLN A CA 1
ATOM 2941 C C . GLN A 1 346 ? 13.725 22.665 -1.022 1.00 60.72 346 GLN A C 1
ATOM 2943 O O . GLN A 1 346 ? 14.000 23.766 -1.491 1.00 60.72 346 GLN A O 1
ATOM 2948 N N . GLU A 1 347 ? 13.507 21.586 -1.766 1.00 81.38 347 GLU A N 1
ATOM 2949 C CA . GLU A 1 347 ? 13.374 21.542 -3.220 1.00 81.38 347 GLU A CA 1
ATOM 2950 C C . GLU A 1 347 ? 11.976 21.022 -3.561 1.00 81.38 347 GLU A C 1
ATOM 2952 O O . GLU A 1 347 ? 11.403 20.187 -2.847 1.00 81.38 347 GLU A O 1
ATOM 2957 N N . LEU A 1 348 ? 11.437 21.459 -4.697 1.00 89.12 348 LEU A N 1
ATOM 2958 C CA . LEU A 1 348 ? 10.145 20.989 -5.207 1.00 89.12 348 LEU A CA 1
ATOM 2959 C C . LEU A 1 348 ? 10.097 19.445 -5.332 1.00 89.12 348 LEU A C 1
ATOM 2961 O O . LEU A 1 348 ? 9.063 18.815 -5.109 1.00 89.12 348 LEU A O 1
ATOM 2965 N N . TYR A 1 349 ? 11.242 18.811 -5.612 1.00 91.81 349 TYR A N 1
ATOM 2966 C CA . TYR A 1 349 ? 11.374 17.353 -5.693 1.00 91.81 349 TYR A CA 1
ATOM 2967 C C . TYR A 1 349 ? 11.275 16.638 -4.336 1.00 91.81 349 TYR A C 1
ATOM 2969 O O . TYR A 1 349 ? 10.729 15.536 -4.271 1.00 91.81 349 TYR A O 1
ATOM 2977 N N . ALA A 1 350 ? 11.736 17.257 -3.245 1.00 92.38 350 ALA A N 1
ATOM 2978 C CA . ALA A 1 350 ? 11.586 16.699 -1.901 1.00 92.38 350 ALA A CA 1
ATOM 2979 C C . ALA A 1 350 ? 10.100 16.627 -1.507 1.00 92.38 350 ALA A C 1
ATOM 2981 O O . ALA A 1 350 ? 9.642 15.598 -1.013 1.00 92.38 350 ALA A O 1
ATOM 2982 N N . SER A 1 351 ? 9.319 17.670 -1.827 1.00 91.38 351 SER A N 1
ATOM 2983 C CA . SER A 1 351 ? 7.859 17.663 -1.629 1.00 91.38 351 SER A CA 1
ATOM 2984 C C . SER A 1 351 ? 7.173 16.565 -2.447 1.00 91.38 351 SER A C 1
ATOM 2986 O O . SER A 1 351 ? 6.291 15.874 -1.938 1.00 91.38 351 SER A O 1
ATOM 2988 N N . TYR A 1 352 ? 7.626 16.341 -3.685 1.00 93.81 352 TYR A N 1
ATOM 2989 C CA . TYR A 1 352 ? 7.142 15.234 -4.506 1.00 93.81 352 TYR A CA 1
ATOM 2990 C C . TYR A 1 352 ? 7.416 13.861 -3.873 1.00 93.81 352 TYR A C 1
ATOM 2992 O O . TYR A 1 352 ? 6.534 12.998 -3.854 1.00 93.81 352 TYR A O 1
ATOM 3000 N N . CYS A 1 353 ? 8.628 13.653 -3.351 1.00 94.50 353 CYS A N 1
ATOM 3001 C CA . CYS A 1 353 ? 9.015 12.402 -2.701 1.00 94.50 353 CYS A CA 1
ATOM 3002 C C . CYS A 1 353 ? 8.207 12.146 -1.418 1.00 94.50 353 CYS A C 1
ATOM 3004 O O . CYS A 1 353 ? 7.755 11.017 -1.216 1.00 94.50 353 CYS A O 1
ATOM 3006 N N . ASP A 1 354 ? 7.975 13.180 -0.599 1.00 93.56 354 ASP A N 1
ATOM 3007 C CA . ASP A 1 354 ? 7.134 13.115 0.609 1.00 93.56 354 ASP A CA 1
ATOM 3008 C C . ASP A 1 354 ? 5.716 12.636 0.278 1.00 93.56 354 ASP A C 1
ATOM 3010 O O . ASP A 1 354 ? 5.235 11.656 0.849 1.00 93.56 354 ASP A O 1
ATOM 3014 N N . GLU A 1 355 ? 5.086 13.238 -0.730 1.00 94.06 355 GLU A N 1
ATOM 3015 C CA . GLU A 1 355 ? 3.740 12.861 -1.168 1.00 94.06 355 GLU A CA 1
ATOM 3016 C C . GLU A 1 355 ? 3.670 11.426 -1.729 1.00 94.06 355 GLU A C 1
ATOM 3018 O O . GLU A 1 355 ? 2.672 10.712 -1.551 1.00 94.06 355 GLU A O 1
ATOM 3023 N N . CYS A 1 356 ? 4.732 10.960 -2.392 1.00 95.88 356 CYS A N 1
ATOM 3024 C CA . CYS A 1 356 ? 4.818 9.578 -2.868 1.00 95.88 356 CYS A CA 1
ATOM 3025 C C . CYS A 1 356 ? 4.920 8.582 -1.707 1.00 95.88 356 CYS A C 1
ATOM 3027 O O . CYS A 1 356 ? 4.180 7.597 -1.692 1.00 95.88 356 CYS A O 1
ATOM 3029 N N . LEU A 1 357 ? 5.770 8.851 -0.709 1.00 96.06 357 LEU A N 1
ATOM 3030 C CA . LEU A 1 357 ? 5.877 8.007 0.486 1.00 96.06 357 LEU A CA 1
ATOM 3031 C C . LEU A 1 357 ? 4.561 7.961 1.265 1.00 96.06 357 LEU A C 1
ATOM 3033 O O . LEU A 1 357 ? 4.101 6.876 1.620 1.00 96.06 357 LEU A O 1
ATOM 3037 N N . LYS A 1 358 ? 3.902 9.109 1.450 1.00 95.50 358 LYS A N 1
ATOM 3038 C CA . LYS A 1 358 ? 2.558 9.199 2.043 1.00 95.50 358 LYS A CA 1
ATOM 3039 C C . LYS A 1 358 ? 1.541 8.336 1.288 1.00 95.50 358 LYS A C 1
ATOM 3041 O O . LYS A 1 358 ? 0.748 7.604 1.884 1.00 95.50 358 LYS A O 1
ATOM 3046 N N . SER A 1 359 ? 1.616 8.317 -0.038 1.00 95.88 359 SER A N 1
ATOM 3047 C CA . SER A 1 359 ? 0.743 7.469 -0.856 1.00 95.88 359 SER A CA 1
ATOM 3048 C C . SER A 1 359 ? 1.030 5.974 -0.685 1.00 95.88 359 SER A C 1
ATOM 3050 O O . SER A 1 359 ? 0.087 5.183 -0.639 1.00 95.88 359 SER A O 1
ATOM 3052 N N . PHE A 1 360 ? 2.298 5.579 -0.529 1.00 97.12 360 PHE A N 1
ATOM 3053 C CA . PHE A 1 360 ? 2.657 4.190 -0.228 1.00 97.12 360 PHE A CA 1
ATOM 3054 C C . PHE A 1 360 ? 2.166 3.759 1.157 1.00 97.12 360 PHE A C 1
ATOM 3056 O O . PHE A 1 360 ? 1.549 2.702 1.270 1.00 97.12 360 PHE A O 1
ATOM 3063 N N . ILE A 1 361 ? 2.361 4.595 2.185 1.00 96.25 361 ILE A N 1
ATOM 3064 C CA . ILE A 1 361 ? 1.855 4.336 3.544 1.00 96.25 361 ILE A CA 1
ATOM 3065 C C . ILE A 1 361 ? 0.333 4.177 3.506 1.00 96.25 361 ILE A C 1
ATOM 3067 O O . ILE A 1 361 ? -0.199 3.199 4.025 1.00 96.25 361 ILE A O 1
ATOM 3071 N N . THR A 1 362 ? -0.374 5.086 2.827 1.00 95.56 362 THR A N 1
ATOM 3072 C CA . THR A 1 362 ? -1.832 5.001 2.661 1.00 95.56 362 THR A CA 1
ATOM 3073 C C . THR A 1 362 ? -2.249 3.668 2.052 1.00 95.56 362 THR A C 1
ATOM 3075 O O . THR A 1 362 ? -3.179 3.030 2.544 1.00 95.56 362 THR A O 1
ATOM 3078 N N . MET A 1 363 ? -1.589 3.242 0.974 1.00 95.62 363 MET A N 1
ATOM 3079 C CA . MET A 1 363 ? -1.917 1.997 0.284 1.00 95.62 363 MET A CA 1
ATOM 3080 C C . MET A 1 363 ? -1.707 0.774 1.186 1.00 95.62 363 MET A C 1
ATOM 3082 O O . MET A 1 363 ? -2.626 -0.027 1.341 1.00 95.62 363 MET A O 1
ATOM 3086 N N . GLU A 1 364 ? -0.540 0.661 1.814 1.00 95.75 364 GLU A N 1
ATOM 3087 C CA . GLU A 1 364 ? -0.168 -0.502 2.628 1.00 95.75 364 GLU A CA 1
ATOM 3088 C C . GLU A 1 364 ? -0.996 -0.579 3.925 1.00 95.75 364 GLU A C 1
ATOM 3090 O O . GLU A 1 364 ? -1.463 -1.654 4.300 1.00 95.75 364 GLU A O 1
ATOM 3095 N N . VAL A 1 365 ? -1.299 0.560 4.563 1.00 94.25 365 VAL A N 1
ATOM 3096 C CA . VAL A 1 365 ? -2.209 0.612 5.723 1.00 94.25 365 VAL A CA 1
ATOM 3097 C C . VAL A 1 365 ? -3.634 0.232 5.323 1.00 94.25 365 VAL A C 1
ATOM 3099 O O . VAL A 1 365 ? -4.282 -0.550 6.017 1.00 94.25 365 VAL A O 1
ATOM 3102 N N . ASN A 1 366 ? -4.133 0.714 4.181 1.00 93.44 366 ASN A N 1
ATOM 3103 C CA . ASN A 1 366 ? -5.451 0.303 3.685 1.00 93.44 366 ASN A CA 1
ATOM 3104 C C . ASN A 1 366 ? -5.538 -1.209 3.453 1.00 93.44 366 ASN A C 1
ATOM 3106 O O . ASN A 1 366 ? -6.607 -1.786 3.647 1.00 93.44 366 ASN A O 1
ATOM 3110 N N . ASP A 1 367 ? -4.450 -1.841 3.021 1.00 94.19 367 ASP A N 1
ATOM 3111 C CA . ASP A 1 367 ? -4.408 -3.282 2.801 1.00 94.19 367 ASP A CA 1
ATOM 3112 C C . ASP A 1 367 ? -4.312 -4.082 4.110 1.00 94.19 367 ASP A C 1
ATOM 3114 O O . ASP A 1 367 ? -4.841 -5.194 4.152 1.00 94.19 367 ASP A O 1
ATOM 3118 N N . ILE A 1 368 ? -3.774 -3.511 5.199 1.00 93.81 368 ILE A N 1
ATOM 3119 C CA . ILE A 1 368 ? -3.923 -4.067 6.561 1.00 93.81 368 ILE A CA 1
ATOM 3120 C C . ILE A 1 368 ? -5.403 -4.097 6.958 1.00 93.81 368 ILE A C 1
ATOM 3122 O O . ILE A 1 368 ? -5.921 -5.150 7.319 1.00 93.81 368 ILE A O 1
ATOM 3126 N N . PHE A 1 369 ? -6.110 -2.969 6.830 1.00 90.88 369 PHE A N 1
ATOM 3127 C CA . PHE A 1 369 ? -7.540 -2.881 7.167 1.00 90.88 369 PHE A CA 1
ATOM 3128 C C . PHE A 1 369 ? -8.449 -3.695 6.228 1.00 90.88 369 PHE A C 1
ATOM 3130 O O . PHE A 1 369 ? -9.623 -3.893 6.513 1.00 90.88 369 PHE A O 1
ATOM 3137 N N . LYS A 1 370 ? -7.932 -4.177 5.095 1.00 91.00 370 LYS A N 1
ATOM 3138 C CA . LYS A 1 370 ? -8.631 -5.119 4.203 1.00 91.00 370 LYS A CA 1
ATOM 3139 C C . LYS A 1 370 ? -8.169 -6.566 4.391 1.00 91.00 370 LYS A C 1
ATOM 3141 O O . LYS A 1 370 ? -8.531 -7.406 3.572 1.00 91.00 370 LYS A O 1
ATOM 3146 N N . GLU A 1 371 ? -7.328 -6.831 5.392 1.00 90.25 371 GLU A N 1
ATOM 3147 C CA . GLU A 1 371 ? -6.717 -8.136 5.682 1.00 90.25 371 GLU A CA 1
ATOM 3148 C C . GLU A 1 371 ? -5.930 -8.740 4.498 1.00 90.25 371 GLU A C 1
ATOM 3150 O O . GLU A 1 371 ? -5.723 -9.949 4.406 1.00 90.25 371 GLU A O 1
ATOM 3155 N N . LYS A 1 372 ? -5.454 -7.895 3.573 1.00 94.12 372 LYS A N 1
ATOM 3156 C CA . LYS A 1 372 ? -4.642 -8.289 2.406 1.00 94.12 372 LYS A CA 1
ATOM 3157 C C . LYS A 1 372 ? -3.145 -8.288 2.695 1.00 94.12 372 LYS A C 1
ATOM 3159 O O . LYS A 1 372 ? -2.381 -8.921 1.967 1.00 94.12 372 LYS A O 1
ATOM 3164 N N . ARG A 1 373 ? -2.727 -7.565 3.734 1.00 93.75 373 ARG A N 1
ATOM 3165 C CA . ARG A 1 373 ? -1.328 -7.367 4.115 1.00 93.75 373 ARG A CA 1
ATOM 3166 C C . ARG A 1 373 ? -1.165 -7.560 5.618 1.00 93.75 373 ARG A C 1
ATOM 3168 O O . ARG A 1 373 ? -2.004 -7.115 6.397 1.00 93.75 373 ARG A O 1
ATOM 3175 N N . LYS A 1 374 ? -0.085 -8.222 6.040 1.00 95.00 374 LYS A N 1
ATOM 3176 C CA . LYS A 1 374 ? 0.224 -8.380 7.466 1.00 95.00 374 LYS A CA 1
ATOM 3177 C C . LYS A 1 374 ? 0.870 -7.107 8.000 1.00 95.00 374 LYS A C 1
ATOM 3179 O O . LYS A 1 374 ? 1.716 -6.518 7.336 1.00 95.00 374 LYS A O 1
ATOM 3184 N N . GLN A 1 375 ? 0.538 -6.743 9.238 1.00 94.50 375 GLN A N 1
ATOM 3185 C CA . GLN A 1 375 ? 1.111 -5.569 9.905 1.00 94.50 375 GLN A CA 1
ATOM 3186 C C . GLN A 1 375 ? 2.641 -5.623 9.966 1.00 94.50 375 GLN A C 1
ATOM 3188 O O . GLN A 1 375 ? 3.296 -4.637 9.648 1.00 94.50 375 GLN A O 1
ATOM 3193 N N . LYS A 1 376 ? 3.208 -6.787 10.312 1.00 94.62 376 LYS A N 1
ATOM 3194 C CA . LYS A 1 376 ? 4.661 -6.975 10.413 1.00 94.62 376 LYS A CA 1
ATOM 3195 C C . LYS A 1 376 ? 5.390 -6.625 9.113 1.00 94.62 376 LYS A C 1
ATOM 3197 O O . LYS A 1 376 ? 6.396 -5.933 9.166 1.00 94.62 376 LYS A O 1
ATOM 3202 N N . ASP A 1 377 ? 4.844 -7.023 7.966 1.00 94.06 377 ASP A N 1
ATOM 3203 C CA . ASP A 1 377 ? 5.469 -6.758 6.668 1.00 94.06 377 ASP A CA 1
ATOM 3204 C C . ASP A 1 377 ? 5.497 -5.247 6.358 1.00 94.06 377 ASP A C 1
ATOM 3206 O O . ASP A 1 377 ? 6.455 -4.740 5.781 1.00 94.06 377 ASP A O 1
ATOM 3210 N N . VAL A 1 378 ? 4.466 -4.500 6.770 1.00 94.25 378 VAL A N 1
ATOM 3211 C CA . VAL A 1 378 ? 4.424 -3.031 6.632 1.00 94.25 378 VAL A CA 1
ATOM 3212 C C . VAL A 1 378 ? 5.405 -2.358 7.595 1.00 94.25 378 VAL A C 1
ATOM 3214 O O . VAL A 1 378 ? 6.094 -1.415 7.209 1.00 94.25 378 VAL A O 1
ATOM 3217 N N . ILE A 1 379 ? 5.512 -2.858 8.827 1.00 94.19 379 ILE A N 1
ATOM 3218 C CA . ILE A 1 379 ? 6.480 -2.361 9.815 1.00 94.19 379 ILE A CA 1
ATOM 3219 C C . ILE A 1 379 ? 7.912 -2.589 9.316 1.00 94.19 379 ILE A C 1
ATOM 3221 O O . ILE A 1 379 ? 8.723 -1.670 9.371 1.00 94.19 379 ILE A O 1
ATOM 3225 N N . ASP A 1 380 ? 8.214 -3.760 8.756 1.00 93.31 380 ASP A N 1
ATOM 3226 C CA . ASP A 1 380 ? 9.535 -4.065 8.195 1.00 93.31 380 ASP A CA 1
ATOM 3227 C C . ASP A 1 380 ? 9.862 -3.166 6.978 1.00 93.31 380 ASP A C 1
ATOM 3229 O O . ASP A 1 380 ? 11.006 -2.735 6.805 1.00 93.31 380 ASP A O 1
ATOM 3233 N N . LEU A 1 381 ? 8.857 -2.819 6.160 1.00 93.94 381 LEU A N 1
ATOM 3234 C CA . LEU A 1 381 ? 9.014 -1.926 5.003 1.00 93.94 381 LEU A CA 1
ATOM 3235 C C . LEU A 1 381 ? 9.307 -0.469 5.385 1.00 93.94 381 LEU A C 1
ATOM 3237 O O . LEU A 1 381 ? 10.158 0.165 4.758 1.00 93.94 381 LEU A O 1
ATOM 3241 N N . PHE A 1 382 ? 8.588 0.076 6.369 1.00 94.31 382 PHE A N 1
ATOM 3242 C CA . PHE A 1 382 ? 8.599 1.511 6.679 1.00 94.31 382 PHE A CA 1
ATOM 3243 C C . PHE A 1 382 ? 9.222 1.863 8.034 1.00 94.31 382 PHE A C 1
ATOM 3245 O O . PHE A 1 382 ? 9.328 3.046 8.357 1.00 94.31 382 PHE A O 1
ATOM 3252 N N . GLY A 1 383 ? 9.642 0.883 8.835 1.00 84.69 383 GLY A N 1
ATOM 3253 C CA . GLY A 1 383 ? 10.068 1.087 10.224 1.00 84.69 383 GLY A CA 1
ATOM 3254 C C . GLY A 1 383 ? 11.231 2.066 10.398 1.00 84.69 383 GLY A C 1
ATOM 3255 O O . GLY A 1 383 ? 11.347 2.707 11.437 1.00 84.69 383 GLY A O 1
ATOM 3256 N N . THR A 1 384 ? 12.063 2.254 9.371 1.00 83.31 384 THR A N 1
ATOM 3257 C CA . THR A 1 384 ? 13.139 3.259 9.380 1.00 83.31 384 THR A CA 1
ATOM 3258 C C . THR A 1 384 ? 12.636 4.698 9.253 1.00 83.31 384 THR A C 1
ATOM 3260 O O . THR A 1 384 ? 13.343 5.607 9.671 1.00 83.31 384 THR A O 1
ATOM 3263 N N . ILE A 1 385 ? 11.438 4.908 8.701 1.00 90.88 385 ILE A N 1
ATOM 3264 C CA . ILE A 1 385 ? 10.881 6.231 8.377 1.00 90.88 385 ILE A CA 1
ATOM 3265 C C . ILE A 1 385 ? 9.694 6.582 9.275 1.00 90.88 385 ILE A C 1
ATOM 3267 O O . ILE A 1 385 ? 9.511 7.747 9.604 1.00 90.88 385 ILE A O 1
ATOM 3271 N N . ILE A 1 386 ? 8.900 5.600 9.718 1.00 90.44 386 ILE A N 1
ATOM 3272 C CA . ILE A 1 386 ? 7.740 5.842 10.598 1.00 90.44 386 ILE A CA 1
ATOM 3273 C C . ILE A 1 386 ? 8.149 6.483 11.935 1.00 90.44 386 ILE A C 1
ATOM 3275 O O . ILE A 1 386 ? 7.317 7.113 12.577 1.00 90.44 386 ILE A O 1
ATOM 3279 N N . ASN A 1 387 ? 9.417 6.386 12.343 1.00 86.94 387 ASN A N 1
ATOM 3280 C CA . ASN A 1 387 ? 9.923 7.064 13.541 1.00 86.94 387 ASN A CA 1
ATOM 3281 C C . ASN A 1 387 ? 10.050 8.590 13.384 1.00 86.94 387 ASN A C 1
ATOM 3283 O O . ASN A 1 387 ? 10.148 9.294 14.386 1.00 86.94 387 ASN A O 1
ATOM 3287 N N . GLU A 1 388 ? 10.054 9.106 12.155 1.00 91.50 388 GLU A N 1
ATOM 3288 C CA . GLU A 1 388 ? 10.103 10.542 11.887 1.00 91.50 388 GLU A CA 1
ATOM 3289 C C . GLU A 1 388 ? 8.734 11.186 12.116 1.00 91.50 388 GLU A C 1
ATOM 3291 O O . GLU A 1 388 ? 7.711 10.673 11.657 1.00 91.50 388 GLU A O 1
ATOM 3296 N N . GLU A 1 389 ? 8.714 12.349 12.770 1.00 90.69 389 GLU A N 1
ATOM 3297 C CA . GLU A 1 389 ? 7.490 13.010 13.246 1.00 90.69 389 GLU A CA 1
ATOM 3298 C C . GLU A 1 389 ? 6.437 13.205 12.140 1.00 90.69 389 GLU A C 1
ATOM 3300 O O . GLU A 1 389 ? 5.295 12.785 12.303 1.00 90.69 389 GLU A O 1
ATOM 3305 N N . ASN A 1 390 ? 6.826 13.734 10.972 1.00 91.69 390 ASN A N 1
ATOM 3306 C CA . ASN A 1 390 ? 5.918 13.959 9.832 1.00 91.69 390 ASN A CA 1
ATOM 3307 C C . ASN A 1 390 ? 5.247 12.661 9.335 1.00 91.69 390 ASN A C 1
ATOM 3309 O O . ASN A 1 390 ? 4.052 12.649 9.041 1.00 91.69 390 ASN A O 1
ATOM 3313 N N . PHE A 1 391 ? 5.993 11.555 9.251 1.00 94.56 391 PHE A N 1
ATOM 3314 C CA . PHE A 1 391 ? 5.443 10.279 8.784 1.00 94.56 391 PHE A CA 1
ATOM 3315 C C . PHE A 1 391 ? 4.651 9.558 9.870 1.00 94.56 391 PHE A C 1
ATOM 3317 O O . PHE A 1 391 ? 3.638 8.934 9.558 1.00 94.56 391 PHE A O 1
ATOM 3324 N N . ASN A 1 392 ? 5.068 9.670 11.132 1.00 95.44 392 ASN A N 1
ATOM 3325 C CA . ASN A 1 392 ? 4.325 9.138 12.268 1.00 95.44 392 ASN A CA 1
ATOM 3326 C C . ASN A 1 392 ? 2.959 9.824 12.417 1.00 95.44 392 ASN A C 1
ATOM 3328 O O . ASN A 1 392 ? 1.937 9.159 12.599 1.00 95.44 392 ASN A O 1
ATOM 3332 N N . ASP A 1 393 ? 2.933 11.151 12.280 1.00 94.44 393 ASP A N 1
ATOM 3333 C CA . ASP A 1 393 ? 1.716 11.961 12.294 1.00 94.44 393 ASP A CA 1
ATOM 3334 C C . ASP A 1 393 ? 0.778 11.555 11.160 1.00 94.44 393 ASP A C 1
ATOM 3336 O O . ASP A 1 393 ? -0.389 11.241 11.397 1.00 94.44 393 ASP A O 1
ATOM 3340 N N . TYR A 1 394 ? 1.307 11.458 9.941 1.00 95.25 394 TYR A N 1
ATOM 3341 C CA . TYR A 1 394 ? 0.523 11.052 8.781 1.00 95.25 394 TYR A CA 1
ATOM 3342 C C . TYR A 1 394 ? -0.016 9.615 8.891 1.00 95.25 394 TYR A C 1
ATOM 3344 O O . TYR A 1 394 ? -1.178 9.355 8.576 1.00 95.25 394 TYR A O 1
ATOM 3352 N N . LEU A 1 395 ? 0.792 8.673 9.393 1.00 95.50 395 LEU A N 1
ATOM 3353 C CA . LEU A 1 395 ? 0.341 7.310 9.688 1.00 95.50 395 LEU A CA 1
ATOM 3354 C C . LEU A 1 395 ? -0.833 7.321 10.678 1.00 95.50 395 LEU A C 1
ATOM 3356 O O . LEU A 1 395 ? -1.825 6.617 10.474 1.00 95.50 395 LEU A O 1
ATOM 3360 N N . THR A 1 396 ? -0.745 8.150 11.717 1.00 95.12 396 THR A N 1
ATOM 3361 C CA . THR A 1 396 ? -1.798 8.294 12.729 1.00 95.12 396 THR A CA 1
ATOM 3362 C C . THR A 1 396 ? -3.092 8.841 12.129 1.00 95.12 396 THR A C 1
ATOM 3364 O O . THR A 1 396 ? -4.176 8.364 12.468 1.00 95.12 396 THR A O 1
ATOM 3367 N N . GLU A 1 397 ? -3.005 9.801 11.204 1.00 93.75 397 GLU A N 1
ATOM 3368 C CA . GLU A 1 397 ? -4.167 10.326 10.477 1.00 93.75 397 GLU A CA 1
ATOM 3369 C C . GLU A 1 397 ? -4.855 9.258 9.622 1.00 93.75 397 GLU A C 1
ATOM 3371 O O . GLU A 1 397 ? -6.081 9.139 9.667 1.00 93.75 397 GLU A O 1
ATOM 3376 N N . ILE A 1 398 ? -4.091 8.434 8.896 1.00 93.56 398 ILE A N 1
ATOM 3377 C CA . ILE A 1 398 ? -4.667 7.343 8.096 1.00 93.56 398 ILE A CA 1
ATOM 3378 C C . ILE A 1 398 ? -5.364 6.324 8.996 1.00 93.56 398 ILE A C 1
ATOM 3380 O O . ILE A 1 398 ? -6.469 5.882 8.682 1.00 93.56 398 ILE A O 1
ATOM 3384 N N . ILE A 1 399 ? -4.727 5.940 10.106 1.00 93.56 399 ILE A N 1
ATOM 3385 C CA . ILE A 1 399 ? -5.303 4.989 11.061 1.00 93.56 399 ILE A CA 1
ATOM 3386 C C . ILE A 1 399 ? -6.610 5.549 11.633 1.00 93.56 399 ILE A C 1
ATOM 3388 O O . ILE A 1 399 ? -7.626 4.853 11.603 1.00 93.56 399 ILE A O 1
ATOM 3392 N N . ARG A 1 400 ? -6.620 6.815 12.073 1.00 91.88 400 ARG A N 1
ATOM 3393 C CA . ARG A 1 400 ? -7.831 7.512 12.536 1.00 91.88 400 ARG A CA 1
ATOM 3394 C C . ARG A 1 400 ? -8.967 7.394 11.520 1.00 91.88 400 ARG A C 1
ATOM 3396 O O . ARG A 1 400 ? -10.058 6.965 11.877 1.00 91.88 400 ARG A O 1
ATOM 3403 N N . ASP A 1 401 ? -8.700 7.702 10.253 1.00 88.62 401 ASP A N 1
ATOM 3404 C CA . ASP A 1 401 ? -9.713 7.703 9.187 1.00 88.62 401 ASP A CA 1
ATOM 3405 C C . ASP A 1 401 ? -10.236 6.301 8.819 1.00 88.62 401 ASP A C 1
ATOM 3407 O O . ASP A 1 401 ? -11.165 6.166 8.014 1.00 88.62 401 ASP A O 1
ATOM 3411 N N . ARG A 1 402 ? -9.625 5.237 9.353 1.00 86.88 402 ARG A N 1
ATOM 3412 C CA . ARG A 1 402 ? -10.011 3.840 9.112 1.00 86.88 402 ARG A CA 1
ATOM 3413 C C . ARG A 1 402 ? -10.661 3.172 10.309 1.00 86.88 402 ARG A C 1
ATOM 3415 O O . ARG A 1 402 ? -11.515 2.311 10.096 1.00 86.88 402 ARG A O 1
ATOM 3422 N N . ILE A 1 403 ? -10.312 3.582 11.527 1.00 81.31 403 ILE A N 1
ATOM 3423 C CA . ILE A 1 403 ? -10.886 3.032 12.761 1.00 81.31 403 ILE A CA 1
ATOM 3424 C C . ILE A 1 403 ? -12.413 3.173 12.777 1.00 81.31 403 ILE A C 1
ATOM 3426 O O . ILE A 1 403 ? -13.091 2.222 13.160 1.00 81.31 403 ILE A O 1
ATOM 3430 N N . ASP A 1 404 ? -12.950 4.284 12.262 1.00 71.06 404 ASP A N 1
ATOM 3431 C CA . ASP A 1 404 ? -14.398 4.521 12.160 1.00 71.06 404 ASP A CA 1
ATOM 3432 C C . ASP A 1 404 ? -15.139 3.436 11.348 1.00 71.06 404 ASP A C 1
ATOM 3434 O O . ASP A 1 404 ? -16.316 3.178 11.588 1.00 71.06 404 ASP A O 1
ATOM 3438 N N . TYR A 1 405 ? -14.467 2.791 10.385 1.00 70.50 405 TYR A N 1
ATOM 3439 C CA . TYR A 1 405 ? -15.075 1.825 9.457 1.00 70.50 405 TYR A CA 1
ATOM 3440 C C . TYR A 1 405 ? -14.734 0.364 9.771 1.00 70.50 405 TYR A C 1
ATOM 3442 O O . TYR A 1 405 ? -15.460 -0.536 9.352 1.00 70.50 405 TYR A O 1
ATOM 3450 N N . TYR A 1 406 ? -13.627 0.119 10.475 1.00 67.50 406 TYR A N 1
ATOM 3451 C CA . TYR A 1 406 ? -13.050 -1.214 10.680 1.00 67.50 406 TYR A CA 1
ATOM 3452 C C . TYR A 1 406 ? -12.719 -1.478 12.155 1.00 67.50 406 TYR A C 1
ATOM 3454 O O . TYR A 1 406 ? -11.664 -2.015 12.491 1.00 67.50 406 TYR A O 1
ATOM 3462 N N . ASN A 1 407 ? -13.631 -1.110 13.054 1.00 68.56 407 ASN A N 1
ATOM 3463 C CA . ASN A 1 407 ? -13.433 -1.203 14.502 1.00 68.56 407 ASN A CA 1
ATOM 3464 C C . ASN A 1 407 ? -13.127 -2.625 15.022 1.00 68.56 407 ASN A C 1
ATOM 3466 O O . ASN A 1 407 ? -12.531 -2.744 16.085 1.00 68.56 407 ASN A O 1
ATOM 3470 N N . LYS A 1 408 ? -13.467 -3.696 14.294 1.00 79.94 408 LYS A N 1
ATOM 3471 C CA . LYS A 1 408 ? -13.189 -5.094 14.688 1.00 79.94 408 LYS A CA 1
ATOM 3472 C C . LYS A 1 408 ? -11.769 -5.583 14.375 1.00 79.94 408 LYS A C 1
ATOM 3474 O O . LYS A 1 408 ? -11.375 -6.627 14.885 1.00 79.94 408 LYS A O 1
ATOM 3479 N N . ILE A 1 409 ? -11.002 -4.868 13.549 1.00 83.44 409 ILE A N 1
ATOM 3480 C CA . ILE A 1 409 ? -9.687 -5.342 13.096 1.00 83.44 409 ILE A CA 1
ATOM 3481 C C . ILE A 1 409 ? -8.640 -5.169 14.198 1.00 83.44 409 ILE A C 1
ATOM 3483 O O . ILE A 1 409 ? -8.555 -4.126 14.848 1.00 83.44 409 ILE A O 1
ATOM 3487 N N . ASP A 1 410 ? -7.815 -6.198 14.386 1.00 86.50 410 ASP A N 1
ATOM 3488 C CA . ASP A 1 410 ? -6.642 -6.119 15.248 1.00 86.50 410 ASP A CA 1
ATOM 3489 C C . ASP A 1 410 ? -5.511 -5.385 14.521 1.00 86.50 410 ASP A C 1
ATOM 3491 O O . ASP A 1 410 ? -4.985 -5.875 13.521 1.00 86.50 410 ASP A O 1
ATOM 3495 N N . ILE A 1 411 ? -5.145 -4.209 15.035 1.00 90.06 411 ILE A N 1
ATOM 3496 C CA . ILE A 1 411 ? -4.064 -3.349 14.531 1.00 90.06 411 ILE A CA 1
ATOM 3497 C C . ILE A 1 411 ? -2.992 -3.078 15.601 1.00 90.06 411 ILE A C 1
ATOM 3499 O O . ILE A 1 411 ? -2.306 -2.060 15.570 1.00 90.06 411 ILE A O 1
ATOM 3503 N N . GLU A 1 412 ? -2.856 -3.971 16.583 1.00 92.06 412 GLU A N 1
ATOM 3504 C CA . GLU A 1 412 ? -1.959 -3.784 17.727 1.00 92.06 412 GLU A CA 1
ATOM 3505 C C . GLU A 1 412 ? -0.505 -3.460 17.334 1.00 92.06 412 GLU A C 1
ATOM 3507 O O . GLU A 1 412 ? 0.097 -2.546 17.896 1.00 92.06 412 GLU A O 1
ATOM 3512 N N . GLU A 1 413 ? 0.073 -4.182 16.375 1.00 93.25 413 GLU A N 1
ATOM 3513 C CA . GLU A 1 413 ? 1.497 -4.063 16.043 1.00 93.25 413 GLU A CA 1
ATOM 3514 C C . GLU A 1 413 ? 1.835 -2.724 15.382 1.00 93.25 413 GLU A C 1
ATOM 3516 O O . GLU A 1 413 ? 2.870 -2.129 15.688 1.00 93.25 413 GLU A O 1
ATOM 3521 N N . ILE A 1 414 ? 0.961 -2.221 14.503 1.00 92.69 414 ILE A N 1
ATOM 3522 C CA . ILE A 1 414 ? 1.179 -0.924 13.853 1.00 92.69 414 ILE A CA 1
ATOM 3523 C C . ILE A 1 414 ? 0.954 0.240 14.826 1.00 92.69 414 ILE A C 1
ATOM 3525 O O . ILE A 1 414 ? 1.666 1.239 14.753 1.00 92.69 414 ILE A O 1
ATOM 3529 N N . LEU A 1 415 ? 0.039 0.093 15.793 1.00 94.12 415 LEU A N 1
ATOM 3530 C CA . LEU A 1 415 ? -0.165 1.092 16.845 1.00 94.12 415 LEU A CA 1
ATOM 3531 C C . LEU A 1 415 ? 1.057 1.249 17.751 1.00 94.12 415 LEU A C 1
ATOM 3533 O O . LEU A 1 415 ? 1.372 2.363 18.156 1.00 94.12 415 LEU A O 1
ATOM 3537 N N . LYS A 1 416 ? 1.797 0.163 18.008 1.00 93.25 416 LYS A N 1
ATOM 3538 C CA . LYS A 1 416 ? 3.056 0.209 18.772 1.00 93.25 416 LYS A CA 1
ATOM 3539 C C . LYS A 1 416 ? 4.164 1.020 18.088 1.00 93.25 416 LYS A C 1
ATOM 3541 O O . LYS A 1 416 ? 5.147 1.344 18.747 1.00 93.25 416 LYS A O 1
ATOM 3546 N N . GLN A 1 417 ? 4.029 1.337 16.795 1.00 94.12 417 GLN A N 1
ATOM 3547 C CA . GLN A 1 417 ? 4.980 2.188 16.066 1.00 94.12 417 GLN A CA 1
ATOM 3548 C C . GLN A 1 417 ? 4.672 3.685 16.202 1.00 94.12 417 GLN A C 1
ATOM 3550 O O . GLN A 1 417 ? 5.462 4.520 15.760 1.00 94.12 417 GLN A O 1
ATOM 3555 N N . LEU A 1 418 ? 3.520 4.055 16.766 1.00 95.12 418 LEU A N 1
ATOM 3556 C CA . LEU A 1 418 ? 3.151 5.455 16.933 1.00 95.12 418 LEU A CA 1
ATOM 3557 C C . LEU A 1 418 ? 3.942 6.099 18.075 1.00 95.12 418 LEU A C 1
ATOM 3559 O O . LEU A 1 418 ? 4.276 5.467 19.080 1.00 95.12 418 LEU A O 1
ATOM 3563 N N . SER A 1 419 ? 4.232 7.390 17.924 1.00 94.81 419 SER A N 1
ATOM 3564 C CA . SER A 1 419 ? 4.818 8.195 18.987 1.00 94.81 419 SER A CA 1
ATOM 3565 C C . SER A 1 419 ? 3.859 8.263 20.175 1.00 94.81 419 SER A C 1
ATOM 3567 O O . SER A 1 419 ? 2.639 8.172 20.021 1.00 94.81 419 SER A O 1
ATOM 3569 N N . LYS A 1 420 ? 4.400 8.484 21.375 1.00 95.12 420 LYS A N 1
ATOM 3570 C CA . LYS A 1 420 ? 3.585 8.603 22.592 1.00 95.12 420 LYS A CA 1
ATOM 3571 C C . LYS A 1 420 ? 2.487 9.659 22.461 1.00 95.12 420 LYS A C 1
ATOM 3573 O O . LYS A 1 420 ? 1.338 9.394 22.803 1.00 95.12 420 LYS A O 1
ATOM 3578 N N . GLN A 1 421 ? 2.825 10.816 21.893 1.00 94.94 421 GLN A N 1
ATOM 3579 C CA . GLN A 1 421 ? 1.873 11.897 21.649 1.00 94.94 421 GLN A CA 1
ATOM 3580 C C . GLN A 1 421 ? 0.785 11.492 20.640 1.00 94.94 421 GLN A C 1
ATOM 3582 O O . GLN A 1 421 ? -0.385 11.826 20.830 1.00 94.94 421 GLN A O 1
ATOM 3587 N N . ASN A 1 422 ? 1.134 10.738 19.593 1.00 95.38 422 ASN A N 1
ATOM 3588 C CA . ASN A 1 422 ? 0.164 10.239 18.618 1.00 95.38 422 ASN A CA 1
ATOM 3589 C C . ASN A 1 422 ? -0.744 9.147 19.191 1.00 95.38 422 ASN A C 1
ATOM 3591 O O . ASN A 1 422 ? -1.941 9.155 18.904 1.00 95.38 422 ASN A O 1
ATOM 3595 N N . CYS A 1 423 ? -0.229 8.282 20.068 1.00 95.81 423 CYS A N 1
ATOM 3596 C CA . CYS A 1 423 ? -1.048 7.374 20.872 1.00 95.81 423 CYS A CA 1
ATOM 3597 C C . CYS A 1 423 ? -2.034 8.150 21.758 1.00 95.81 423 CYS A C 1
ATOM 3599 O O . CYS A 1 423 ? -3.225 7.837 21.745 1.00 95.81 423 CYS A O 1
ATOM 3601 N N . THR A 1 424 ? -1.578 9.197 22.463 1.00 95.62 424 THR A N 1
ATOM 3602 C CA . THR A 1 424 ? -2.442 10.078 23.273 1.00 95.62 424 THR A CA 1
ATOM 3603 C C . THR A 1 424 ? -3.540 10.720 22.427 1.00 95.62 424 THR A C 1
ATOM 3605 O O . THR A 1 424 ? -4.715 10.715 22.805 1.00 95.62 424 THR A O 1
ATOM 3608 N N . TYR A 1 425 ? -3.169 11.261 21.265 1.00 95.81 425 TYR A N 1
ATOM 3609 C CA . TYR A 1 425 ? -4.099 11.878 20.328 1.00 95.81 425 TYR A CA 1
ATOM 3610 C C . TYR A 1 425 ? -5.142 10.881 19.828 1.00 95.81 425 TYR A C 1
ATOM 3612 O O . TYR A 1 425 ? -6.335 11.172 19.909 1.00 95.81 425 TYR A O 1
ATOM 3620 N N . LEU A 1 426 ? -4.718 9.711 19.350 1.00 95.00 426 LEU A N 1
ATOM 3621 C CA . LEU A 1 426 ? -5.622 8.721 18.781 1.00 95.00 426 LEU A CA 1
ATOM 3622 C C . LEU A 1 426 ? -6.557 8.146 19.851 1.00 95.00 426 LEU A C 1
ATOM 3624 O O . LEU A 1 426 ? -7.761 8.059 19.619 1.00 95.00 426 LEU A O 1
ATOM 3628 N N . PHE A 1 427 ? -6.037 7.853 21.048 1.00 94.06 427 PHE A N 1
ATOM 3629 C CA . PHE A 1 427 ? -6.844 7.459 22.205 1.00 94.06 427 PHE A CA 1
ATOM 3630 C C . PHE A 1 427 ? -7.927 8.500 22.505 1.00 94.06 427 PHE A C 1
ATOM 3632 O O . PHE A 1 427 ? -9.115 8.182 22.533 1.00 94.06 427 PHE A O 1
ATOM 3639 N N . THR A 1 428 ? -7.525 9.763 22.658 1.00 94.06 428 THR A N 1
ATOM 3640 C CA . THR A 1 428 ? -8.440 10.869 22.956 1.00 94.06 428 THR A CA 1
ATOM 3641 C C . THR A 1 428 ? -9.477 11.037 21.850 1.00 94.06 428 THR A C 1
ATOM 3643 O O . THR A 1 428 ? -10.666 11.156 22.136 1.00 94.06 428 THR A O 1
ATOM 3646 N N . TYR A 1 429 ? -9.049 11.025 20.585 1.00 93.44 429 TYR A N 1
ATOM 3647 C CA . TYR A 1 429 ? -9.931 11.160 19.432 1.00 93.44 429 TYR A CA 1
ATOM 3648 C C . TYR A 1 429 ? -11.033 10.102 19.454 1.00 93.44 429 TYR A C 1
ATOM 3650 O O . TYR A 1 429 ? -12.201 10.456 19.322 1.00 93.44 429 TYR A O 1
ATOM 3658 N N . ILE A 1 430 ? -10.677 8.835 19.686 1.00 90.00 430 ILE A N 1
ATOM 3659 C CA . ILE A 1 430 ? -11.629 7.723 19.726 1.00 90.00 430 ILE A CA 1
ATOM 3660 C C . ILE A 1 430 ? -12.673 7.960 20.827 1.00 90.00 430 ILE A C 1
ATOM 3662 O O . ILE A 1 430 ? -13.873 7.930 20.564 1.00 90.00 430 ILE A O 1
ATOM 3666 N N . VAL A 1 431 ? -12.240 8.291 22.047 1.00 89.06 431 VAL A N 1
ATOM 3667 C CA . VAL A 1 431 ? -13.149 8.558 23.180 1.00 89.06 431 VAL A CA 1
ATOM 3668 C C . VAL A 1 431 ? -14.083 9.745 22.908 1.00 89.06 431 VAL A C 1
ATOM 3670 O O . VAL A 1 431 ? -15.279 9.692 23.222 1.00 89.06 431 VAL A O 1
ATOM 3673 N N . MET A 1 432 ? -13.558 10.812 22.301 1.00 90.38 432 MET A N 1
ATOM 3674 C CA . MET A 1 432 ? -14.330 12.008 21.951 1.00 90.38 432 MET A CA 1
ATOM 3675 C C . MET A 1 432 ? -15.330 11.730 20.834 1.00 90.38 432 MET A C 1
ATOM 3677 O O . MET A 1 432 ? -16.497 12.096 20.959 1.00 90.38 432 MET A O 1
ATOM 3681 N N . TYR A 1 433 ? -14.893 11.071 19.760 1.00 88.06 433 TYR A N 1
ATOM 3682 C CA . TYR A 1 433 ? -15.736 10.692 18.629 1.00 88.06 433 TYR A CA 1
ATOM 3683 C C . TYR A 1 433 ? -16.964 9.930 19.128 1.00 88.06 433 TYR A C 1
ATOM 3685 O O . TYR A 1 433 ? -18.109 10.276 18.840 1.00 88.06 433 TYR A O 1
ATOM 3693 N N . TYR A 1 434 ? -16.722 8.955 19.989 1.00 82.56 434 TYR A N 1
ATOM 3694 C CA . TYR A 1 434 ? -17.744 8.108 20.565 1.00 82.56 434 TYR A CA 1
ATOM 3695 C C . TYR A 1 434 ? -18.701 8.847 21.496 1.00 82.56 434 TYR A C 1
ATOM 3697 O O . TYR A 1 434 ? -19.920 8.732 21.332 1.00 82.56 434 TYR A O 1
ATOM 3705 N N . SER A 1 435 ? -18.183 9.704 22.374 1.00 84.19 435 SER A N 1
ATOM 3706 C CA . SER A 1 435 ? -19.018 10.557 23.228 1.00 84.19 435 SER A CA 1
ATOM 3707 C C . SER A 1 435 ? -19.900 11.518 22.416 1.00 84.19 435 SER A C 1
ATOM 3709 O O . SER A 1 435 ? -21.054 11.749 22.769 1.00 84.19 435 SER A O 1
ATOM 3711 N N . LEU A 1 436 ? -19.399 12.046 21.295 1.00 84.06 436 LEU A N 1
ATOM 3712 C CA . LEU A 1 436 ? -20.105 13.027 20.462 1.00 84.06 436 LEU A CA 1
ATOM 3713 C C . LEU A 1 436 ? -21.137 12.419 19.498 1.00 84.06 436 LEU A C 1
ATOM 3715 O O . LEU A 1 436 ? -22.064 13.124 19.081 1.00 84.06 436 LEU A O 1
ATOM 3719 N N . TYR A 1 437 ? -20.979 11.150 19.110 1.00 78.06 437 TYR A N 1
ATOM 3720 C CA . TYR A 1 437 ? -21.802 10.499 18.080 1.00 78.06 437 TYR A CA 1
ATOM 3721 C C . TYR A 1 437 ? -22.688 9.347 18.575 1.00 78.06 437 TYR A C 1
ATOM 3723 O O . TYR A 1 437 ? -23.345 8.710 17.749 1.00 78.06 437 TYR A O 1
ATOM 3731 N N . ARG A 1 438 ? -22.821 9.141 19.895 1.00 68.94 438 ARG A N 1
ATOM 3732 C CA . ARG A 1 438 ? -23.689 8.106 20.506 1.00 68.94 438 ARG A CA 1
ATOM 3733 C C . ARG A 1 438 ? -25.110 8.025 19.923 1.00 68.94 438 ARG A C 1
ATOM 3735 O O . ARG A 1 438 ? -25.680 6.950 19.856 1.00 68.94 438 ARG A O 1
ATOM 3742 N N . PHE A 1 439 ? -25.690 9.142 19.486 1.00 54.78 439 PHE A N 1
ATOM 3743 C CA . PHE A 1 439 ? -27.067 9.189 18.975 1.00 54.78 439 PHE A CA 1
ATOM 3744 C C . PHE A 1 439 ? -27.231 8.801 17.493 1.00 54.78 439 PHE A C 1
ATOM 3746 O O . PHE A 1 439 ? -28.362 8.715 17.019 1.00 54.78 439 PHE A O 1
ATOM 3753 N N . ARG A 1 440 ? -26.137 8.657 16.728 1.00 51.75 440 ARG A N 1
ATOM 3754 C CA . ARG A 1 440 ? -26.181 8.369 15.276 1.00 51.75 440 ARG A CA 1
ATOM 3755 C C . ARG A 1 440 ? -25.772 6.954 14.909 1.00 51.75 440 ARG A C 1
ATOM 3757 O O . ARG A 1 440 ? -26.123 6.500 13.826 1.00 51.75 440 ARG A O 1
ATOM 3764 N N . LEU A 1 441 ? -24.996 6.309 15.764 1.00 53.94 441 LEU A N 1
ATOM 3765 C CA . LEU A 1 441 ? -24.457 4.982 15.539 1.00 53.94 441 LEU A CA 1
ATOM 3766 C C . LEU A 1 441 ? -24.976 4.138 16.701 1.00 53.94 441 LEU A C 1
ATOM 3768 O O . LEU A 1 441 ? -24.591 4.381 17.839 1.00 53.94 441 LEU A O 1
ATOM 3772 N N . GLU A 1 442 ? -25.895 3.209 16.447 1.00 53.84 442 GLU A N 1
ATOM 3773 C CA . GLU A 1 442 ? -26.030 2.058 17.338 1.00 53.84 442 GLU A CA 1
ATOM 3774 C C . GLU A 1 442 ? -24.766 1.243 17.104 1.00 53.84 442 GLU A C 1
ATOM 3776 O O . GLU A 1 442 ? -24.507 0.775 15.997 1.00 53.84 442 GLU A O 1
ATOM 3781 N N . TRP A 1 443 ? -23.889 1.207 18.092 1.00 61.56 443 TRP A N 1
ATOM 3782 C CA . TRP A 1 443 ? -22.607 0.560 17.909 1.00 61.56 443 TRP A CA 1
ATOM 3783 C C . TRP A 1 443 ? -22.733 -0.941 17.988 1.00 61.56 443 TRP A C 1
ATOM 3785 O O . TRP A 1 443 ? -23.261 -1.466 18.961 1.00 61.56 443 TRP A O 1
ATOM 3795 N N . GLU A 1 444 ? -22.129 -1.620 17.021 1.00 63.09 444 GLU A N 1
ATOM 3796 C CA . GLU A 1 444 ? -21.992 -3.071 17.084 1.00 63.09 444 GLU A CA 1
ATOM 3797 C C . GLU A 1 444 ? -20.731 -3.538 17.836 1.00 63.09 444 GLU A C 1
ATOM 3799 O O . GLU A 1 444 ? -20.686 -4.706 18.202 1.00 63.09 444 GLU A O 1
ATOM 3804 N N . PHE A 1 445 ? -19.680 -2.709 18.020 1.00 77.38 445 PHE A N 1
ATOM 3805 C CA . PHE A 1 445 ? -18.403 -3.182 18.602 1.00 77.38 445 PHE A CA 1
ATOM 3806 C C . PHE A 1 445 ? -17.453 -2.087 19.138 1.00 77.38 445 PHE A C 1
ATOM 3808 O O . PHE A 1 445 ? -17.094 -1.153 18.418 1.00 77.38 445 PHE A O 1
ATOM 3815 N N . PHE A 1 446 ? -16.954 -2.251 20.365 1.00 81.00 446 PHE A N 1
ATOM 3816 C CA . PHE A 1 446 ? -15.986 -1.389 21.049 1.00 81.00 446 PHE A CA 1
ATOM 3817 C C . PHE A 1 446 ? -14.621 -2.080 21.228 1.00 81.00 446 PHE A C 1
ATOM 3819 O O . PHE A 1 446 ? -14.439 -2.936 22.091 1.00 81.00 446 PHE A O 1
ATOM 3826 N N . ASN A 1 447 ? -13.608 -1.694 20.446 1.00 86.69 447 ASN A N 1
ATOM 3827 C CA . ASN A 1 447 ? -12.309 -2.380 20.449 1.00 86.69 447 ASN A CA 1
ATOM 3828 C C . ASN A 1 447 ? -11.453 -2.066 21.693 1.00 86.69 447 ASN A C 1
ATOM 3830 O O . ASN A 1 447 ? -10.560 -1.213 21.675 1.00 86.69 447 ASN A O 1
ATOM 3834 N N . ILE A 1 448 ? -11.717 -2.791 22.782 1.00 87.31 448 ILE A N 1
ATOM 3835 C CA . ILE A 1 448 ? -10.991 -2.676 24.054 1.00 87.31 448 ILE A CA 1
ATOM 3836 C C . ILE A 1 448 ? -9.506 -2.973 23.882 1.00 87.31 448 ILE A C 1
ATOM 3838 O O . ILE A 1 448 ? -8.672 -2.284 24.471 1.00 87.31 448 ILE A O 1
ATOM 3842 N N . LYS A 1 449 ? -9.161 -3.977 23.070 1.00 88.56 449 LYS A N 1
ATOM 3843 C CA . LYS A 1 449 ? -7.769 -4.375 22.847 1.00 88.56 449 LYS A CA 1
ATOM 3844 C C . LYS A 1 449 ? -6.964 -3.216 22.256 1.00 88.56 449 LYS A C 1
ATOM 3846 O O . LYS A 1 449 ? -5.907 -2.876 22.777 1.00 88.56 449 LYS A O 1
ATOM 3851 N N . MET A 1 450 ? -7.509 -2.554 21.238 1.00 90.62 450 MET A N 1
ATOM 3852 C CA . MET A 1 450 ? -6.915 -1.372 20.618 1.00 90.62 450 MET A CA 1
ATOM 3853 C C . MET A 1 450 ? -6.730 -0.225 21.621 1.00 90.62 450 MET A C 1
ATOM 3855 O O . MET A 1 450 ? -5.648 0.351 21.709 1.00 90.62 450 MET A O 1
ATOM 3859 N N . LEU A 1 451 ? -7.760 0.084 22.414 1.00 90.75 451 LEU A N 1
ATOM 3860 C CA . LEU A 1 451 ? -7.686 1.149 23.418 1.00 90.75 451 LEU A CA 1
ATOM 3861 C C . LEU A 1 451 ? -6.666 0.851 24.517 1.00 90.75 451 LEU A C 1
ATOM 3863 O O . LEU A 1 451 ? -5.975 1.769 24.944 1.00 90.75 451 LEU A O 1
ATOM 3867 N N . ARG A 1 452 ? -6.521 -0.412 24.935 1.00 91.12 452 ARG A N 1
ATOM 3868 C CA . ARG A 1 452 ? -5.460 -0.840 25.860 1.00 91.12 452 ARG A CA 1
ATOM 3869 C C . ARG A 1 452 ? -4.076 -0.625 25.276 1.00 91.12 452 ARG A C 1
ATOM 3871 O O . ARG A 1 452 ? -3.196 -0.166 25.987 1.00 91.12 452 ARG A O 1
ATOM 3878 N N . VAL A 1 453 ? -3.873 -0.925 23.996 1.00 93.50 453 VAL A N 1
ATOM 3879 C CA . VAL A 1 453 ? -2.584 -0.672 23.336 1.00 93.50 453 VAL A CA 1
ATOM 3880 C C . VAL A 1 453 ? -2.297 0.827 23.317 1.00 93.50 453 VAL A C 1
ATOM 3882 O O . VAL A 1 453 ? -1.245 1.247 23.780 1.00 93.50 453 VAL A O 1
ATOM 3885 N N . LEU A 1 454 ? -3.249 1.652 22.880 1.00 94.69 454 LEU A N 1
ATOM 3886 C CA . LEU A 1 454 ? -3.070 3.107 22.878 1.00 94.69 454 LEU A CA 1
ATOM 3887 C C . LEU A 1 454 ? -2.800 3.656 24.282 1.00 94.69 454 LEU A C 1
ATOM 3889 O O . LEU A 1 454 ? -1.903 4.474 24.457 1.00 94.69 454 LEU A O 1
ATOM 3893 N N . TRP A 1 455 ? -3.527 3.159 25.282 1.00 93.50 455 TRP A N 1
ATOM 3894 C CA . TRP A 1 455 ? -3.323 3.504 26.682 1.00 93.50 455 TRP A CA 1
ATOM 3895 C C . TRP A 1 455 ? -1.964 3.032 27.209 1.00 93.50 455 TRP A C 1
ATOM 3897 O O . TRP A 1 455 ? -1.296 3.760 27.919 1.00 93.50 455 TRP A O 1
ATOM 3907 N N . ASN A 1 456 ? -1.463 1.864 26.832 1.00 92.94 456 ASN A N 1
ATOM 3908 C CA . ASN A 1 456 ? -0.159 1.402 27.318 1.00 92.94 456 ASN A CA 1
ATOM 3909 C C . ASN A 1 456 ? 1.017 2.199 26.729 1.00 92.94 456 ASN A C 1
ATOM 3911 O O . ASN A 1 456 ? 2.090 2.246 27.329 1.00 92.94 456 ASN A O 1
ATOM 3915 N N . TYR A 1 457 ? 0.816 2.832 25.571 1.00 93.62 457 TYR A N 1
ATOM 3916 C CA . TYR A 1 457 ? 1.845 3.586 24.852 1.00 93.62 457 TYR A CA 1
ATOM 3917 C C . TYR A 1 457 ? 1.602 5.105 24.830 1.00 93.62 457 TYR A C 1
ATOM 3919 O O . TYR A 1 457 ? 2.355 5.819 24.167 1.00 93.62 457 TYR A O 1
ATOM 3927 N N . HIS A 1 458 ? 0.592 5.619 25.541 1.00 94.19 458 HIS A N 1
ATOM 3928 C CA . HIS A 1 458 ? 0.308 7.057 25.584 1.00 94.19 458 HIS A CA 1
ATOM 3929 C C . HIS A 1 458 ? 1.442 7.875 26.233 1.00 94.19 458 HIS A C 1
ATOM 3931 O O . HIS A 1 458 ? 2.273 7.372 26.997 1.00 94.19 458 HIS A O 1
ATOM 3937 N N . GLY A 1 459 ? 1.494 9.156 25.872 1.00 91.94 459 GLY A N 1
ATOM 3938 C CA . GLY A 1 459 ? 2.317 10.181 26.511 1.00 91.94 459 GLY A CA 1
ATOM 3939 C C . GLY A 1 459 ? 1.637 10.797 27.729 1.00 91.94 459 GLY A C 1
ATOM 3940 O O . GLY A 1 459 ? 0.575 10.358 28.157 1.00 91.94 459 GLY A O 1
ATOM 3941 N N . ASP A 1 460 ? 2.241 11.839 28.294 1.00 91.06 460 ASP A N 1
ATOM 3942 C CA . ASP A 1 460 ? 1.592 12.590 29.368 1.00 91.06 460 ASP A CA 1
ATOM 3943 C C . ASP A 1 460 ? 0.492 13.484 28.769 1.00 91.06 460 ASP A C 1
ATOM 3945 O O . ASP A 1 460 ? 0.764 14.467 28.077 1.00 91.06 460 ASP A O 1
ATOM 3949 N N . MET A 1 461 ? -0.773 13.147 29.054 1.00 91.12 461 MET A N 1
ATOM 3950 C CA . MET A 1 461 ? -1.941 13.891 28.560 1.00 91.12 461 MET A CA 1
ATOM 3951 C C . MET A 1 461 ? -1.900 15.376 28.939 1.00 91.12 461 MET A C 1
ATOM 3953 O O . MET A 1 461 ? -2.492 16.203 28.242 1.00 91.12 461 MET A O 1
ATOM 3957 N N . LYS A 1 462 ? -1.203 15.736 30.023 1.00 90.50 462 LYS A N 1
ATOM 3958 C CA . LYS A 1 462 ? -1.051 17.127 30.444 1.00 90.50 462 LYS A CA 1
ATOM 3959 C C . LYS A 1 462 ? 0.003 17.859 29.625 1.00 90.50 462 LYS A C 1
ATOM 3961 O O . LYS A 1 462 ? -0.240 18.991 29.214 1.00 90.50 462 LYS A O 1
ATOM 3966 N N . SER A 1 463 ? 1.151 17.232 29.363 1.00 90.00 463 SER A N 1
ATOM 3967 C CA . SER A 1 463 ? 2.183 17.831 28.510 1.00 90.00 463 SER A CA 1
ATOM 3968 C C . SER A 1 463 ? 1.746 17.925 27.048 1.00 90.00 463 SER A C 1
ATOM 3970 O O . SER A 1 463 ? 2.119 18.870 26.359 1.00 90.00 463 SER A O 1
ATOM 3972 N N . ASP A 1 464 ? 0.935 16.971 26.586 1.00 90.44 464 ASP A N 1
ATOM 3973 C CA . ASP A 1 464 ? 0.485 16.865 25.194 1.00 90.44 464 ASP A CA 1
ATOM 3974 C C . ASP A 1 464 ? -0.796 17.669 24.884 1.00 90.44 464 ASP A C 1
ATOM 3976 O O . ASP A 1 464 ? -1.243 17.691 23.735 1.00 90.44 464 ASP A O 1
ATOM 3980 N N . GLU A 1 465 ? -1.388 18.345 25.878 1.00 92.19 465 GLU A N 1
ATOM 3981 C CA . GLU A 1 465 ? -2.710 18.988 25.792 1.00 92.19 465 GLU A CA 1
ATOM 3982 C C . GLU A 1 465 ? -2.878 19.869 24.543 1.00 92.19 465 GLU A C 1
ATOM 3984 O O . GLU A 1 465 ? -3.841 19.708 23.789 1.00 92.19 465 GLU A O 1
ATOM 3989 N N . GLU A 1 466 ? -1.962 20.813 24.313 1.00 92.94 466 GLU A N 1
ATOM 3990 C CA . GLU A 1 466 ? -2.095 21.795 23.231 1.00 92.94 466 GLU A CA 1
ATOM 3991 C C . GLU A 1 466 ? -2.025 21.135 21.847 1.00 92.94 466 GLU A C 1
ATOM 3993 O O . GLU A 1 466 ? -2.878 21.394 20.990 1.00 92.94 466 GLU A O 1
ATOM 3998 N N . ALA A 1 467 ? -1.062 20.229 21.654 1.00 91.94 467 ALA A N 1
ATOM 3999 C CA . ALA A 1 467 ? -0.866 19.509 20.401 1.00 91.94 467 ALA A CA 1
ATOM 4000 C C . ALA A 1 467 ? -2.057 18.593 20.082 1.00 91.94 467 ALA A C 1
ATOM 4002 O O . ALA A 1 467 ? -2.583 18.617 18.966 1.00 91.94 467 ALA A O 1
ATOM 4003 N N . VAL A 1 468 ? -2.536 17.832 21.073 1.00 93.88 468 VAL A N 1
ATOM 4004 C CA . VAL A 1 468 ? -3.673 16.913 20.914 1.00 93.88 468 VAL A CA 1
ATOM 4005 C C . VAL A 1 468 ? -4.960 17.680 20.611 1.00 93.88 468 VAL A C 1
ATOM 4007 O O . VAL A 1 468 ? -5.674 17.336 19.669 1.00 93.88 468 VAL A O 1
ATOM 4010 N N . ILE A 1 469 ? -5.246 18.756 21.353 1.00 94.38 469 ILE A N 1
ATOM 4011 C CA . ILE A 1 469 ? -6.420 19.610 21.114 1.00 94.38 469 ILE A CA 1
ATOM 4012 C C . ILE A 1 469 ? -6.400 20.178 19.697 1.00 94.38 469 ILE A C 1
ATOM 4014 O O . ILE A 1 469 ? -7.435 20.185 19.024 1.00 94.38 469 ILE A O 1
ATOM 4018 N N . GLN A 1 470 ? -5.245 20.665 19.240 1.00 93.81 470 GLN A N 1
ATOM 4019 C CA . GLN A 1 470 ? -5.126 21.250 17.912 1.00 93.81 470 GLN A CA 1
ATOM 4020 C C . GLN A 1 470 ? -5.322 20.198 16.815 1.00 93.81 470 GLN A C 1
ATOM 4022 O O . GLN A 1 470 ? -6.058 20.455 15.861 1.00 93.81 470 GLN A O 1
ATOM 4027 N N . LYS A 1 471 ? -4.756 18.994 16.984 1.00 93.44 471 LYS A N 1
ATOM 4028 C CA . LYS A 1 471 ? -4.990 17.863 16.075 1.00 93.44 471 LYS A CA 1
ATOM 4029 C C . LYS A 1 471 ? -6.477 17.493 16.020 1.00 93.44 471 LYS A C 1
ATOM 4031 O O . LYS A 1 471 ? -7.030 17.418 14.927 1.00 93.44 471 LYS A O 1
ATOM 4036 N N . ILE A 1 472 ? -7.163 17.364 17.163 1.00 93.12 472 ILE A N 1
ATOM 4037 C CA . ILE A 1 472 ? -8.601 17.021 17.215 1.00 93.12 472 ILE A CA 1
ATOM 4038 C C . ILE A 1 472 ? -9.471 18.084 16.529 1.00 93.12 472 ILE A C 1
ATOM 4040 O O . ILE A 1 472 ? -10.394 17.737 15.788 1.00 93.12 472 ILE A O 1
ATOM 4044 N N . LYS A 1 473 ? -9.177 19.376 16.718 1.00 92.94 473 LYS A N 1
ATOM 4045 C CA . LYS A 1 473 ? -9.917 20.468 16.059 1.00 92.94 473 LYS A CA 1
ATOM 4046 C C . LYS A 1 473 ? -9.870 20.401 14.530 1.00 92.94 473 LYS A C 1
ATOM 4048 O O . LYS A 1 473 ? -10.812 20.857 13.889 1.00 92.94 473 LYS A O 1
ATOM 4053 N N . ASN A 1 474 ? -8.829 19.795 13.964 1.00 90.88 474 ASN A N 1
ATOM 4054 C CA . ASN A 1 474 ? -8.654 19.631 12.520 1.00 90.88 474 ASN A CA 1
ATOM 4055 C C . ASN A 1 474 ? -9.284 18.339 11.964 1.00 90.88 474 ASN A C 1
ATOM 4057 O O . ASN A 1 474 ? -9.053 17.984 10.812 1.00 90.88 474 ASN A O 1
ATOM 4061 N N . THR A 1 475 ? -10.075 17.621 12.761 1.00 91.12 475 THR A N 1
ATOM 4062 C CA . THR A 1 475 ? -10.719 16.365 12.346 1.00 91.12 475 THR A CA 1
ATOM 4063 C C . THR A 1 475 ? -12.199 16.542 11.998 1.00 91.12 475 THR A C 1
ATOM 4065 O O . THR A 1 475 ? -12.807 17.589 12.236 1.00 91.12 475 THR A O 1
ATOM 4068 N N . ASN A 1 476 ? -12.822 15.466 11.511 1.00 87.38 476 ASN A N 1
ATOM 4069 C CA . ASN A 1 476 ? -14.270 15.364 11.292 1.00 87.38 476 ASN A CA 1
ATOM 4070 C C . ASN A 1 476 ? -15.122 15.668 12.548 1.00 87.38 476 ASN A C 1
ATOM 4072 O O . ASN A 1 476 ? -16.291 16.039 12.405 1.00 87.38 476 ASN A O 1
ATOM 4076 N N . ILE A 1 477 ? -14.569 15.571 13.764 1.00 89.00 477 ILE A N 1
ATOM 4077 C CA . ILE A 1 477 ? -15.280 15.885 15.017 1.00 89.00 477 ILE A CA 1
ATOM 4078 C C . ILE A 1 477 ? -14.986 17.289 15.550 1.00 89.00 477 ILE A C 1
ATOM 4080 O O . ILE A 1 477 ? -15.662 17.743 16.474 1.00 89.00 477 ILE A O 1
ATOM 4084 N N . GLY A 1 478 ? -14.033 18.007 14.946 1.00 91.94 478 GLY A N 1
ATOM 4085 C CA . GLY A 1 478 ? -13.552 19.303 15.425 1.00 91.94 478 GLY A CA 1
ATOM 4086 C C . GLY A 1 478 ? -14.655 20.348 15.607 1.00 91.94 478 GLY A C 1
ATOM 4087 O O . GLY A 1 478 ? -14.639 21.103 16.572 1.00 91.94 478 GLY A O 1
ATOM 4088 N N . HIS A 1 479 ? -15.677 20.328 14.745 1.00 90.62 479 HIS A N 1
ATOM 4089 C CA . HIS A 1 479 ? -16.825 21.241 14.805 1.00 90.62 479 HIS A CA 1
ATOM 4090 C C . HIS A 1 479 ? -17.744 21.049 16.029 1.00 90.62 479 HIS A C 1
ATOM 4092 O O . HIS A 1 479 ? -18.579 21.910 16.298 1.00 90.62 479 HIS A O 1
ATOM 4098 N N . ARG A 1 480 ? -17.626 19.928 16.752 1.00 90.19 480 ARG A N 1
ATOM 4099 C CA . ARG A 1 480 ? -18.367 19.638 17.998 1.00 90.19 480 ARG A CA 1
ATOM 4100 C C . ARG A 1 480 ? -17.460 19.519 19.214 1.00 90.19 480 ARG A C 1
ATOM 4102 O O . ARG A 1 480 ? -17.949 19.356 20.326 1.00 90.19 480 ARG A O 1
ATOM 4109 N N . PHE A 1 481 ? -16.153 19.550 18.996 1.00 93.12 481 PHE A N 1
ATOM 4110 C CA . PHE A 1 481 ? -15.173 19.383 20.044 1.00 93.12 481 PHE A CA 1
ATOM 4111 C C . PHE A 1 481 ? -14.935 20.709 20.765 1.00 93.12 481 PHE A C 1
ATOM 4113 O O . PHE A 1 481 ? -14.605 21.728 20.158 1.00 93.12 481 PHE A O 1
ATOM 4120 N N . GLU A 1 482 ? -15.042 20.679 22.088 1.00 92.38 482 GLU A N 1
ATOM 4121 C CA . GLU A 1 482 ? -14.706 21.808 22.943 1.00 92.38 482 GLU A CA 1
ATOM 4122 C C . GLU A 1 482 ? -13.512 21.463 23.831 1.00 92.38 482 GLU A C 1
ATOM 4124 O O . GLU A 1 482 ? -13.439 20.365 24.379 1.00 92.38 482 GLU A O 1
ATOM 4129 N N . LYS A 1 483 ? -12.612 22.429 24.068 1.00 92.38 483 LYS A N 1
ATOM 4130 C CA . LYS A 1 483 ? -11.445 22.241 24.952 1.00 92.38 483 LYS A CA 1
ATOM 4131 C C . LYS A 1 483 ? -11.834 21.676 26.329 1.00 92.38 483 LYS A C 1
ATOM 4133 O O . LYS A 1 483 ? -11.127 20.823 26.854 1.00 92.38 483 LYS A O 1
ATOM 4138 N N . LYS A 1 484 ? -12.990 22.085 26.871 1.00 93.88 484 LYS A N 1
ATOM 4139 C CA . LYS A 1 484 ? -13.518 21.575 28.149 1.00 93.88 484 LYS A CA 1
ATOM 4140 C C . LYS A 1 484 ? -13.696 20.052 28.165 1.00 93.88 484 LYS A C 1
ATOM 4142 O O . LYS A 1 484 ? -13.548 19.450 29.218 1.00 93.88 484 LYS A O 1
ATOM 4147 N N . MET A 1 485 ? -13.996 19.429 27.020 1.00 93.69 485 MET A N 1
ATOM 4148 C CA . MET A 1 485 ? -14.165 17.977 26.912 1.00 93.69 485 MET A CA 1
ATOM 4149 C C . MET A 1 485 ? -12.845 17.259 27.185 1.00 93.69 485 MET A C 1
ATOM 4151 O O . MET A 1 485 ? -12.829 16.296 27.941 1.00 93.69 485 MET A O 1
ATOM 4155 N N . TYR A 1 486 ? -11.737 17.767 26.635 1.00 94.25 486 TYR A N 1
ATOM 4156 C CA . TYR A 1 486 ? -10.397 17.237 26.898 1.00 94.25 486 TYR A CA 1
ATOM 4157 C C . TYR A 1 486 ? -10.026 17.341 28.377 1.00 94.25 486 TYR A C 1
ATOM 4159 O O . TYR A 1 486 ? -9.655 16.347 28.993 1.00 94.25 486 TYR A O 1
ATOM 4167 N N . THR A 1 487 ? -10.209 18.527 28.964 1.00 93.50 487 THR A N 1
ATOM 4168 C CA . THR A 1 487 ? -9.936 18.757 30.388 1.00 93.50 487 THR A CA 1
ATOM 4169 C C . THR A 1 487 ? -10.763 17.821 31.271 1.00 93.50 487 THR A C 1
ATOM 4171 O O . THR A 1 487 ? -10.227 17.217 32.195 1.00 93.50 487 THR A O 1
ATOM 4174 N N . LYS A 1 488 ? -12.048 17.622 30.946 1.00 94.25 488 LYS A N 1
ATOM 4175 C CA . LYS A 1 488 ? -12.913 16.681 31.663 1.00 94.25 488 LYS A CA 1
ATOM 4176 C C . LYS A 1 488 ? -12.505 15.226 31.499 1.00 94.25 488 LYS A C 1
ATOM 4178 O O . LYS A 1 488 ? -12.541 14.495 32.481 1.00 94.25 488 LYS A O 1
ATOM 4183 N N . LEU A 1 489 ? -12.081 14.804 30.307 1.00 94.00 489 LEU A N 1
ATOM 4184 C CA . LEU A 1 489 ? -11.571 13.447 30.115 1.00 94.00 489 LEU A CA 1
ATOM 4185 C C . LEU A 1 489 ? -10.383 13.177 31.044 1.00 94.00 489 LEU A C 1
ATOM 4187 O O . LEU A 1 489 ? -10.375 12.151 31.715 1.00 94.00 489 LEU A O 1
ATOM 4191 N N . MET A 1 490 ? -9.428 14.108 31.123 1.00 92.19 490 MET A N 1
ATOM 4192 C CA . MET A 1 490 ? -8.292 13.988 32.039 1.00 92.19 490 MET A CA 1
ATOM 4193 C C . MET A 1 490 ? -8.745 13.911 33.500 1.00 92.19 490 MET A C 1
ATOM 4195 O O . MET A 1 490 ? -8.355 12.985 34.202 1.00 92.19 490 MET A O 1
ATOM 4199 N N . GLU A 1 491 ? -9.630 14.817 33.941 1.00 92.19 491 GLU A N 1
ATOM 4200 C CA . GLU A 1 491 ? -10.191 14.789 35.303 1.00 92.19 491 GLU A CA 1
ATOM 4201 C C . GLU A 1 491 ? -10.827 13.428 35.632 1.00 92.19 491 GLU A C 1
ATOM 4203 O O . GLU A 1 491 ? -10.636 12.897 36.726 1.00 92.19 491 GLU A O 1
ATOM 4208 N N . TYR A 1 492 ? -11.570 12.841 34.690 1.00 91.06 492 TYR A N 1
ATOM 4209 C CA . TYR A 1 492 ? -12.236 11.555 34.893 1.00 91.06 492 TYR A CA 1
ATOM 4210 C C . TYR A 1 492 ? -11.268 10.368 34.882 1.00 91.06 492 TYR A C 1
ATOM 4212 O O . TYR A 1 492 ? -11.471 9.396 35.615 1.00 91.06 492 TYR A O 1
ATOM 4220 N N . ILE A 1 493 ? -10.225 10.429 34.054 1.00 88.81 493 ILE A N 1
ATOM 4221 C CA . ILE A 1 493 ? -9.174 9.411 33.997 1.00 88.81 493 ILE A CA 1
ATOM 4222 C C . ILE A 1 493 ? -8.347 9.423 35.285 1.00 88.81 493 ILE A C 1
ATOM 4224 O O . ILE A 1 493 ? -8.126 8.350 35.844 1.00 88.81 493 ILE A O 1
ATOM 4228 N N . ASP A 1 494 ? -7.981 10.593 35.804 1.00 87.00 494 ASP A N 1
ATOM 4229 C CA . ASP A 1 494 ? -7.181 10.723 37.030 1.00 87.00 494 ASP A CA 1
ATOM 4230 C C . ASP A 1 494 ? -7.987 10.412 38.304 1.00 87.00 494 ASP A C 1
ATOM 4232 O O . ASP A 1 494 ? -7.432 10.019 39.333 1.00 87.00 494 ASP A O 1
ATOM 4236 N N . ALA A 1 495 ? -9.313 10.570 38.259 1.00 86.38 495 ALA A N 1
ATOM 4237 C CA . ALA A 1 495 ? -10.188 10.292 39.391 1.00 86.38 495 ALA A CA 1
ATOM 4238 C C . ALA A 1 495 ? -10.242 8.799 39.757 1.00 86.38 495 ALA A C 1
ATOM 4240 O O . ALA A 1 495 ? -10.133 7.905 38.915 1.00 86.38 495 ALA A O 1
ATOM 4241 N N . SER A 1 496 ? -10.494 8.505 41.033 1.00 79.94 496 SER A N 1
ATOM 4242 C CA . SER A 1 496 ? -10.709 7.128 41.485 1.00 79.94 496 SER A CA 1
ATOM 4243 C C . SER A 1 496 ? -11.984 6.528 40.866 1.00 79.94 496 SER A C 1
ATOM 4245 O O . SER A 1 496 ? -12.997 7.220 40.733 1.00 79.94 496 SER A O 1
ATOM 4247 N N . PRO A 1 497 ? -11.966 5.240 40.473 1.00 76.75 497 PRO A N 1
ATOM 4248 C CA . PRO A 1 497 ? -13.112 4.585 39.852 1.00 76.75 497 PRO A CA 1
ATOM 4249 C C . PRO A 1 497 ? -14.175 4.245 40.914 1.00 76.75 497 PRO A C 1
ATOM 4251 O O . PRO A 1 497 ? -14.189 3.149 41.461 1.00 76.75 497 PRO A O 1
ATOM 4254 N N . ASN A 1 498 ? -15.056 5.187 41.250 1.00 74.06 498 ASN A N 1
ATOM 4255 C CA . ASN A 1 498 ? -16.128 5.000 42.240 1.00 74.06 498 ASN A CA 1
ATOM 4256 C C . ASN A 1 498 ? -17.453 5.632 41.776 1.00 74.06 498 ASN A C 1
ATOM 4258 O O . ASN A 1 498 ? -17.484 6.362 40.785 1.00 74.06 498 ASN A O 1
ATOM 4262 N N . GLY A 1 499 ? -18.552 5.378 42.498 1.00 72.56 499 GLY A N 1
ATOM 4263 C CA . GLY A 1 499 ? -19.874 5.926 42.165 1.00 72.56 499 GLY A CA 1
ATOM 4264 C C . GLY A 1 499 ? -19.904 7.460 42.068 1.00 72.56 499 GLY A C 1
ATOM 4265 O O . GLY A 1 499 ? -20.603 8.013 41.219 1.00 72.56 499 GLY A O 1
ATOM 4266 N N . ASN A 1 500 ? -19.079 8.166 42.852 1.00 78.88 500 ASN A N 1
ATOM 4267 C CA . ASN A 1 500 ? -18.982 9.629 42.803 1.00 78.88 500 ASN A CA 1
ATOM 4268 C C . ASN A 1 500 ? -18.442 10.145 41.466 1.00 78.88 500 ASN A C 1
ATOM 4270 O O . ASN A 1 500 ? -18.959 11.143 40.956 1.00 78.88 500 ASN A O 1
ATOM 4274 N N . LEU A 1 501 ? -17.451 9.469 40.876 1.00 83.38 501 LEU A N 1
ATOM 4275 C CA . LEU A 1 501 ? -16.961 9.804 39.541 1.00 83.38 501 LEU A CA 1
ATOM 4276 C C . LEU A 1 501 ? -18.099 9.710 38.520 1.00 83.38 501 LEU A C 1
ATOM 4278 O O . LEU A 1 501 ? -18.358 10.670 37.803 1.00 83.38 501 LEU A O 1
ATOM 4282 N N . PHE A 1 502 ? -18.833 8.600 38.496 1.00 79.81 502 PHE A N 1
ATOM 4283 C CA . PHE A 1 502 ? -19.911 8.401 37.522 1.00 79.81 502 PHE A CA 1
ATOM 4284 C C . PHE A 1 502 ? -21.074 9.365 37.721 1.00 79.81 502 PHE A C 1
ATOM 4286 O O . PHE A 1 502 ? -21.549 9.953 36.752 1.00 79.81 502 PHE A O 1
ATOM 4293 N N . ASN A 1 503 ? -21.463 9.623 38.970 1.00 79.38 503 ASN A N 1
ATOM 4294 C CA . ASN A 1 503 ? -22.435 10.662 39.295 1.00 79.38 503 ASN A CA 1
ATOM 4295 C C . ASN A 1 503 ? -21.976 12.038 38.793 1.00 79.38 503 ASN A C 1
ATOM 4297 O O . ASN A 1 503 ? -22.797 12.826 38.326 1.00 79.38 503 ASN A O 1
ATOM 4301 N N . THR A 1 504 ? -20.676 12.330 38.866 1.00 86.44 504 THR A N 1
ATOM 4302 C CA . THR A 1 504 ? -20.094 13.572 38.340 1.00 86.44 504 THR A CA 1
ATOM 4303 C C . THR A 1 504 ? -20.153 13.610 36.816 1.00 86.44 504 THR A C 1
ATOM 4305 O O . THR A 1 504 ? -20.631 14.593 36.265 1.00 86.44 504 THR A O 1
ATOM 4308 N N . VAL A 1 505 ? -19.771 12.530 36.130 1.00 87.81 505 VAL A N 1
ATOM 4309 C CA . VAL A 1 505 ? -19.826 12.439 34.659 1.00 87.81 505 VAL A CA 1
ATOM 4310 C C . VAL A 1 505 ? -21.266 12.603 34.155 1.00 87.81 505 VAL A C 1
ATOM 4312 O O . VAL A 1 505 ? -21.517 13.397 33.250 1.00 87.81 505 VAL A O 1
ATOM 4315 N N . CYS A 1 506 ? -22.229 11.922 34.786 1.00 83.69 506 CYS A N 1
ATOM 4316 C CA . CYS A 1 506 ? -23.656 12.048 34.479 1.00 83.69 506 CYS A CA 1
ATOM 4317 C C . CYS A 1 506 ? -24.184 13.474 34.700 1.00 83.69 506 CYS A C 1
ATOM 4319 O O . CYS A 1 506 ? -24.983 13.956 33.898 1.00 83.69 506 CYS A O 1
ATOM 4321 N N . LYS A 1 507 ? -23.761 14.150 35.780 1.00 86.50 507 LYS A N 1
ATOM 4322 C CA . LYS A 1 507 ? -24.162 15.536 36.084 1.00 86.50 507 LYS A CA 1
ATOM 4323 C C . LYS A 1 507 ? -23.545 16.546 35.125 1.00 86.50 507 LYS A C 1
ATOM 4325 O O . LYS A 1 507 ? -24.232 17.475 34.713 1.00 86.50 507 LYS A O 1
ATOM 4330 N N . ASP A 1 508 ? -22.269 16.369 34.795 1.00 89.75 508 ASP A N 1
ATOM 4331 C CA . ASP A 1 508 ? -21.550 17.242 33.874 1.00 89.75 508 ASP A CA 1
ATOM 4332 C C . ASP A 1 508 ? -22.161 17.145 32.468 1.00 89.75 508 ASP A C 1
ATOM 4334 O O . ASP A 1 508 ? -22.307 18.160 31.788 1.00 89.75 508 ASP A O 1
ATOM 4338 N N . GLY A 1 509 ? -22.526 15.934 32.024 1.00 86.44 509 GLY A N 1
ATOM 4339 C CA . GLY A 1 509 ? -23.142 15.698 30.714 1.00 86.44 509 GLY A CA 1
ATOM 4340 C C . GLY A 1 509 ? -22.236 16.063 29.530 1.00 86.44 509 GLY A C 1
ATOM 4341 O O . GLY A 1 509 ? -22.723 16.268 28.420 1.00 86.44 509 GLY A O 1
ATOM 4342 N N . ILE A 1 510 ? -20.926 16.192 29.772 1.00 89.75 510 ILE A N 1
ATOM 4343 C CA . ILE A 1 510 ? -19.927 16.615 28.777 1.00 89.75 510 ILE A CA 1
ATOM 4344 C C . ILE A 1 510 ? -19.423 15.418 27.966 1.00 89.75 510 ILE A C 1
ATOM 4346 O O . ILE A 1 510 ? -19.283 15.519 26.749 1.00 89.75 510 ILE A O 1
ATOM 4350 N N . LEU A 1 511 ? -19.143 14.304 28.644 1.00 89.31 511 LEU A N 1
ATOM 4351 C CA . LEU A 1 511 ? -18.744 13.032 28.046 1.00 89.31 511 LEU A CA 1
ATOM 4352 C C . LEU A 1 511 ? -19.738 11.955 28.452 1.00 89.31 511 LEU A C 1
ATOM 4354 O O . LEU A 1 511 ? -20.447 12.083 29.450 1.00 89.31 511 LEU A O 1
ATOM 4358 N N . ASP A 1 512 ? -19.775 10.882 27.677 1.00 87.31 512 ASP A N 1
ATOM 4359 C CA . ASP A 1 512 ? -20.720 9.820 27.944 1.00 87.31 512 ASP A CA 1
ATOM 4360 C C . ASP A 1 512 ? -20.322 8.986 29.164 1.00 87.31 512 ASP A C 1
ATOM 4362 O O . ASP A 1 512 ? -19.226 8.419 29.220 1.00 87.31 512 ASP A O 1
ATOM 4366 N N . ALA A 1 513 ? -21.239 8.850 30.119 1.00 85.75 513 ALA A N 1
ATOM 4367 C CA . ALA A 1 513 ? -20.995 8.080 31.330 1.00 85.75 513 ALA A CA 1
ATOM 4368 C C . ALA A 1 513 ? -20.679 6.602 31.053 1.00 85.75 513 ALA A C 1
ATOM 4370 O O . ALA A 1 513 ? -19.843 6.027 31.749 1.00 85.75 513 ALA A O 1
ATOM 4371 N N . PHE A 1 514 ? -21.283 5.995 30.023 1.00 86.06 514 PHE A N 1
ATOM 4372 C CA . PHE A 1 514 ? -21.016 4.602 29.673 1.00 86.06 514 PHE A CA 1
ATOM 4373 C C . PHE A 1 514 ? -19.620 4.425 29.059 1.00 86.06 514 PHE A C 1
ATOM 4375 O O . PHE A 1 514 ? -18.918 3.471 29.406 1.00 86.06 514 PHE A O 1
ATOM 4382 N N . TYR A 1 515 ? -19.162 5.359 28.216 1.00 86.00 515 TYR A N 1
ATOM 4383 C CA . TYR A 1 515 ? -17.800 5.293 27.667 1.00 86.00 515 TYR A CA 1
ATOM 4384 C C . TYR A 1 515 ? -16.746 5.513 28.745 1.00 86.00 515 TYR A C 1
ATOM 4386 O O . TYR A 1 515 ? -15.787 4.747 28.813 1.00 86.00 515 TYR A O 1
ATOM 4394 N N . ILE A 1 516 ? -16.936 6.499 29.628 1.00 88.00 516 ILE A N 1
ATOM 4395 C CA . ILE A 1 516 ? -16.024 6.702 30.761 1.00 88.00 516 ILE A CA 1
ATOM 4396 C C . ILE A 1 516 ? -16.006 5.460 31.658 1.00 88.00 516 ILE A C 1
ATOM 4398 O O . ILE A 1 516 ? -14.931 5.018 32.059 1.00 88.00 516 ILE A O 1
ATOM 4402 N N . TRP A 1 517 ? -17.163 4.838 31.909 1.00 86.88 517 TRP A N 1
ATOM 4403 C CA . TRP A 1 517 ? -17.238 3.594 32.679 1.00 86.88 517 TRP A CA 1
ATOM 4404 C C . TRP A 1 517 ? -16.471 2.458 32.017 1.00 86.88 517 TRP A C 1
ATOM 4406 O O . TRP A 1 517 ? -15.677 1.791 32.678 1.00 86.88 517 TRP A O 1
ATOM 4416 N N . THR A 1 518 ? -16.634 2.291 30.709 1.00 87.31 518 THR A N 1
ATOM 4417 C CA . THR A 1 518 ? -15.944 1.258 29.935 1.00 87.31 518 THR A CA 1
ATOM 4418 C C . THR A 1 518 ? -14.429 1.471 29.944 1.00 87.31 518 THR A C 1
ATOM 4420 O O . THR A 1 518 ? -13.674 0.539 30.208 1.00 87.31 518 THR A O 1
ATOM 4423 N N . ILE A 1 519 ? -13.963 2.704 29.728 1.00 88.81 519 ILE A N 1
ATOM 4424 C CA . ILE A 1 519 ? -12.534 3.053 29.742 1.00 88.81 519 ILE A CA 1
ATOM 4425 C C . ILE A 1 519 ? -11.933 2.806 31.127 1.00 88.81 519 ILE A C 1
ATOM 4427 O O . ILE A 1 519 ? -10.913 2.125 31.243 1.00 88.81 519 ILE A O 1
ATOM 4431 N N . LYS A 1 520 ? -12.582 3.293 32.190 1.00 86.75 520 LYS A N 1
ATOM 4432 C CA . LYS A 1 520 ? -12.098 3.105 33.564 1.00 86.75 520 LYS A CA 1
ATOM 4433 C C . LYS A 1 520 ? -12.087 1.636 33.969 1.00 86.75 520 LYS A C 1
ATOM 4435 O O . LYS A 1 520 ? -11.164 1.204 34.651 1.00 86.75 520 LYS A O 1
ATOM 4440 N N . SER A 1 521 ? -13.090 0.871 33.543 1.00 82.75 521 SER A N 1
ATOM 4441 C CA . SER A 1 521 ? -13.250 -0.527 33.952 1.00 82.75 521 SER A CA 1
ATOM 4442 C C . SER A 1 521 ? -12.383 -1.494 33.158 1.00 82.75 521 SER A C 1
ATOM 4444 O O . SER A 1 521 ? -11.954 -2.514 33.695 1.00 82.75 521 SER A O 1
ATOM 4446 N N . SER A 1 522 ? -12.123 -1.195 31.887 1.00 85.25 522 SER A N 1
ATOM 4447 C CA . SER A 1 522 ? -11.528 -2.159 30.961 1.00 85.25 522 SER A CA 1
ATOM 4448 C C . SER A 1 522 ? -10.218 -1.708 30.344 1.00 85.25 522 SER A C 1
ATOM 4450 O O . SER A 1 522 ? -9.531 -2.564 29.794 1.00 85.25 522 SER A O 1
ATOM 4452 N N . VAL A 1 523 ? -9.861 -0.424 30.409 1.00 88.00 523 VAL A N 1
ATOM 4453 C CA . VAL A 1 523 ? -8.649 0.116 29.775 1.00 88.00 523 VAL A CA 1
ATOM 4454 C C . VAL A 1 523 ? -7.651 0.622 30.813 1.00 88.00 523 VAL A C 1
ATOM 4456 O O . VAL A 1 523 ? -6.517 0.162 30.806 1.00 88.00 523 VAL A O 1
ATOM 4459 N N . THR A 1 524 ? -8.054 1.519 31.720 1.00 83.69 524 THR A N 1
ATOM 4460 C CA . THR A 1 524 ? -7.095 2.161 32.642 1.00 83.69 524 THR A CA 1
ATOM 4461 C C . THR A 1 524 ? -6.794 1.333 33.888 1.00 83.69 524 THR A C 1
ATOM 4463 O O . THR A 1 524 ? -5.678 1.390 34.387 1.00 83.69 524 THR A O 1
ATOM 4466 N N . ASN A 1 525 ? -7.770 0.566 34.390 1.00 71.25 525 ASN A N 1
ATOM 4467 C CA . ASN A 1 525 ? -7.662 -0.178 35.652 1.00 71.25 525 ASN A CA 1
ATOM 4468 C C . ASN A 1 525 ? -7.824 -1.693 35.445 1.00 71.25 525 ASN A C 1
ATOM 4470 O O . ASN A 1 525 ? -8.413 -2.370 36.285 1.00 71.25 525 ASN A O 1
ATOM 4474 N N . SER A 1 526 ? -7.368 -2.237 34.311 1.00 62.22 526 SER A N 1
ATOM 4475 C CA . SER A 1 526 ? -7.568 -3.661 33.997 1.00 62.22 526 SER A CA 1
ATOM 4476 C C . SER A 1 526 ? -6.881 -4.620 34.976 1.00 62.22 526 SER A C 1
ATOM 4478 O O . SER A 1 526 ? -7.301 -5.772 35.070 1.00 62.22 526 SER A O 1
ATOM 4480 N N . ASP A 1 527 ? -5.854 -4.141 35.685 1.00 57.53 527 ASP A N 1
ATOM 4481 C CA . ASP A 1 527 ? -4.942 -4.963 36.490 1.00 57.53 527 ASP A CA 1
ATOM 4482 C C . ASP A 1 527 ? -5.103 -4.732 38.005 1.00 57.53 527 ASP A C 1
ATOM 4484 O O . ASP A 1 527 ? -4.596 -5.510 38.817 1.00 57.53 527 ASP A O 1
ATOM 4488 N N . GLU A 1 528 ? -5.824 -3.682 38.410 1.00 56.91 528 GLU A N 1
ATOM 4489 C CA . GLU A 1 528 ? -6.152 -3.439 39.813 1.00 56.91 528 GLU A CA 1
ATOM 4490 C C . GLU A 1 528 ? -7.405 -4.228 40.187 1.00 56.91 528 GLU A C 1
ATOM 4492 O O . GLU A 1 528 ? -8.463 -4.090 39.570 1.00 56.91 528 GLU A O 1
ATOM 4497 N N . VAL A 1 529 ? -7.300 -5.059 41.229 1.00 50.97 529 VAL A N 1
ATOM 4498 C CA . VAL A 1 529 ? -8.453 -5.781 41.771 1.00 50.97 529 VAL A CA 1
ATOM 4499 C C . VAL A 1 529 ? -9.518 -4.752 42.151 1.00 50.97 529 VAL A C 1
ATOM 4501 O O . VAL A 1 529 ? -9.327 -3.955 43.068 1.00 50.97 529 VAL A O 1
ATOM 4504 N N . MET A 1 530 ? -10.643 -4.797 41.439 1.00 53.94 530 MET A N 1
ATOM 4505 C CA . MET A 1 530 ? -11.775 -3.860 41.438 1.00 53.94 530 MET A CA 1
ATOM 4506 C C . MET A 1 530 ? -12.516 -3.667 42.782 1.00 53.94 530 MET A C 1
ATOM 4508 O O . MET A 1 530 ? -13.647 -3.185 42.798 1.00 53.94 530 MET A O 1
ATOM 4512 N N . TYR A 1 531 ? -11.904 -3.978 43.931 1.00 50.22 531 TYR A N 1
ATOM 4513 C CA . TYR A 1 531 ? -12.465 -3.770 45.275 1.00 50.22 531 TYR A CA 1
ATOM 4514 C C . TYR A 1 531 ? -13.005 -2.351 45.510 1.00 50.22 531 TYR A C 1
ATOM 4516 O O . TYR A 1 531 ? -13.996 -2.202 46.222 1.00 50.22 531 TYR A O 1
ATOM 4524 N N . CYS A 1 532 ? -12.443 -1.332 44.853 1.00 50.28 532 CYS A N 1
ATOM 4525 C CA . CYS A 1 532 ? -12.888 0.059 44.980 1.00 50.28 532 CYS A CA 1
ATOM 4526 C C . CYS A 1 532 ? -14.197 0.382 44.230 1.00 50.28 532 CYS A C 1
ATOM 4528 O O . CYS A 1 532 ? -14.972 1.198 44.722 1.00 50.28 532 CYS A O 1
ATOM 4530 N N . ILE A 1 533 ? -14.495 -0.265 43.090 1.00 53.31 533 ILE A N 1
ATOM 4531 C CA . ILE A 1 533 ? -15.802 -0.108 42.414 1.00 53.31 533 ILE A CA 1
ATOM 4532 C C . ILE A 1 533 ? -16.901 -0.838 43.195 1.00 53.31 533 ILE A C 1
ATOM 4534 O O . ILE A 1 533 ? -18.058 -0.418 43.175 1.00 53.31 533 ILE A O 1
ATOM 4538 N N . TYR A 1 534 ? -16.539 -1.909 43.906 1.00 54.84 534 TYR A N 1
ATOM 4539 C CA . TYR A 1 534 ? -17.472 -2.718 44.685 1.00 54.84 534 TYR A CA 1
ATOM 4540 C C . TYR A 1 534 ? -17.977 -2.030 45.957 1.00 54.84 534 TYR A C 1
ATOM 4542 O O . TYR A 1 534 ? -19.049 -2.400 46.438 1.00 54.84 534 TYR A O 1
ATOM 4550 N N . GLN A 1 535 ? -17.231 -1.063 46.509 1.00 52.91 535 GLN A N 1
ATOM 4551 C CA . GLN A 1 535 ? -17.452 -0.627 47.886 1.00 52.91 535 GLN A CA 1
ATOM 4552 C C . GLN A 1 535 ? -18.465 0.503 48.137 1.00 52.91 535 GLN A C 1
ATOM 4554 O O . GLN A 1 535 ? -18.896 0.517 49.276 1.00 52.91 535 GLN A O 1
ATOM 4559 N N . ASP A 1 536 ? -18.916 1.359 47.197 1.00 54.72 536 ASP A N 1
ATOM 4560 C CA . ASP A 1 536 ? -19.985 2.352 47.518 1.00 54.72 536 ASP A CA 1
ATOM 4561 C C . ASP A 1 536 ? -20.686 3.088 46.332 1.00 54.72 536 ASP A C 1
ATOM 4563 O O . ASP A 1 536 ? -20.090 3.359 45.284 1.00 54.72 536 ASP A O 1
ATOM 4567 N N . ASP A 1 537 ? -21.959 3.459 46.582 1.00 61.03 537 ASP A N 1
ATOM 4568 C CA . ASP A 1 537 ? -22.780 4.589 46.070 1.00 61.03 537 ASP A CA 1
ATOM 4569 C C . ASP A 1 537 ? -23.076 4.782 44.562 1.00 61.03 537 ASP A C 1
ATOM 4571 O O . ASP A 1 537 ? -23.296 5.906 44.094 1.00 61.03 537 ASP A O 1
ATOM 4575 N N . TYR A 1 538 ? -23.186 3.718 43.766 1.00 64.12 538 TYR A N 1
ATOM 4576 C CA . TYR A 1 538 ? -23.882 3.861 42.477 1.00 64.12 538 TYR A CA 1
ATOM 4577 C C . TYR A 1 538 ? -25.392 3.952 42.695 1.00 64.12 538 TYR A C 1
ATOM 4579 O O . TYR A 1 538 ? -25.989 3.070 43.318 1.00 64.12 538 TYR A O 1
ATOM 4587 N N . ASP A 1 539 ? -26.036 4.962 42.113 1.00 73.88 539 ASP A N 1
ATOM 4588 C CA . ASP A 1 539 ? -27.489 4.962 42.060 1.00 73.88 539 ASP A CA 1
ATOM 4589 C C . ASP A 1 539 ? -27.980 3.802 41.173 1.00 73.88 539 ASP A C 1
ATOM 4591 O O . ASP A 1 539 ? -27.384 3.458 40.145 1.00 73.88 539 ASP A O 1
ATOM 4595 N N . MET A 1 540 ? -29.088 3.181 41.579 1.00 79.00 540 MET A N 1
ATOM 4596 C CA . MET A 1 540 ? -29.649 2.020 40.886 1.00 79.00 540 MET A CA 1
ATOM 4597 C C . MET A 1 540 ? -29.973 2.325 39.412 1.00 79.00 540 MET A C 1
ATOM 4599 O O . MET A 1 540 ? -29.864 1.440 38.564 1.00 79.00 540 MET A O 1
ATOM 4603 N N . ALA A 1 541 ? -30.342 3.566 39.075 1.00 81.19 541 ALA A N 1
ATOM 4604 C CA . ALA A 1 541 ? -30.675 3.924 37.702 1.00 81.19 541 ALA A CA 1
ATOM 4605 C C . ALA A 1 541 ? -29.431 3.951 36.797 1.00 81.19 541 ALA A C 1
ATOM 4607 O O . ALA A 1 541 ? -29.513 3.466 35.669 1.00 81.19 541 ALA A O 1
ATOM 4608 N N . SER A 1 542 ? -28.282 4.429 37.285 1.00 79.44 542 SER A N 1
ATOM 4609 C CA . SER A 1 542 ? -27.006 4.374 36.556 1.00 79.44 542 SER A CA 1
ATOM 4610 C C . SER A 1 542 ? -26.516 2.941 36.354 1.00 79.44 542 SER A C 1
ATOM 4612 O O . SER A 1 542 ? -26.078 2.592 35.259 1.00 79.44 542 SER A O 1
ATOM 4614 N N . GLN A 1 543 ? -26.648 2.075 37.365 1.00 82.75 543 GLN A N 1
ATOM 4615 C CA . GLN A 1 543 ? -26.298 0.652 37.236 1.00 82.75 543 GLN A CA 1
ATOM 4616 C C . GLN A 1 543 ? -27.128 -0.036 36.148 1.00 82.75 543 GLN A C 1
ATOM 4618 O O . GLN A 1 543 ? -26.592 -0.763 35.313 1.00 82.75 543 GLN A O 1
ATOM 4623 N N . ILE A 1 544 ? -28.438 0.219 36.141 1.00 87.06 544 ILE A N 1
ATOM 4624 C CA . ILE A 1 544 ? -29.353 -0.305 35.124 1.00 87.06 544 ILE A CA 1
ATOM 4625 C C . ILE A 1 544 ? -28.996 0.239 33.739 1.00 87.06 544 ILE A C 1
ATOM 4627 O O . ILE A 1 544 ? -28.989 -0.523 32.777 1.00 87.06 544 ILE A O 1
ATOM 4631 N N . ALA A 1 545 ? -28.666 1.529 33.629 1.00 87.12 545 ALA A N 1
ATOM 4632 C CA . ALA A 1 545 ? -28.263 2.131 32.362 1.00 87.12 545 ALA A CA 1
ATOM 4633 C C . ALA A 1 545 ? -26.996 1.473 31.795 1.00 87.12 545 ALA A C 1
ATOM 4635 O O . ALA A 1 545 ? -26.965 1.144 30.612 1.00 87.12 545 ALA A O 1
ATOM 4636 N N . ILE A 1 546 ? -25.992 1.213 32.640 1.00 87.38 546 ILE A N 1
ATOM 4637 C CA . ILE A 1 546 ? -24.777 0.490 32.246 1.00 87.38 546 ILE A CA 1
ATOM 4638 C C . ILE A 1 546 ? -25.128 -0.927 31.782 1.00 87.38 546 ILE A C 1
ATOM 4640 O O . ILE A 1 546 ? -24.693 -1.330 30.712 1.00 87.38 546 ILE A O 1
ATOM 4644 N N . ILE A 1 547 ? -25.946 -1.673 32.533 1.00 89.50 547 ILE A N 1
ATOM 4645 C CA . ILE A 1 547 ? -26.333 -3.047 32.164 1.00 89.50 547 ILE A CA 1
ATOM 4646 C C . ILE A 1 547 ? -27.069 -3.091 30.828 1.00 89.50 547 ILE A C 1
ATOM 4648 O O . ILE A 1 547 ? -26.779 -3.964 30.009 1.00 89.50 547 ILE A O 1
ATOM 4652 N N . ASN A 1 548 ? -27.995 -2.158 30.602 1.00 90.69 548 ASN A N 1
ATOM 4653 C CA . ASN A 1 548 ? -28.720 -2.066 29.340 1.00 90.69 548 ASN A CA 1
ATOM 4654 C C . ASN A 1 548 ? -27.746 -1.905 28.167 1.00 90.69 548 ASN A C 1
ATOM 4656 O O . ASN A 1 548 ? -27.894 -2.602 27.167 1.00 90.69 548 ASN A O 1
ATOM 4660 N N . GLU A 1 549 ? -26.727 -1.051 28.300 1.00 88.69 549 GLU A N 1
ATOM 4661 C CA . GLU A 1 549 ? -25.725 -0.883 27.243 1.00 88.69 549 GLU A CA 1
ATOM 4662 C C . GLU A 1 549 ? -24.788 -2.089 27.129 1.00 88.69 549 GLU A C 1
ATOM 4664 O O . GLU A 1 549 ? -24.660 -2.637 26.041 1.00 88.69 549 GLU A O 1
ATOM 4669 N N . VAL A 1 550 ? -24.214 -2.599 28.228 1.00 90.25 550 VAL A N 1
ATOM 4670 C CA . VAL A 1 550 ? -23.346 -3.797 28.207 1.00 90.25 550 VAL A CA 1
ATOM 4671 C C . VAL A 1 550 ? -24.040 -4.989 27.540 1.00 90.25 550 VAL A C 1
ATOM 4673 O O . VAL A 1 550 ? -23.395 -5.757 26.835 1.00 90.25 550 VAL A O 1
ATOM 4676 N N . SER A 1 551 ? -25.360 -5.134 27.705 1.00 90.00 551 SER A N 1
ATOM 4677 C CA . SER A 1 551 ? -26.127 -6.223 27.086 1.00 90.00 551 SER A CA 1
ATOM 4678 C C . SER A 1 551 ? -26.061 -6.253 25.551 1.00 90.00 551 SER A C 1
ATOM 4680 O O . SER A 1 551 ? -26.316 -7.298 24.946 1.00 90.00 551 SER A O 1
ATOM 4682 N N . LYS A 1 552 ? -25.692 -5.132 24.924 1.00 88.00 552 LYS A N 1
ATOM 4683 C CA . LYS A 1 552 ? -25.584 -4.964 23.471 1.00 88.00 552 LYS A CA 1
ATOM 4684 C C . LYS A 1 552 ? -24.168 -5.215 22.937 1.00 88.00 552 LYS A C 1
ATOM 4686 O O . LYS A 1 552 ? -23.994 -5.228 21.726 1.00 88.00 552 LYS A O 1
ATOM 4691 N N . HIS A 1 553 ? -23.185 -5.430 23.816 1.00 86.94 553 HIS A N 1
ATOM 4692 C CA . HIS A 1 553 ? -21.760 -5.454 23.481 1.00 86.94 553 HIS A CA 1
ATOM 4693 C C . HIS A 1 553 ? -21.090 -6.769 23.905 1.00 86.94 553 HIS A C 1
ATOM 4695 O O . HIS A 1 553 ? -20.725 -6.947 25.070 1.00 86.94 553 HIS A O 1
ATOM 4701 N N . ASP A 1 554 ? -20.896 -7.685 22.954 1.00 86.31 554 ASP A N 1
ATOM 4702 C CA . ASP A 1 554 ? -20.287 -9.003 23.201 1.00 86.31 554 ASP A CA 1
ATOM 4703 C C . ASP A 1 554 ? -18.829 -8.870 23.672 1.00 86.31 554 ASP A C 1
ATOM 4705 O O . ASP A 1 554 ? -18.401 -9.515 24.629 1.00 86.31 554 ASP A O 1
ATOM 4709 N N . GLU A 1 555 ? -18.083 -7.955 23.062 1.00 86.12 555 GLU A N 1
ATOM 4710 C CA . GLU A 1 555 ? -16.670 -7.694 23.334 1.00 86.12 555 GLU A CA 1
ATOM 4711 C C . GLU A 1 555 ? -16.397 -7.184 24.755 1.00 86.12 555 GLU A C 1
ATOM 4713 O O . GLU A 1 555 ? -15.316 -7.387 25.314 1.00 86.12 555 GLU A O 1
ATOM 4718 N N . LEU A 1 556 ? -17.391 -6.549 25.380 1.00 88.06 556 LEU A N 1
ATOM 4719 C CA . LEU A 1 556 ? -17.298 -6.113 26.769 1.00 88.06 556 LEU A CA 1
ATOM 4720 C C . LEU A 1 556 ? -17.499 -7.278 27.746 1.00 88.06 556 LEU A C 1
ATOM 4722 O O . LEU A 1 556 ? -16.912 -7.271 28.826 1.00 88.06 556 LEU A O 1
ATOM 4726 N N . LEU A 1 557 ? -18.270 -8.302 27.373 1.00 87.81 557 LEU A N 1
ATOM 4727 C CA . LEU A 1 557 ? -18.513 -9.494 28.199 1.00 87.81 557 LEU A CA 1
ATOM 4728 C C . LEU A 1 557 ? -17.310 -10.453 28.225 1.00 87.81 557 LEU A C 1
ATOM 4730 O O . LEU A 1 557 ? -17.133 -11.236 29.169 1.00 87.81 557 LEU A O 1
ATOM 4734 N N . GLU A 1 558 ? -16.430 -10.352 27.230 1.00 85.81 558 GLU A N 1
ATOM 4735 C CA . GLU A 1 558 ? -15.130 -11.026 27.219 1.00 85.81 558 GLU A CA 1
ATOM 4736 C C . GLU A 1 558 ? -14.140 -10.396 28.215 1.00 85.81 558 GLU A C 1
ATOM 4738 O O . GLU A 1 558 ? -13.248 -11.082 28.721 1.00 85.81 558 GLU A O 1
ATOM 4743 N N . CYS A 1 559 ? -14.323 -9.123 28.583 1.00 86.06 559 CYS A N 1
ATOM 4744 C CA . CYS A 1 559 ? -13.448 -8.441 29.533 1.00 86.06 559 CYS A CA 1
ATOM 4745 C C . CYS A 1 559 ? -13.623 -8.993 30.955 1.00 86.06 559 CYS A C 1
ATOM 4747 O O . CYS A 1 559 ? -14.694 -8.904 31.554 1.00 86.06 559 CYS A O 1
ATOM 4749 N N . GLN A 1 560 ? -12.535 -9.512 31.532 1.00 83.75 560 GLN A N 1
ATOM 4750 C CA . GLN A 1 560 ? -12.545 -10.113 32.868 1.00 83.75 560 GLN A CA 1
ATOM 4751 C C . GLN A 1 560 ? -13.018 -9.142 33.963 1.00 83.75 560 GLN A C 1
ATOM 4753 O O . GLN A 1 560 ? -13.836 -9.521 34.795 1.00 83.75 560 GLN A O 1
ATOM 4758 N N . THR A 1 561 ? -12.581 -7.883 33.928 1.00 82.31 561 THR A N 1
ATOM 4759 C CA . THR A 1 561 ? -12.981 -6.863 34.911 1.00 82.31 561 THR A CA 1
ATOM 4760 C C . THR A 1 561 ? -14.473 -6.531 34.848 1.00 82.31 561 THR A C 1
ATOM 4762 O O . THR A 1 561 ? -15.132 -6.443 35.882 1.00 82.31 561 THR A O 1
ATOM 4765 N N . ILE A 1 562 ? -15.044 -6.416 33.643 1.00 85.88 562 ILE A N 1
ATOM 4766 C CA . ILE A 1 562 ? -16.493 -6.234 33.451 1.00 85.88 562 ILE A CA 1
ATOM 4767 C C . ILE A 1 562 ? -17.255 -7.467 33.933 1.00 85.88 562 ILE A C 1
ATOM 4769 O O . ILE A 1 562 ? -18.285 -7.342 34.593 1.00 85.88 562 ILE A O 1
ATOM 4773 N N . ALA A 1 563 ? -16.756 -8.664 33.634 1.00 84.81 563 ALA A N 1
ATOM 4774 C CA . ALA A 1 563 ? -17.384 -9.901 34.069 1.00 84.81 563 ALA A CA 1
ATOM 4775 C C . ALA A 1 563 ? -17.435 -10.031 35.597 1.00 84.81 563 ALA A C 1
ATOM 4777 O O . ALA A 1 563 ? -18.471 -10.408 36.144 1.00 84.81 563 ALA A O 1
ATOM 4778 N N . GLU A 1 564 ? -16.349 -9.695 36.290 1.00 82.06 564 GLU A N 1
ATOM 4779 C CA . GLU A 1 564 ? -16.313 -9.653 37.754 1.00 82.06 564 GLU A CA 1
ATOM 4780 C C . GLU A 1 564 ? -17.294 -8.612 38.302 1.00 82.06 564 GLU A C 1
ATOM 4782 O O . GLU A 1 564 ? -18.044 -8.910 39.238 1.00 82.06 564 GLU A O 1
ATOM 4787 N N . TRP A 1 565 ? -17.379 -7.445 37.650 1.00 83.50 565 TRP A N 1
ATOM 4788 C CA . TRP A 1 565 ? -18.355 -6.419 37.999 1.00 83.50 565 TRP A CA 1
ATOM 4789 C C . TRP A 1 565 ? -19.794 -6.916 37.895 1.00 83.50 565 TRP A C 1
ATOM 4791 O O . TRP A 1 565 ? -20.572 -6.807 38.844 1.00 83.50 565 TRP A O 1
ATOM 4801 N N . LEU A 1 566 ? -20.133 -7.546 36.773 1.00 86.69 566 LEU A N 1
ATOM 4802 C CA . LEU A 1 566 ? -21.448 -8.135 36.549 1.00 86.69 566 LEU A CA 1
ATOM 4803 C C . LEU A 1 566 ? -21.771 -9.213 37.590 1.00 86.69 566 LEU A C 1
ATOM 4805 O O . LEU A 1 566 ? -22.888 -9.245 38.101 1.00 86.69 566 LEU A O 1
ATOM 4809 N N . GLN A 1 567 ? -20.814 -10.075 37.946 1.00 84.31 567 GLN A N 1
ATOM 4810 C CA . GLN A 1 567 ? -21.026 -11.096 38.978 1.00 84.31 567 GLN A CA 1
ATOM 4811 C C . GLN A 1 567 ? -21.307 -10.469 40.345 1.00 84.31 567 GLN A C 1
ATOM 4813 O O . GLN A 1 567 ? -22.263 -10.862 41.015 1.00 84.31 567 GLN A O 1
ATOM 4818 N N . TYR A 1 568 ? -20.540 -9.455 40.744 1.00 81.81 568 TYR A N 1
ATOM 4819 C CA . TYR A 1 568 ? -20.813 -8.719 41.977 1.00 81.81 568 TYR A CA 1
ATOM 4820 C C . TYR A 1 568 ? -22.227 -8.131 41.981 1.00 81.81 568 TYR A C 1
ATOM 4822 O O . TYR A 1 568 ? -22.988 -8.342 42.928 1.00 81.81 568 TYR A O 1
ATOM 4830 N N . MET A 1 569 ? -22.607 -7.460 40.891 1.00 81.81 569 MET A N 1
ATOM 4831 C CA . MET A 1 569 ? -23.923 -6.846 40.733 1.00 81.81 569 MET A CA 1
ATOM 4832 C C . MET A 1 569 ? -25.061 -7.865 40.832 1.00 81.81 569 MET A C 1
ATOM 4834 O O . MET A 1 569 ? -26.036 -7.619 41.550 1.00 81.81 569 MET A O 1
ATOM 4838 N N . LYS A 1 570 ? -24.925 -9.027 40.176 1.00 85.75 570 LYS A N 1
ATOM 4839 C CA . LYS A 1 570 ? -25.891 -10.135 40.266 1.00 85.75 570 LYS A CA 1
ATOM 4840 C C . LYS A 1 570 ? -26.153 -10.518 41.721 1.00 85.75 570 LYS A C 1
ATOM 4842 O O . LYS A 1 570 ? -27.303 -10.529 42.153 1.00 85.75 570 LYS A O 1
ATOM 4847 N N . TYR A 1 571 ? -25.101 -10.789 42.495 1.00 82.00 571 TYR A N 1
ATOM 4848 C CA . TYR A 1 571 ? -25.246 -11.332 43.850 1.00 82.00 571 TYR A CA 1
ATOM 4849 C C . TYR A 1 571 ? -25.556 -10.290 44.924 1.00 82.00 571 TYR A C 1
ATOM 4851 O O . TYR A 1 571 ? -26.272 -10.599 45.876 1.00 82.00 571 TYR A O 1
ATOM 4859 N N . LYS A 1 572 ? -25.007 -9.078 44.820 1.00 79.00 572 LYS A N 1
ATOM 4860 C CA . LYS A 1 572 ? -25.146 -8.053 45.864 1.00 79.00 572 LYS A CA 1
ATOM 4861 C C . LYS A 1 572 ? -26.325 -7.122 45.637 1.00 79.00 572 LYS A C 1
ATOM 4863 O O . LYS A 1 572 ? -26.979 -6.754 46.608 1.00 79.00 572 LYS A O 1
ATOM 4868 N N . THR A 1 573 ? -26.613 -6.776 44.385 1.00 80.38 573 THR A N 1
ATOM 4869 C CA . THR A 1 573 ? -27.622 -5.763 44.059 1.00 80.38 573 THR A CA 1
ATOM 4870 C C . THR A 1 573 ? -28.935 -6.392 43.616 1.00 80.38 573 THR A C 1
ATOM 4872 O O . THR A 1 573 ? -29.986 -6.053 44.158 1.00 80.38 573 THR A O 1
ATOM 4875 N N . PHE A 1 574 ? -28.894 -7.305 42.640 1.00 84.19 574 PHE A N 1
ATOM 4876 C CA . PHE A 1 574 ? -30.105 -7.812 41.984 1.00 84.19 574 PHE A CA 1
ATOM 4877 C C . PHE A 1 574 ? -30.716 -9.040 42.662 1.00 84.19 574 PHE A C 1
ATOM 4879 O O . PHE A 1 574 ? -31.939 -9.157 42.692 1.00 84.19 574 PHE A O 1
ATOM 4886 N N . ALA A 1 575 ? -29.910 -9.921 43.263 1.00 80.25 575 ALA A N 1
ATOM 4887 C CA . ALA A 1 575 ? -30.415 -11.112 43.953 1.00 80.25 575 ALA A CA 1
ATOM 4888 C C . ALA A 1 575 ? -31.371 -10.786 45.117 1.00 80.25 575 ALA A C 1
ATOM 4890 O O . ALA A 1 575 ? -32.267 -11.573 45.413 1.00 80.25 575 ALA A O 1
ATOM 4891 N N . GLY A 1 576 ? -31.195 -9.629 45.766 1.00 77.69 576 GLY A N 1
ATOM 4892 C CA . GLY A 1 576 ? -32.041 -9.164 46.869 1.00 77.69 576 GLY A CA 1
ATOM 4893 C C . GLY A 1 576 ? -33.258 -8.331 46.452 1.00 77.69 576 GLY A C 1
ATOM 4894 O O . GLY A 1 576 ? -34.018 -7.914 47.325 1.00 77.69 576 GLY A O 1
ATOM 4895 N N . GLN A 1 577 ? -33.451 -8.055 45.156 1.00 83.81 577 GLN A N 1
ATOM 4896 C CA . GLN A 1 577 ? -34.570 -7.229 44.692 1.00 83.81 577 GLN A CA 1
ATOM 4897 C C . GLN A 1 577 ? -35.901 -7.963 44.846 1.00 83.81 577 GLN A C 1
ATOM 4899 O O . GLN A 1 577 ? -36.026 -9.141 44.515 1.00 83.81 577 GLN A O 1
ATOM 4904 N N . THR A 1 578 ? -36.917 -7.242 45.316 1.00 86.44 578 THR A N 1
ATOM 4905 C CA . THR A 1 578 ? -38.286 -7.758 45.478 1.00 86.44 578 THR A CA 1
ATOM 4906 C C . THR A 1 578 ? -39.227 -7.308 44.362 1.00 86.44 578 THR A C 1
ATOM 4908 O O . THR A 1 578 ? -40.321 -7.857 44.231 1.00 86.44 578 THR A O 1
ATOM 4911 N N . SER A 1 579 ? -38.805 -6.348 43.536 1.00 89.50 579 SER A N 1
ATOM 4912 C CA . SER A 1 579 ? -39.550 -5.820 42.394 1.00 89.50 579 SER A CA 1
ATOM 4913 C C . SER A 1 579 ? -38.665 -5.714 41.151 1.00 89.50 579 SER A C 1
ATOM 4915 O O . SER A 1 579 ? -37.436 -5.702 41.230 1.00 89.50 579 SER A O 1
ATOM 4917 N N . PHE A 1 580 ? -39.303 -5.676 39.980 1.00 89.50 580 PHE A N 1
ATOM 4918 C CA . PHE A 1 580 ? -38.596 -5.528 38.713 1.00 89.50 580 PHE A CA 1
ATOM 4919 C C . PHE A 1 580 ? -38.156 -4.068 38.517 1.00 89.50 580 PHE A C 1
ATOM 4921 O O . PHE A 1 580 ? -38.986 -3.169 38.686 1.00 89.50 580 PHE A O 1
ATOM 4928 N N . PRO A 1 581 ? -36.893 -3.800 38.140 1.00 89.75 581 PRO A N 1
ATOM 4929 C CA . PRO A 1 581 ? -36.419 -2.431 37.999 1.00 89.75 581 PRO A CA 1
ATOM 4930 C C . PRO A 1 581 ? -37.052 -1.707 36.802 1.00 89.75 581 PRO A C 1
ATOM 4932 O O . PRO A 1 581 ? -36.983 -2.175 35.669 1.00 89.75 581 PRO A O 1
ATOM 4935 N N . GLU A 1 582 ? -37.629 -0.527 37.039 1.00 84.06 582 GLU A N 1
ATOM 4936 C CA . GLU A 1 582 ? -38.493 0.178 36.076 1.00 84.06 582 GLU A CA 1
ATOM 4937 C C . GLU A 1 582 ? -37.809 0.534 34.742 1.00 84.06 582 GLU A C 1
ATOM 4939 O O . GLU A 1 582 ? -38.442 0.486 33.690 1.00 84.06 582 GLU A O 1
ATOM 4944 N N . LYS A 1 583 ? -36.512 0.871 34.771 1.00 89.88 583 LYS A N 1
ATOM 4945 C CA . LYS A 1 583 ? -35.733 1.281 33.585 1.00 89.88 583 LYS A CA 1
ATOM 4946 C C . LYS A 1 583 ? -34.932 0.144 32.939 1.00 89.88 583 LYS A C 1
ATOM 4948 O O . LYS A 1 583 ? -34.174 0.398 32.003 1.00 89.88 583 LYS A O 1
ATOM 4953 N N . LEU A 1 584 ? -35.035 -1.082 33.454 1.00 91.19 584 LEU A N 1
ATOM 4954 C CA . LEU A 1 584 ? -34.302 -2.215 32.897 1.00 91.19 584 LEU A CA 1
ATOM 4955 C C . LEU A 1 584 ? -34.929 -2.621 31.565 1.00 91.19 584 LEU A C 1
ATOM 4957 O O . LEU A 1 584 ? -36.131 -2.874 31.480 1.00 91.19 584 LEU A O 1
ATOM 4961 N N . GLU A 1 585 ? -34.106 -2.691 30.525 1.00 90.75 585 GLU A N 1
ATOM 4962 C CA . GLU A 1 585 ? -34.559 -3.120 29.213 1.00 90.75 585 GLU A CA 1
ATOM 4963 C C . GLU A 1 585 ? -34.947 -4.604 29.253 1.00 90.75 585 GLU A C 1
ATOM 4965 O O . GLU A 1 585 ? -34.220 -5.451 29.776 1.00 90.75 585 GLU A O 1
ATOM 4970 N N . ILE A 1 586 ? -36.110 -4.936 28.687 1.00 90.50 586 ILE A N 1
ATOM 4971 C CA . ILE A 1 586 ? -36.592 -6.318 28.632 1.00 90.50 586 ILE A CA 1
ATOM 4972 C C . ILE A 1 586 ? -35.905 -7.023 27.457 1.00 90.50 586 ILE A C 1
ATOM 4974 O O . ILE A 1 586 ? -36.465 -7.151 26.367 1.00 90.50 586 ILE A O 1
ATOM 4978 N N . SER A 1 587 ? -34.669 -7.459 27.687 1.00 92.62 587 SER A N 1
ATOM 4979 C CA . SER A 1 587 ? -33.884 -8.311 26.792 1.00 92.62 587 SER A CA 1
ATOM 4980 C C . SER A 1 587 ? -33.449 -9.585 27.531 1.00 92.62 587 SER A C 1
ATOM 4982 O O . SER A 1 587 ? -33.290 -9.574 28.754 1.00 92.62 587 SER A O 1
ATOM 4984 N N . LEU A 1 588 ? -33.249 -10.701 26.814 1.00 93.25 588 LEU A N 1
ATOM 4985 C CA . LEU A 1 588 ? -32.766 -11.941 27.442 1.00 93.25 588 LEU A CA 1
ATOM 4986 C C . LEU A 1 588 ? -31.422 -11.702 28.142 1.00 93.25 588 LEU A C 1
ATOM 4988 O O . LEU A 1 588 ? -31.234 -12.119 29.282 1.00 93.25 588 LEU A O 1
ATOM 4992 N N . ARG A 1 589 ? -30.524 -10.966 27.483 1.00 93.31 589 ARG A N 1
ATOM 4993 C CA . ARG A 1 589 ? -29.210 -10.615 28.016 1.00 93.31 589 ARG A CA 1
ATOM 4994 C C . ARG A 1 589 ? -29.317 -9.759 29.274 1.00 93.31 589 ARG A C 1
ATOM 4996 O O . ARG A 1 589 ? -28.700 -10.118 30.264 1.00 93.31 589 ARG A O 1
ATOM 5003 N N . CYS A 1 590 ? -30.162 -8.727 29.325 1.00 93.50 590 CYS A N 1
ATOM 5004 C CA . CYS A 1 590 ? -30.376 -7.951 30.557 1.00 93.50 590 CYS A CA 1
ATOM 5005 C C . CYS A 1 590 ? -30.843 -8.831 31.729 1.00 93.50 590 CYS A C 1
ATOM 5007 O O . CYS A 1 590 ? -30.349 -8.689 32.850 1.00 93.50 590 CYS A O 1
ATOM 5009 N N . LEU A 1 591 ? -31.748 -9.786 31.490 1.00 92.88 591 LEU A N 1
ATOM 5010 C CA . LEU A 1 591 ? -32.203 -10.722 32.529 1.00 92.88 591 LEU A CA 1
ATOM 5011 C C . LEU A 1 591 ? -31.088 -11.688 32.977 1.00 92.88 591 LEU A C 1
ATOM 5013 O O . LEU A 1 591 ? -30.967 -11.998 34.165 1.00 92.88 591 LEU A O 1
ATOM 5017 N N . LEU A 1 592 ? -30.249 -12.149 32.047 1.00 93.19 592 LEU A N 1
ATOM 5018 C CA . LEU A 1 592 ? -29.087 -12.994 32.343 1.00 93.19 592 LEU A CA 1
ATOM 5019 C C . LEU A 1 592 ? -27.987 -12.231 33.093 1.00 93.19 592 LEU A C 1
ATOM 5021 O O . LEU A 1 592 ? -27.419 -12.757 34.051 1.00 93.19 592 LEU A O 1
ATOM 5025 N N . LEU A 1 593 ? -27.708 -10.990 32.692 1.00 92.25 593 LEU A N 1
ATOM 5026 C CA . LEU A 1 593 ? -26.704 -10.108 33.287 1.00 92.25 593 LEU A CA 1
ATOM 5027 C C . LEU A 1 593 ? -27.103 -9.612 34.678 1.00 92.25 593 LEU A C 1
ATOM 5029 O O . LEU A 1 593 ? -26.233 -9.468 35.527 1.00 92.25 593 LEU A O 1
ATOM 5033 N N . THR A 1 594 ? -28.393 -9.405 34.943 1.00 90.75 594 THR A N 1
ATOM 5034 C CA . THR A 1 594 ? -28.886 -9.067 36.291 1.00 90.75 594 THR A CA 1
ATOM 5035 C C . THR A 1 594 ? -29.056 -10.295 37.179 1.00 90.75 594 THR A C 1
ATOM 5037 O O . THR A 1 594 ? -28.936 -10.185 38.394 1.00 90.75 594 THR A O 1
ATOM 5040 N N . GLY A 1 595 ? -29.323 -11.473 36.607 1.00 89.56 595 GLY A N 1
ATOM 5041 C CA . GLY A 1 595 ? -29.517 -12.700 37.384 1.00 89.56 595 GLY A CA 1
ATOM 5042 C C . GLY A 1 595 ? -30.710 -12.633 38.346 1.00 89.56 595 GLY A C 1
ATOM 5043 O O . GLY A 1 595 ? -30.683 -13.292 39.383 1.00 89.56 595 GLY A O 1
ATOM 5044 N N . MET A 1 596 ? -31.727 -11.823 38.028 1.00 89.44 596 MET A N 1
ATOM 5045 C CA . MET A 1 596 ? -32.892 -11.611 38.891 1.00 89.44 596 MET A CA 1
ATOM 5046 C C . MET A 1 596 ? -33.620 -12.909 39.249 1.00 89.44 596 MET A C 1
ATOM 5048 O O . MET A 1 596 ? -33.742 -13.836 38.449 1.00 89.44 596 MET A O 1
ATOM 5052 N N . HIS A 1 597 ? -34.193 -12.942 40.450 1.00 91.38 597 HIS A N 1
ATOM 5053 C CA . HIS A 1 597 ? -34.965 -14.092 40.896 1.00 91.38 597 HIS A CA 1
ATOM 5054 C C . HIS A 1 597 ? -36.201 -14.306 40.005 1.00 91.38 597 HIS A C 1
ATOM 5056 O O . HIS A 1 597 ? -37.011 -13.395 39.805 1.00 91.38 597 HIS A O 1
ATOM 5062 N N . VAL A 1 598 ? -36.396 -15.532 39.513 1.00 91.81 598 VAL A N 1
ATOM 5063 C CA . VAL A 1 598 ? -37.450 -15.865 38.536 1.00 91.81 598 VAL A CA 1
ATOM 5064 C C . VAL A 1 598 ? -38.865 -15.490 39.005 1.00 91.81 598 VAL A C 1
ATOM 5066 O O . VAL A 1 598 ? -39.697 -15.078 38.200 1.00 91.81 598 VAL A O 1
ATOM 5069 N N . LEU A 1 599 ? -39.147 -15.543 40.313 1.00 92.38 599 LEU A N 1
ATOM 5070 C CA . LEU A 1 599 ? -40.450 -15.126 40.858 1.00 92.38 599 LEU A CA 1
ATOM 5071 C C . LEU A 1 599 ? -40.724 -13.620 40.711 1.00 92.38 599 LEU A C 1
ATOM 5073 O O . LEU A 1 599 ? -41.877 -13.247 40.504 1.00 92.38 599 LEU A O 1
ATOM 5077 N N . VAL A 1 600 ? -39.693 -12.770 40.779 1.00 92.31 600 VAL A N 1
ATOM 5078 C CA . VAL A 1 600 ? -39.824 -11.317 40.558 1.00 92.31 600 VAL A CA 1
ATOM 5079 C C . VAL A 1 600 ? -40.173 -11.051 39.095 1.00 92.31 600 VAL A C 1
ATOM 5081 O O . VAL A 1 600 ? -41.084 -10.281 38.799 1.00 92.31 600 VAL A O 1
ATOM 5084 N N . VAL A 1 601 ? -39.508 -11.765 38.181 1.00 91.50 601 VAL A N 1
ATOM 5085 C CA . VAL A 1 601 ? -39.777 -11.693 36.738 1.00 91.50 601 VAL A CA 1
ATOM 5086 C C . VAL A 1 601 ? -41.205 -12.148 36.419 1.00 91.50 601 VAL A C 1
ATOM 5088 O O . VAL A 1 601 ? -41.912 -11.463 35.685 1.00 91.50 601 VAL A O 1
ATOM 5091 N N . ILE A 1 602 ? -41.672 -13.251 37.017 1.00 91.81 602 ILE A N 1
ATOM 5092 C CA . ILE A 1 602 ? -43.051 -13.742 36.847 1.00 91.81 602 ILE A CA 1
ATOM 5093 C C . ILE A 1 602 ? -44.077 -12.729 37.373 1.00 91.81 602 ILE A C 1
ATOM 5095 O O . ILE A 1 602 ? -45.096 -12.500 36.719 1.00 91.81 602 ILE A O 1
ATOM 5099 N N . ALA A 1 603 ? -43.834 -12.127 38.542 1.00 91.31 603 ALA A N 1
ATOM 5100 C CA . ALA A 1 603 ? -44.734 -11.126 39.112 1.00 91.31 603 ALA A CA 1
ATOM 5101 C C . ALA A 1 603 ? -44.876 -9.909 38.184 1.00 91.31 603 ALA A C 1
ATOM 5103 O O . ALA A 1 603 ? -45.995 -9.511 37.860 1.00 91.31 603 ALA A O 1
ATOM 5104 N N . PHE A 1 604 ? -43.757 -9.391 37.676 1.00 91.25 604 PHE A N 1
ATOM 5105 C CA . PHE A 1 604 ? -43.746 -8.262 36.746 1.00 91.25 604 PHE A CA 1
ATOM 5106 C C . PHE A 1 604 ? -44.384 -8.586 35.393 1.00 91.25 604 PHE A C 1
ATOM 5108 O O . PHE A 1 604 ? -45.170 -7.804 34.863 1.00 91.25 604 PHE A O 1
ATOM 5115 N N . MET A 1 605 ? -44.098 -9.766 34.844 1.00 90.50 605 MET A N 1
ATOM 5116 C CA . MET A 1 605 ? -44.705 -10.251 33.605 1.00 90.50 605 MET A CA 1
ATOM 5117 C C . MET A 1 605 ? -46.240 -10.287 33.700 1.00 90.50 605 MET A C 1
ATOM 5119 O O . MET A 1 605 ? -46.925 -9.891 32.754 1.00 90.50 605 MET A O 1
ATOM 5123 N N . ARG A 1 606 ? -46.783 -10.730 34.844 1.00 89.44 606 ARG A N 1
ATOM 5124 C CA . ARG A 1 606 ? -48.231 -10.728 35.116 1.00 89.44 606 ARG A CA 1
ATOM 5125 C C . ARG A 1 606 ? -48.787 -9.310 35.234 1.00 89.44 606 ARG A C 1
ATOM 5127 O O . ARG A 1 606 ? -49.846 -9.031 34.683 1.00 89.44 606 ARG A O 1
ATOM 5134 N N . GLU A 1 607 ? -48.065 -8.411 35.902 1.00 88.75 607 GLU A N 1
ATOM 5135 C CA . GLU A 1 607 ? -48.450 -7.001 36.041 1.00 88.75 607 GLU A CA 1
ATOM 5136 C C . GLU A 1 607 ? -48.500 -6.275 34.683 1.00 88.75 607 GLU A C 1
ATOM 5138 O O . GLU A 1 607 ? -49.443 -5.540 34.395 1.00 88.75 607 GLU A O 1
ATOM 5143 N N . LYS A 1 608 ? -47.521 -6.519 33.803 1.00 85.44 608 LYS A N 1
ATOM 5144 C CA . LYS A 1 608 ? -47.411 -5.885 32.476 1.00 85.44 608 LYS A CA 1
ATOM 5145 C C . LYS A 1 608 ? -48.175 -6.610 31.366 1.00 85.44 608 LYS A C 1
ATOM 5147 O O . LYS A 1 608 ? -47.863 -6.421 30.192 1.00 85.44 608 LYS A O 1
ATOM 5152 N N . SER A 1 609 ? -49.179 -7.420 31.712 1.00 79.94 609 SER A N 1
ATOM 5153 C CA . SER A 1 609 ? -50.055 -8.101 30.744 1.00 79.94 609 SER A CA 1
ATOM 5154 C C . SER A 1 609 ? -49.289 -8.883 29.663 1.00 79.94 609 SER A C 1
ATOM 5156 O O . SER A 1 609 ? -49.658 -8.852 28.491 1.00 79.94 609 SER A O 1
ATOM 5158 N N . TYR A 1 610 ? -48.215 -9.582 30.051 1.00 77.94 610 TYR A N 1
ATOM 5159 C CA . TYR A 1 610 ? -47.432 -10.455 29.165 1.00 77.94 610 TYR A CA 1
ATOM 5160 C C . TYR A 1 610 ? -46.686 -9.746 28.015 1.00 77.94 610 TYR A C 1
ATOM 5162 O O . TYR A 1 610 ? -46.384 -10.354 26.985 1.00 77.94 610 TYR A O 1
ATOM 5170 N N . LEU A 1 611 ? -46.330 -8.469 28.190 1.00 76.12 611 LEU A N 1
ATOM 5171 C CA . LEU A 1 611 ? -45.401 -7.762 27.300 1.00 76.12 611 LEU A CA 1
ATOM 5172 C C . LEU A 1 611 ? -44.078 -8.548 27.156 1.00 76.12 611 LEU A C 1
ATOM 5174 O O . LEU A 1 611 ? -43.516 -8.958 28.163 1.00 76.12 611 LEU A O 1
ATOM 5178 N N . ARG A 1 612 ? -43.566 -8.751 25.927 1.00 82.25 612 ARG A N 1
ATOM 5179 C CA . ARG A 1 612 ? -42.329 -9.532 25.644 1.00 82.25 612 ARG A CA 1
ATOM 5180 C C . ARG A 1 612 ? -42.335 -10.950 26.249 1.00 82.25 612 ARG A C 1
ATOM 5182 O O . ARG A 1 612 ? -41.318 -11.442 26.741 1.00 82.25 612 ARG A O 1
ATOM 5189 N N . ALA A 1 613 ? -43.495 -11.615 26.215 1.00 83.88 613 ALA A N 1
ATOM 5190 C CA . ALA A 1 613 ? -43.665 -12.986 26.704 1.00 83.88 613 ALA A CA 1
ATOM 5191 C C . ALA A 1 613 ? -42.683 -13.992 26.079 1.00 83.88 613 ALA A C 1
ATOM 5193 O O . ALA A 1 613 ? -42.312 -14.960 26.736 1.00 83.88 613 ALA A O 1
ATOM 5194 N N . ASP A 1 614 ? -42.232 -13.753 24.846 1.00 89.25 614 ASP A N 1
ATOM 5195 C CA . ASP A 1 614 ? -41.196 -14.547 24.193 1.00 89.25 614 ASP A CA 1
ATOM 5196 C C . ASP A 1 614 ? -39.909 -14.577 25.029 1.00 89.25 614 ASP A C 1
ATOM 5198 O O . ASP A 1 614 ? -39.410 -15.654 25.332 1.00 89.25 614 ASP A O 1
ATOM 5202 N N . ILE A 1 615 ? -39.424 -13.423 25.497 1.00 92.38 615 ILE A N 1
ATOM 5203 C CA . ILE A 1 615 ? -38.195 -13.308 26.300 1.00 92.38 615 ILE A CA 1
ATOM 5204 C C . ILE A 1 615 ? -38.370 -13.894 27.691 1.00 92.38 615 ILE A C 1
ATOM 5206 O O . ILE A 1 615 ? -37.511 -14.648 28.158 1.00 92.38 615 ILE A O 1
ATOM 5210 N N . PHE A 1 616 ? -39.480 -13.564 28.351 1.00 93.12 616 PHE A N 1
ATOM 5211 C CA . PHE A 1 616 ? -39.761 -14.092 29.680 1.00 93.12 616 PHE A CA 1
ATOM 5212 C C . PHE A 1 616 ? -39.893 -15.613 29.661 1.00 93.12 616 PHE A C 1
ATOM 5214 O O . PHE A 1 616 ? -39.371 -16.265 30.559 1.00 93.12 616 PHE A O 1
ATOM 5221 N N . GLY A 1 617 ? -40.494 -16.192 28.618 1.00 93.19 617 GLY A N 1
ATOM 5222 C CA . GLY A 1 617 ? -40.560 -17.640 28.447 1.00 93.19 617 GLY A CA 1
ATOM 5223 C C . GLY A 1 617 ? -39.185 -18.293 28.330 1.00 93.19 617 GLY A C 1
ATOM 5224 O O . GLY A 1 617 ? -38.960 -19.317 28.975 1.00 93.19 617 GLY A O 1
ATOM 5225 N N . ILE A 1 618 ? -38.241 -17.684 27.599 1.00 94.94 618 ILE A N 1
ATOM 5226 C CA . ILE A 1 618 ? -36.857 -18.188 27.543 1.00 94.94 618 ILE A CA 1
ATOM 5227 C C . ILE A 1 618 ? -36.216 -18.130 28.933 1.00 94.94 618 ILE A C 1
ATOM 5229 O O . ILE A 1 618 ? -35.669 -19.121 29.409 1.00 94.94 618 ILE A O 1
ATOM 5233 N N . TYR A 1 619 ? -36.312 -16.987 29.614 1.00 95.12 619 TYR A N 1
ATOM 5234 C CA . TYR A 1 619 ? -35.681 -16.803 30.920 1.00 95.12 619 TYR A CA 1
ATOM 5235 C C . TYR A 1 619 ? -36.260 -17.727 32.001 1.00 95.12 619 TYR A C 1
ATOM 5237 O O . TYR A 1 619 ? -35.519 -18.320 32.784 1.00 95.12 619 TYR A O 1
ATOM 5245 N N . ILE A 1 620 ? -37.584 -17.900 32.018 1.00 94.69 620 ILE A N 1
ATOM 5246 C CA . ILE A 1 620 ? -38.274 -18.829 32.919 1.00 94.69 620 ILE A CA 1
ATOM 5247 C C . ILE A 1 620 ? -37.829 -20.267 32.648 1.00 94.69 620 ILE A C 1
ATOM 5249 O O . ILE A 1 620 ? -37.598 -21.009 33.600 1.00 94.69 620 ILE A O 1
ATOM 5253 N N . LEU A 1 621 ? -37.669 -20.657 31.378 1.00 95.25 621 LEU A N 1
ATOM 5254 C CA . LEU A 1 621 ? -37.146 -21.975 31.027 1.00 95.25 621 LEU A CA 1
ATOM 5255 C C . LEU A 1 621 ? -35.717 -22.164 31.553 1.00 95.25 621 LEU A C 1
ATOM 5257 O O . LEU A 1 621 ? -35.431 -23.190 32.162 1.00 95.25 621 LEU A O 1
ATOM 5261 N N . ILE A 1 622 ? -34.841 -21.167 31.385 1.00 95.00 622 ILE A N 1
ATOM 5262 C CA . ILE A 1 622 ? -33.471 -21.200 31.925 1.00 95.00 622 ILE A CA 1
ATOM 5263 C C . ILE A 1 622 ? -33.501 -21.407 33.443 1.00 95.00 622 ILE A C 1
ATOM 5265 O O . ILE A 1 622 ? -32.764 -22.238 33.966 1.00 95.00 622 ILE A O 1
ATOM 5269 N N . LYS A 1 623 ? -34.381 -20.699 34.157 1.00 93.00 623 LYS A N 1
ATOM 5270 C CA . LYS A 1 623 ? -34.508 -20.749 35.622 1.00 93.00 623 LYS A CA 1
ATOM 5271 C C . LYS A 1 623 ? -35.524 -21.781 36.131 1.00 93.00 623 LYS A C 1
ATOM 5273 O O . LYS A 1 623 ? -35.949 -21.712 37.285 1.00 93.00 623 LYS A O 1
ATOM 5278 N N . ILE A 1 624 ? -35.932 -22.753 35.310 1.00 92.00 624 ILE A N 1
ATOM 5279 C CA . ILE A 1 624 ? -37.035 -23.671 35.649 1.00 92.00 624 ILE A CA 1
ATOM 5280 C C . ILE A 1 624 ? -36.767 -24.477 36.929 1.00 92.00 624 ILE A C 1
ATOM 5282 O O . ILE A 1 624 ? -37.678 -24.771 37.701 1.00 92.00 624 ILE A O 1
ATOM 5286 N N . ASN A 1 625 ? -35.498 -24.791 37.189 1.00 89.62 625 ASN A N 1
ATOM 5287 C CA . ASN A 1 625 ? -35.026 -25.495 38.378 1.00 89.62 625 ASN A CA 1
ATOM 5288 C C . ASN A 1 625 ? -35.182 -24.698 39.684 1.00 89.62 625 ASN A C 1
ATOM 5290 O O . ASN A 1 625 ? -35.209 -25.315 40.746 1.00 89.62 625 ASN A O 1
ATOM 5294 N N . GLU A 1 626 ? -35.296 -23.370 39.619 1.00 89.62 626 GLU A N 1
ATOM 5295 C CA . GLU A 1 626 ? -35.530 -22.495 40.777 1.00 89.62 626 GLU A CA 1
ATOM 5296 C C . GLU A 1 626 ? -37.021 -22.433 41.162 1.00 89.62 626 GLU A C 1
ATOM 5298 O O . GLU A 1 626 ? -37.378 -21.978 42.249 1.00 89.62 626 GLU A O 1
ATOM 5303 N N . LEU A 1 627 ? -37.917 -22.914 40.292 1.00 91.75 627 LEU A N 1
ATOM 5304 C CA . LEU A 1 627 ? -39.360 -22.901 40.519 1.00 91.75 627 LEU A CA 1
ATOM 5305 C C . LEU A 1 627 ? -39.845 -24.171 41.221 1.00 91.75 627 LEU A C 1
ATOM 5307 O O . LEU A 1 627 ? -39.434 -25.284 40.901 1.00 91.75 627 LEU A O 1
ATOM 5311 N N . SER A 1 628 ? -40.812 -24.021 42.131 1.00 91.88 628 SER A N 1
ATOM 5312 C CA . SER A 1 628 ? -41.509 -25.171 42.722 1.00 91.88 628 SER A CA 1
ATOM 5313 C C . SER A 1 628 ? -42.393 -25.887 41.694 1.00 91.88 628 SER A C 1
ATOM 5315 O O . SER A 1 628 ? -42.959 -25.254 40.799 1.00 91.88 628 SER A O 1
ATOM 5317 N N . HIS A 1 629 ? -42.619 -27.192 41.881 1.00 87.31 629 HIS A N 1
ATOM 5318 C CA . HIS A 1 629 ? -43.483 -27.996 41.003 1.00 87.31 629 HIS A CA 1
ATOM 5319 C C . HIS A 1 629 ? -44.907 -27.420 40.861 1.00 87.31 629 HIS A C 1
ATOM 5321 O O . HIS A 1 629 ? -45.546 -27.575 39.822 1.00 87.31 629 HIS A O 1
ATOM 5327 N N . LYS A 1 630 ? -45.411 -26.717 41.886 1.00 90.62 630 LYS A N 1
ATOM 5328 C CA . LYS A 1 630 ? -46.713 -26.037 41.835 1.00 90.62 630 LYS A CA 1
ATOM 5329 C C . LYS A 1 630 ? -46.711 -24.869 40.845 1.00 90.62 630 LYS A C 1
ATOM 5331 O O . LYS A 1 630 ? -47.677 -24.714 40.111 1.00 90.62 630 LYS A O 1
ATOM 5336 N N . VAL A 1 631 ? -45.644 -24.067 40.824 1.00 89.75 631 VAL A N 1
ATOM 5337 C CA . VAL A 1 631 ? -45.520 -22.900 39.931 1.00 89.75 631 VAL A CA 1
ATOM 5338 C C . VAL A 1 631 ? -45.239 -23.342 38.496 1.00 89.75 631 VAL A C 1
ATOM 5340 O O . VAL A 1 631 ? -45.875 -22.849 37.573 1.00 89.75 631 VAL A O 1
ATOM 5343 N N . GLN A 1 632 ? -44.367 -24.338 38.315 1.00 89.56 632 GLN A N 1
ATOM 5344 C CA . GLN A 1 632 ? -44.059 -24.919 37.002 1.00 89.56 632 GLN A CA 1
ATOM 5345 C C . GLN A 1 632 ? -45.299 -25.456 36.264 1.00 89.56 632 GLN A C 1
ATOM 5347 O O . GLN A 1 632 ? -45.307 -25.513 35.036 1.00 89.56 632 GLN A O 1
ATOM 5352 N N . ASN A 1 633 ? -46.334 -25.874 37.001 1.00 88.38 633 ASN A N 1
ATOM 5353 C CA . ASN A 1 633 ? -47.557 -26.452 36.447 1.00 88.38 633 ASN A CA 1
ATOM 5354 C C . ASN A 1 633 ? -48.712 -25.464 36.257 1.00 88.38 633 ASN A C 1
ATOM 5356 O O . ASN A 1 633 ? -49.788 -25.900 35.859 1.00 88.38 633 ASN A O 1
ATOM 5360 N N . GLN A 1 634 ? -48.515 -24.171 36.522 1.00 91.69 634 GLN A N 1
ATOM 5361 C CA . GLN A 1 634 ? -49.538 -23.165 36.240 1.00 91.69 634 GLN A CA 1
ATOM 5362 C C . GLN A 1 634 ? -49.690 -22.968 34.724 1.00 91.69 634 GLN A C 1
ATOM 5364 O O . GLN A 1 634 ? -48.693 -22.904 33.999 1.00 91.69 634 GLN A O 1
ATOM 5369 N N . ASP A 1 635 ? -50.935 -22.877 34.249 1.00 89.12 635 ASP A N 1
ATOM 5370 C CA . ASP A 1 635 ? -51.250 -22.806 32.815 1.00 89.12 635 ASP A CA 1
ATOM 5371 C C . ASP A 1 635 ? -50.646 -21.571 32.136 1.00 89.12 635 ASP A C 1
ATOM 5373 O O . ASP A 1 635 ? -50.216 -21.647 30.985 1.00 89.12 635 ASP A O 1
ATOM 5377 N N . ASP A 1 636 ? -50.552 -20.447 32.853 1.00 88.56 636 ASP A N 1
ATOM 5378 C CA . ASP A 1 636 ? -49.933 -19.220 32.350 1.00 88.56 636 ASP A CA 1
ATOM 5379 C C . ASP A 1 636 ? -48.421 -19.390 32.130 1.00 88.56 636 ASP A C 1
ATOM 5381 O O . ASP A 1 636 ? -47.904 -19.002 31.083 1.00 88.56 636 ASP A O 1
ATOM 5385 N N . ILE A 1 637 ? -47.720 -20.034 33.070 1.00 91.62 637 ILE A N 1
ATOM 5386 C CA . ILE A 1 637 ? -46.280 -20.320 32.964 1.00 91.62 637 ILE A CA 1
ATOM 5387 C C . ILE A 1 637 ? -45.997 -21.288 31.813 1.00 91.62 637 ILE A C 1
ATOM 5389 O O . ILE A 1 637 ? -45.164 -20.992 30.952 1.00 91.62 637 ILE A O 1
ATOM 5393 N N . LYS A 1 638 ? -46.729 -22.408 31.754 1.00 92.06 638 LYS A N 1
ATOM 5394 C CA . LYS A 1 638 ? -46.628 -23.378 30.653 1.00 92.06 638 LYS A CA 1
ATOM 5395 C C . LYS A 1 638 ? -46.893 -22.717 29.307 1.00 92.06 638 LYS A C 1
ATOM 5397 O O . LYS A 1 638 ? -46.111 -22.885 28.375 1.00 92.06 638 LYS A O 1
ATOM 5402 N N . GLY A 1 639 ? -47.970 -21.935 29.216 1.00 90.31 639 GLY A N 1
ATOM 5403 C CA . GLY A 1 639 ? -48.362 -21.234 28.000 1.00 90.31 639 GLY A CA 1
ATOM 5404 C C . GLY A 1 639 ? -47.271 -20.301 27.477 1.00 90.31 639 GLY A C 1
ATOM 5405 O O . GLY A 1 639 ? -46.982 -20.315 26.285 1.00 90.31 639 GLY A O 1
ATOM 5406 N N . ILE A 1 640 ? -46.617 -19.538 28.352 1.00 92.06 640 ILE A N 1
ATOM 5407 C CA . ILE A 1 640 ? -45.575 -18.575 27.965 1.00 92.06 640 ILE A CA 1
ATOM 5408 C C . ILE A 1 640 ? -44.296 -19.257 27.510 1.00 92.06 640 ILE A C 1
ATOM 5410 O O . ILE A 1 640 ? -43.773 -18.906 26.454 1.00 92.06 640 ILE A O 1
ATOM 5414 N N . VAL A 1 641 ? -43.814 -20.253 28.257 1.00 93.56 641 VAL A N 1
ATOM 5415 C CA . VAL A 1 641 ? -42.628 -21.022 27.854 1.00 93.56 641 VAL A CA 1
ATOM 5416 C C . VAL A 1 641 ? -42.881 -21.719 26.514 1.00 93.56 641 VAL A C 1
ATOM 5418 O O . VAL A 1 641 ? -42.045 -21.652 25.612 1.00 93.56 641 VAL A O 1
ATOM 5421 N N . ARG A 1 642 ? -44.068 -22.317 26.345 1.00 91.62 642 ARG A N 1
ATOM 5422 C CA . ARG A 1 642 ? -44.486 -22.962 25.095 1.00 91.62 642 ARG A CA 1
ATOM 5423 C C . ARG A 1 642 ? -44.528 -21.975 23.931 1.00 91.62 642 ARG A C 1
ATOM 5425 O O . ARG A 1 642 ? -43.979 -22.254 22.870 1.00 91.62 642 ARG A O 1
ATOM 5432 N N . ASN A 1 643 ? -45.161 -20.820 24.122 1.00 90.94 643 ASN A N 1
ATOM 5433 C CA . ASN A 1 643 ? -45.292 -19.808 23.077 1.00 90.94 643 ASN A CA 1
ATOM 5434 C C . ASN A 1 643 ? -43.931 -19.208 22.697 1.00 90.94 643 ASN A C 1
ATOM 5436 O O . ASN A 1 643 ? -43.689 -18.985 21.514 1.00 90.94 643 ASN A O 1
ATOM 5440 N N . ALA A 1 644 ? -43.032 -19.006 23.666 1.00 92.38 644 ALA A N 1
ATOM 5441 C CA . ALA A 1 644 ? -41.663 -18.561 23.418 1.00 92.38 644 ALA A CA 1
ATOM 5442 C C . ALA A 1 644 ? -40.874 -19.557 22.554 1.00 92.38 644 ALA A C 1
ATOM 5444 O O . ALA A 1 644 ? -40.201 -19.146 21.611 1.00 92.38 644 ALA A O 1
ATOM 5445 N N . PHE A 1 645 ? -41.004 -20.860 22.830 1.00 93.69 645 PHE A N 1
ATOM 5446 C CA . PHE A 1 645 ? -40.411 -21.908 21.996 1.00 93.69 645 PHE A CA 1
ATOM 5447 C C . PHE A 1 645 ? -41.005 -21.925 20.581 1.00 93.69 645 PHE A C 1
ATOM 5449 O O . PHE A 1 645 ? -40.260 -21.859 19.605 1.00 93.69 645 PHE A O 1
ATOM 5456 N N . ILE A 1 646 ? -42.341 -21.951 20.456 1.00 90.06 646 ILE A N 1
ATOM 5457 C CA . ILE A 1 646 ? -43.030 -21.969 19.151 1.00 90.06 646 ILE A CA 1
ATOM 5458 C C . ILE A 1 646 ? -42.610 -20.765 18.304 1.00 90.06 646 ILE A C 1
ATOM 5460 O O . ILE A 1 646 ? -42.337 -20.916 17.115 1.00 90.06 646 ILE A O 1
ATOM 5464 N N . ALA A 1 647 ? -42.513 -19.581 18.915 1.00 89.94 647 ALA A N 1
ATOM 5465 C CA . ALA A 1 647 ? -42.139 -18.351 18.225 1.00 89.94 647 ALA A CA 1
ATOM 5466 C C . ALA A 1 647 ? -40.742 -18.407 17.583 1.00 89.94 647 ALA A C 1
ATOM 5468 O O . ALA A 1 647 ? -40.481 -17.660 16.642 1.00 89.94 647 ALA A O 1
ATOM 5469 N N . ARG A 1 648 ? -39.843 -19.280 18.060 1.00 89.62 648 ARG A N 1
ATOM 5470 C CA . ARG A 1 648 ? -38.488 -19.433 17.508 1.00 89.62 648 ARG A CA 1
ATOM 5471 C C . ARG A 1 648 ? -38.404 -20.387 16.329 1.00 89.62 648 ARG A C 1
ATOM 5473 O O . ARG A 1 648 ? -37.429 -20.300 15.592 1.00 89.62 648 ARG A O 1
ATOM 5480 N N . ASN A 1 649 ? -39.414 -21.235 16.125 1.00 89.69 649 ASN A N 1
ATOM 5481 C CA . ASN A 1 649 ? -39.483 -22.168 14.999 1.00 89.69 649 ASN A CA 1
ATOM 5482 C C . ASN A 1 649 ? -38.211 -23.035 14.849 1.00 89.69 649 ASN A C 1
ATOM 5484 O O . ASN A 1 649 ? -37.654 -23.164 13.761 1.00 89.69 649 ASN A O 1
ATOM 5488 N N . MET A 1 650 ? -37.738 -23.590 15.966 1.00 92.44 650 MET A N 1
ATOM 5489 C CA . MET A 1 650 ? -36.574 -24.481 16.055 1.00 92.44 650 MET A CA 1
ATOM 5490 C C . MET A 1 650 ? -37.000 -25.810 16.674 1.00 92.44 650 MET A C 1
ATOM 5492 O O . MET A 1 650 ? -38.008 -25.869 17.384 1.00 92.44 650 MET A O 1
ATOM 5496 N N . ASN A 1 651 ? -36.236 -26.879 16.443 1.00 93.44 651 ASN A N 1
ATOM 5497 C CA . ASN A 1 651 ? -36.437 -28.098 17.227 1.00 93.44 651 ASN A CA 1
ATOM 5498 C C . ASN A 1 651 ? -35.921 -27.917 18.672 1.00 93.44 651 ASN A C 1
ATOM 5500 O O . ASN A 1 651 ? -35.265 -26.925 18.996 1.00 93.44 651 ASN A O 1
ATOM 5504 N N . VAL A 1 652 ? -36.254 -28.856 19.567 1.00 93.00 652 VAL A N 1
ATOM 5505 C CA . VAL A 1 652 ? -35.905 -28.745 20.995 1.00 93.00 652 VAL A CA 1
ATOM 5506 C C . VAL A 1 652 ? -34.394 -28.639 21.199 1.00 93.00 652 VAL A C 1
ATOM 5508 O O . VAL A 1 652 ? -33.957 -27.778 21.955 1.00 93.00 652 VAL A O 1
ATOM 5511 N N . ASP A 1 653 ? -33.595 -29.463 20.524 1.00 92.12 653 ASP A N 1
ATOM 5512 C CA . ASP A 1 653 ? -32.140 -29.450 20.694 1.00 92.12 653 ASP A CA 1
ATOM 5513 C C . ASP A 1 653 ? -31.521 -28.145 20.168 1.00 92.12 653 ASP A C 1
ATOM 5515 O O . ASP A 1 653 ? -30.782 -27.489 20.897 1.00 92.12 653 ASP A O 1
ATOM 5519 N N . GLU A 1 654 ? -31.910 -27.695 18.971 1.00 93.88 654 GLU A N 1
ATOM 5520 C CA . GLU A 1 654 ? -31.471 -26.418 18.384 1.00 93.88 654 GLU A CA 1
ATOM 5521 C C . GLU A 1 654 ? -31.810 -25.215 19.270 1.00 93.88 654 GLU A C 1
ATOM 5523 O O . GLU A 1 654 ? -30.996 -24.303 19.438 1.00 93.88 654 GLU A O 1
ATOM 5528 N N . TYR A 1 655 ? -33.012 -25.207 19.852 1.00 94.81 655 TYR A N 1
ATOM 5529 C CA . TYR A 1 655 ? -33.449 -24.133 20.735 1.00 94.81 655 TYR A CA 1
ATOM 5530 C C . TYR A 1 655 ? -32.640 -24.099 22.033 1.00 94.81 655 TYR A C 1
ATOM 5532 O O . TYR A 1 655 ? -32.231 -23.028 22.483 1.00 94.81 655 TYR A O 1
ATOM 5540 N N . ILE A 1 656 ? -32.374 -25.264 22.624 1.00 94.38 656 ILE A N 1
ATOM 5541 C CA . ILE A 1 656 ? -31.552 -25.363 23.828 1.00 94.38 656 ILE A CA 1
ATOM 5542 C C . ILE A 1 656 ? -30.101 -24.959 23.532 1.00 94.38 656 ILE A C 1
ATOM 5544 O O . ILE A 1 656 ? -29.525 -24.213 24.318 1.00 94.38 656 ILE A O 1
ATOM 5548 N N . ASP A 1 657 ? -29.533 -25.364 22.395 1.00 93.38 657 ASP A N 1
ATOM 5549 C CA . ASP A 1 657 ? -28.176 -24.978 21.988 1.00 93.38 657 ASP A CA 1
ATOM 5550 C C . ASP A 1 657 ? -28.067 -23.469 21.680 1.00 93.38 657 ASP A C 1
ATOM 5552 O O . ASP A 1 657 ? -27.039 -22.836 21.928 1.00 93.38 657 ASP A O 1
ATOM 5556 N N . MET A 1 658 ? -29.128 -22.842 21.155 1.00 94.50 658 MET A N 1
ATOM 5557 C CA . MET A 1 658 ? -29.213 -21.380 21.031 1.00 94.50 658 MET A CA 1
ATOM 5558 C C . MET A 1 658 ? -29.183 -20.704 22.410 1.00 94.50 658 MET A C 1
ATOM 5560 O O . MET A 1 658 ? -28.421 -19.758 22.605 1.00 94.50 658 MET A O 1
ATOM 5564 N N . ILE A 1 659 ? -29.982 -21.190 23.366 1.00 94.81 659 ILE A N 1
ATOM 5565 C CA . ILE A 1 659 ? -30.008 -20.651 24.733 1.00 94.81 659 ILE A CA 1
ATOM 5566 C C . ILE A 1 659 ? -28.648 -20.824 25.415 1.00 94.81 659 ILE A C 1
ATOM 5568 O O . ILE A 1 659 ? -28.158 -19.889 26.040 1.00 94.81 659 ILE A O 1
ATOM 5572 N N . GLU A 1 660 ? -28.029 -21.996 25.281 1.00 93.81 660 GLU A N 1
ATOM 5573 C CA . GLU A 1 660 ? -26.716 -22.296 25.853 1.00 93.81 660 GLU A CA 1
ATOM 5574 C C . GLU A 1 660 ? -25.645 -21.320 25.352 1.00 93.81 660 GLU A C 1
ATOM 5576 O O . GLU A 1 660 ? -24.874 -20.797 26.157 1.00 93.81 660 GLU A O 1
ATOM 5581 N N . ARG A 1 661 ? -25.646 -20.996 24.051 1.00 91.88 661 ARG A N 1
ATOM 5582 C CA . ARG A 1 661 ? -24.742 -19.989 23.472 1.00 91.88 661 ARG A CA 1
ATOM 5583 C C . ARG A 1 661 ? -24.947 -18.597 24.072 1.00 91.88 661 ARG A C 1
ATOM 5585 O O . ARG A 1 661 ? -23.976 -17.986 24.507 1.00 91.88 661 ARG A O 1
ATOM 5592 N N . GLU A 1 662 ? -26.186 -18.113 24.162 1.00 91.56 662 GLU A N 1
ATOM 5593 C CA . GLU A 1 662 ? -26.480 -16.806 24.780 1.00 91.56 662 GLU A CA 1
ATOM 5594 C C . GLU A 1 662 ? -26.104 -16.767 26.270 1.00 91.56 662 GLU A C 1
ATOM 5596 O O . GLU A 1 662 ? -25.544 -15.787 26.769 1.00 91.56 662 GLU A O 1
ATOM 5601 N N . CYS A 1 663 ? -26.363 -17.858 26.990 1.00 91.81 663 CYS A N 1
ATOM 5602 C CA . CYS A 1 663 ? -25.951 -18.023 28.378 1.00 91.81 663 CYS A CA 1
ATOM 5603 C C . CYS A 1 663 ? -24.429 -18.011 28.540 1.00 91.81 663 CYS A C 1
ATOM 5605 O O . CYS A 1 663 ? -23.934 -17.395 29.485 1.00 91.81 663 CYS A O 1
ATOM 5607 N N . SER A 1 664 ? -23.695 -18.640 27.621 1.00 90.38 664 SER A N 1
ATOM 5608 C CA . SER A 1 664 ? -22.231 -18.636 27.599 1.00 90.38 664 SER A CA 1
ATOM 5609 C C . SER A 1 664 ? -21.676 -17.221 27.400 1.00 90.38 664 SER A C 1
ATOM 5611 O O . SER A 1 664 ? -20.866 -16.781 28.217 1.00 90.38 664 SER A O 1
ATOM 5613 N N . ILE A 1 665 ? -22.199 -16.460 26.426 1.00 88.00 665 ILE A N 1
ATOM 5614 C CA . ILE A 1 665 ? -21.840 -15.044 26.202 1.00 88.00 665 ILE A CA 1
ATOM 5615 C C . ILE A 1 665 ? -22.048 -14.221 27.486 1.00 88.00 665 ILE A C 1
ATOM 5617 O O . ILE A 1 665 ? -21.170 -13.481 27.921 1.00 88.00 665 ILE A O 1
ATOM 5621 N N . CYS A 1 666 ? -23.185 -14.404 28.165 1.00 88.81 666 CYS A N 1
ATOM 5622 C CA . CYS A 1 666 ? -23.512 -13.699 29.412 1.00 88.81 666 CYS A CA 1
ATOM 5623 C C . CYS A 1 666 ? -22.860 -14.296 30.679 1.00 88.81 666 CYS A C 1
ATOM 5625 O O . CYS A 1 666 ? -23.289 -13.971 31.800 1.00 88.81 666 CYS A O 1
ATOM 5627 N N . ARG A 1 667 ? -21.890 -15.213 30.531 1.00 84.50 667 ARG A N 1
ATOM 5628 C CA . ARG A 1 667 ? -21.214 -15.946 31.620 1.00 84.50 667 ARG A CA 1
ATOM 5629 C C . ARG A 1 667 ? -22.183 -16.497 32.673 1.00 84.50 667 ARG A C 1
ATOM 5631 O O . ARG A 1 667 ? -22.000 -16.338 33.881 1.00 84.50 667 ARG A O 1
ATOM 5638 N N . SER A 1 668 ? -23.276 -17.074 32.193 1.00 85.44 668 SER A N 1
ATOM 5639 C CA . SER A 1 668 ? -24.360 -17.666 32.977 1.00 85.44 668 SER A CA 1
ATOM 5640 C C . SER A 1 668 ? -24.536 -19.122 32.551 1.00 85.44 668 SER A C 1
ATOM 5642 O O . SER A 1 668 ? -25.601 -19.503 32.070 1.00 85.44 668 SER A O 1
ATOM 5644 N N . GLU A 1 669 ? -23.455 -19.901 32.656 1.00 84.12 669 GLU A N 1
ATOM 5645 C CA . GLU A 1 669 ? -23.361 -21.260 32.113 1.00 84.12 669 GLU A CA 1
ATOM 5646 C C . GLU A 1 669 ? -24.489 -22.175 32.603 1.00 84.12 669 GLU A C 1
ATOM 5648 O O . GLU A 1 669 ? -24.815 -22.231 33.792 1.00 84.12 669 GLU A O 1
ATOM 5653 N N . ILE A 1 670 ? -25.062 -22.921 31.659 1.00 88.06 670 ILE A N 1
ATOM 5654 C CA . ILE A 1 670 ? -26.076 -23.941 31.913 1.00 88.06 670 ILE A CA 1
ATOM 5655 C C . ILE A 1 670 ? -25.358 -25.284 31.978 1.00 88.06 670 ILE A C 1
ATOM 5657 O O . ILE A 1 670 ? -24.733 -25.711 31.012 1.00 88.06 670 ILE A O 1
ATOM 5661 N N . ASN A 1 671 ? -25.453 -25.977 33.111 1.00 89.00 671 ASN A N 1
ATOM 5662 C CA . ASN A 1 671 ? -24.865 -27.311 33.233 1.00 89.00 671 ASN A CA 1
ATOM 5663 C C . ASN A 1 671 ? -25.740 -28.393 32.572 1.00 89.00 671 ASN A C 1
ATOM 5665 O O . ASN A 1 671 ? -26.930 -28.198 32.316 1.00 89.00 671 ASN A O 1
ATOM 5669 N N . TYR A 1 672 ? -25.161 -29.581 32.366 1.00 88.44 672 TYR A N 1
ATOM 5670 C CA . TYR A 1 672 ? -25.843 -30.717 31.734 1.00 88.44 672 TYR A CA 1
ATOM 5671 C C . TYR A 1 672 ? -27.191 -31.069 32.390 1.00 88.44 672 TYR A C 1
ATOM 5673 O O . TYR A 1 672 ? -28.184 -31.293 31.704 1.00 88.44 672 TYR A O 1
ATOM 5681 N N . VAL A 1 673 ? -27.265 -31.057 33.725 1.00 90.06 673 VAL A N 1
ATOM 5682 C CA . VAL A 1 673 ? -28.499 -31.395 34.458 1.00 90.06 673 VAL A CA 1
ATOM 5683 C C . VAL A 1 673 ? -29.604 -30.374 34.188 1.00 90.06 673 VAL A C 1
ATOM 5685 O O . VAL A 1 673 ? -30.771 -30.734 34.045 1.00 90.06 673 VAL A O 1
ATOM 5688 N N . GLN A 1 674 ? -29.254 -29.093 34.136 1.00 91.44 674 GLN A N 1
ATOM 5689 C CA . GLN A 1 674 ? -30.189 -28.019 33.828 1.00 91.44 674 GLN A CA 1
ATOM 5690 C C . GLN A 1 674 ? -30.670 -28.113 32.375 1.00 91.44 674 GLN A C 1
ATOM 5692 O O . GLN A 1 674 ? -31.871 -27.991 32.138 1.00 91.44 674 GLN A O 1
ATOM 5697 N N . LYS A 1 675 ? -29.770 -28.442 31.440 1.00 92.44 675 LYS A N 1
ATOM 5698 C CA . LYS A 1 675 ? -30.087 -28.689 30.027 1.00 92.44 675 LYS A CA 1
ATOM 5699 C C . LYS A 1 675 ? -31.142 -29.788 29.869 1.00 92.44 675 LYS A C 1
ATOM 5701 O O . LYS A 1 675 ? -32.176 -29.565 29.243 1.00 92.44 675 LYS A O 1
ATOM 5706 N N . GLU A 1 676 ? -30.936 -30.938 30.508 1.00 92.06 676 GLU A N 1
ATOM 5707 C CA . GLU A 1 676 ? -31.887 -32.057 30.451 1.00 92.06 676 GLU A CA 1
ATOM 5708 C C . GLU A 1 676 ? -33.237 -31.715 31.097 1.00 92.06 676 GLU A C 1
ATOM 5710 O O . GLU A 1 676 ? -34.287 -32.049 30.551 1.00 92.06 676 GLU A O 1
ATOM 5715 N N . LYS A 1 677 ? -33.247 -30.957 32.202 1.00 91.31 677 LYS A N 1
ATOM 5716 C CA . LYS A 1 677 ? -34.497 -30.475 32.817 1.00 91.31 677 LYS A CA 1
ATOM 5717 C C . LYS A 1 677 ? -35.279 -29.530 31.907 1.00 91.31 677 LYS A C 1
ATOM 5719 O O . LYS A 1 677 ? -36.505 -29.598 31.877 1.00 91.31 677 LYS A O 1
ATOM 5724 N N . MET A 1 678 ? -34.595 -28.654 31.173 1.00 94.56 678 MET A N 1
ATOM 5725 C CA . MET A 1 678 ? -35.238 -27.769 30.200 1.00 94.56 678 MET A CA 1
ATOM 5726 C C . MET A 1 678 ? -35.867 -28.578 29.059 1.00 94.56 678 MET A C 1
ATOM 5728 O O . MET A 1 678 ? -37.021 -28.332 28.707 1.00 94.56 678 MET A O 1
ATOM 5732 N N . LYS A 1 679 ? -35.149 -29.582 28.532 1.00 93.81 679 LYS A N 1
ATOM 5733 C CA . LYS A 1 679 ? -35.670 -30.502 27.508 1.00 93.81 679 LYS A CA 1
ATOM 5734 C C . LYS A 1 679 ? -36.896 -31.262 28.003 1.00 93.81 679 LYS A C 1
ATOM 5736 O O . LYS A 1 679 ? -37.928 -31.260 27.338 1.00 93.81 679 LYS A O 1
ATOM 5741 N N . GLU A 1 680 ? -36.809 -31.860 29.189 1.00 92.12 680 GLU A N 1
ATOM 5742 C CA . GLU A 1 680 ? -37.913 -32.600 29.803 1.00 92.12 680 GLU A CA 1
ATOM 5743 C C . GLU A 1 680 ? -39.138 -31.699 30.025 1.00 92.12 680 GLU A C 1
ATOM 5745 O O . GLU A 1 680 ? -40.268 -32.110 29.759 1.00 92.12 680 GLU A O 1
ATOM 5750 N N . TYR A 1 681 ? -38.931 -30.458 30.475 1.00 93.38 681 TYR A N 1
ATOM 5751 C CA . TYR A 1 681 ? -40.018 -29.503 30.680 1.00 93.38 681 TYR A CA 1
ATOM 5752 C C . TYR A 1 681 ? -40.708 -29.122 29.366 1.00 93.38 681 TYR A C 1
ATOM 5754 O O . TYR A 1 681 ? -41.939 -29.106 29.312 1.00 93.38 681 TYR A O 1
ATOM 5762 N N . LEU A 1 682 ? -39.944 -28.866 28.297 1.00 92.75 682 LEU A N 1
ATOM 5763 C CA . LEU A 1 682 ? -40.507 -28.612 26.970 1.00 92.75 682 LEU A CA 1
ATOM 5764 C C . LEU A 1 682 ? -41.308 -29.826 26.482 1.00 92.75 682 LEU A C 1
ATOM 5766 O O . LEU A 1 682 ? -42.483 -29.676 26.169 1.00 92.75 682 LEU A O 1
ATOM 5770 N N . LEU A 1 683 ? -40.736 -31.033 26.524 1.00 89.25 683 LEU A N 1
ATOM 5771 C CA . LEU A 1 683 ? -41.401 -32.268 26.078 1.00 89.25 683 LEU A CA 1
ATOM 5772 C C . LEU A 1 683 ? -42.668 -32.631 26.868 1.00 89.25 683 LEU A C 1
ATOM 5774 O O . LEU A 1 683 ? -43.501 -33.360 26.351 1.00 89.25 683 LEU A O 1
ATOM 5778 N N . LYS A 1 684 ? -42.811 -32.171 28.118 1.00 85.00 684 LYS A N 1
ATOM 5779 C CA . LYS A 1 684 ? -44.040 -32.340 28.920 1.00 85.00 684 LYS A CA 1
ATOM 5780 C C . LYS A 1 684 ? -45.092 -31.259 28.666 1.00 85.00 684 LYS A C 1
ATOM 5782 O O . LYS A 1 684 ? -46.226 -31.392 29.126 1.00 85.00 684 LYS A O 1
ATOM 5787 N N . THR A 1 685 ? -44.689 -30.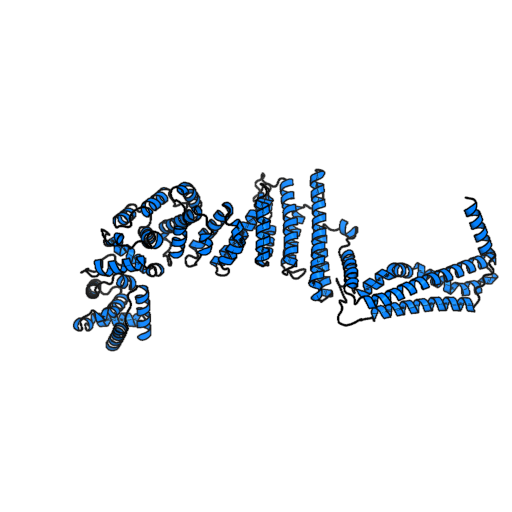146 28.059 1.00 79.50 685 THR A N 1
ATOM 5788 C CA . THR A 1 685 ? -45.537 -28.970 27.816 1.00 79.50 685 THR A CA 1
ATOM 5789 C C . THR A 1 685 ? -46.079 -28.945 26.378 1.00 79.50 685 THR A C 1
ATOM 5791 O O . THR A 1 685 ? -47.118 -28.324 26.130 1.00 79.50 685 THR A O 1
ATOM 5794 N N . PHE A 1 686 ? -45.388 -29.624 25.458 1.00 66.94 686 PHE A N 1
ATOM 5795 C CA . PHE A 1 686 ? -45.866 -30.046 24.136 1.00 66.94 686 PHE A CA 1
ATOM 5796 C C . PHE A 1 686 ? -46.491 -31.436 24.215 1.00 66.94 686 PHE A C 1
ATOM 5798 O O . PHE A 1 686 ? -47.447 -31.670 23.442 1.00 66.94 686 PHE A O 1
#

Secondary structure (DSSP, 8-state):
-HHHHHHHHHHHHHHHT------HHHHHHHHHHHHHHHHHHHHHHHHHHH----TTS--EETTEEHHHHHHHHHTHHHHHHHTSHHHHHHHHHHHHHHHHHHHHTTTS-HHHHHHHHHHHHHHHHHHHHHHHHHHHHHHHHHHHHHHTTSHHHHHHHHHHHHHHHT---HHHHHHS-HHHHHHHHHHHHHHHHHHH--GGGHHHHHHHHHHHHHHHHHHHHHHHHHHHHH----TTS--HHHHHHHHHHHHHHHHTTSSS---TTHHHHHHHHHHHHHHHHHHHHHHTT--EEE--TT------TT--EEE-HHHHHHHHHHHHHS-HHHHHHHHHHHHHHHHS-S-HHHHHHHHHHHHHHHHHHHHHTTTSS-HHHHHHHHTTTTTSHHHHHHHHHHHHHHHTT-TTS--HHHHTTS-HHHHHHHHHHHHHHHHHHTTT---S---HHHHHHHHHT---TTTTHHHHHHHHHTSTTGGG--HHHHHHHHHHHHS-SSHHHHHHHHHH-SS-HHHHHHHIIIIISSSS-THHHHSS---HHHHHHHHHHHTT-HHHHT-HHHHHHHHHHIIIIITT-SS--TT----HHHHHHHT--HHHHHHHHHHTTTTTHHHHHHHHHHTGGGS-HHHHT-HHHHHHHHHHHHHHT--HHHHHHHHHHHHHHTT-PPPHHHHHHHHHHHHHH-

Radius of gyration: 46.79 Å; chains: 1; bounding box: 113×67×137 Å